Protein AF-0000000080706005 (afdb_homodimer)

Secondary structure (DSSP, 8-state):
---------SS-TTSEEEEEE-SSTTHHHHHHHHHHTT--EE--TT-SEEEESSSSEEEEEE-HHHHHHHHHHSS--EEEEEHHHHHHH--TTTEEEEEE-S-S-EEEEEEEEGGGT---GGGGTTSEEEES-HHHHHHHHHTT-BTTB--EEEE-SS-TTHHHHTTS-SEEEEEESS-HHHHHTTEEEEEEEEEE-EEEEEETT-S-HHHHHHHHHHHHHHHHHHHEEEEEEEEETTTHHHHHHH---SS--EEEE-SSTTEEEEEEEEEGGGHHHHHHHHHHTT-EEEEEEE-S--------/---------SS-TTSEEEEEE-SSTTHHHHHHHHHHTT--EE--TT-SEEEESSSSEEEEEE-HHHHHHHHHHSS--EEEEEHHHHHHH--TTTEEEEEE-S-S-EEEEEEEEGGGT---GGGGTTSEEEES-HHHHHHHHHTT-BTTB--EEEE-SS-TTHHHHTTS-SEEEEEESS-HHHHHTTEEEEEEEEEE-EEEEEETT-S-HHHHHHHHHHHHHHHHHHHEEEEEEEEETTTHHHHHHH---SS--EEEE-SSTTEEEEEEEEEGGGHHHHHHHHHHTT-EEEEEEE-S--------

Nearest PDB structures (foldseek):
  1nh8-assembly1_A  TM=9.269E-01  e=2.070E-32  Mycobacterium tuberculosis H37Rv
  5lht-assembly1_A  TM=8.995E-01  e=8.872E-31  Mycobacterium tuberculosis H37Rv
  4yb6-assembly1_A  TM=8.916E-01  e=1.452E-30  Campylobacter jejuni RM1221
  2vd3-assembly1_A  TM=8.781E-01  e=1.858E-30  Methanothermobacter thermautotrophicus str. Delta H
  4yb5-assembly1_A  TM=8.483E-01  e=1.152E-28  Campylobacter jejuni RM1221

Radius of gyration: 32.14 Å; Cα contacts (8 Å, |Δi|>4): 1264; chains: 2; bounding box: 83×112×79 Å

Organism: Ectocarpus siliculosus (NCBI:txid2880)

Structure (mmCIF, N/CA/C/O backbone):
data_AF-0000000080706005-model_v1
#
loop_
_entity.id
_entity.type
_entity.pdbx_description
1 polymer 'ATP phosphoribosyltransferase'
#
loop_
_atom_site.group_PDB
_atom_site.id
_atom_site.type_symbol
_atom_site.label_atom_id
_atom_site.label_alt_id
_atom_site.label_comp_id
_atom_site.label_asym_id
_atom_site.label_entity_id
_atom_site.label_seq_id
_atom_site.pdbx_PDB_ins_code
_atom_site.Cartn_x
_atom_site.Cartn_y
_atom_site.Cartn_z
_atom_site.occupancy
_atom_site.B_iso_or_equiv
_atom_site.auth_seq_id
_atom_site.auth_comp_id
_atom_site.auth_asym_id
_atom_site.auth_atom_id
_atom_site.pdbx_PDB_model_num
ATOM 1 N N . MET A 1 1 ? 43.125 11.695 -8.367 1 19.19 1 MET A N 1
ATOM 2 C CA . MET A 1 1 ? 41.781 11.977 -8.883 1 19.19 1 MET A CA 1
ATOM 3 C C . MET A 1 1 ? 40.938 10.711 -8.945 1 19.19 1 MET A C 1
ATOM 5 O O . MET A 1 1 ? 41.062 9.922 -9.883 1 19.19 1 MET A O 1
ATOM 9 N N . ALA A 1 2 ? 40.656 10.109 -7.762 1 22.58 2 ALA A N 1
ATOM 10 C CA . ALA A 1 2 ? 40.094 8.773 -7.629 1 22.58 2 ALA A CA 1
ATOM 11 C C . ALA A 1 2 ? 38.781 8.656 -8.422 1 22.58 2 ALA A C 1
ATOM 13 O O . ALA A 1 2 ? 37.906 9.508 -8.312 1 22.58 2 ALA A O 1
ATOM 14 N N . THR A 1 3 ? 38.719 8.156 -9.547 1 23.03 3 THR A N 1
ATOM 15 C CA . THR A 1 3 ? 37.562 7.891 -10.383 1 23.03 3 THR A CA 1
ATOM 16 C C . THR A 1 3 ? 36.438 7.211 -9.586 1 23.03 3 THR A C 1
ATOM 18 O O . THR A 1 3 ? 36.656 6.129 -9.031 1 23.03 3 THR A O 1
ATOM 21 N N . VAL A 1 4 ? 35.688 7.879 -8.789 1 26.25 4 VAL A N 1
ATOM 22 C CA . VAL A 1 4 ? 34.531 7.32 -8.125 1 26.25 4 VAL A CA 1
ATOM 23 C C . VAL A 1 4 ? 33.656 6.602 -9.148 1 26.25 4 VAL A C 1
ATOM 25 O O . VAL A 1 4 ? 32.969 7.246 -9.945 1 26.25 4 VAL A O 1
ATOM 28 N N . THR A 1 5 ? 33.938 5.707 -9.922 1 31.48 5 THR A N 1
ATOM 29 C CA . THR A 1 5 ? 33.125 4.797 -10.727 1 31.48 5 THR A CA 1
ATOM 30 C C . THR A 1 5 ? 31.969 4.258 -9.914 1 31.48 5 THR A C 1
ATOM 32 O O . THR A 1 5 ? 32.062 3.164 -9.352 1 31.48 5 THR A O 1
ATOM 35 N N . GLY A 1 6 ? 31.359 4.895 -8.984 1 31.92 6 GLY A N 1
ATOM 36 C CA . GLY A 1 6 ? 30.312 4.41 -8.086 1 31.92 6 GLY A CA 1
ATOM 37 C C . GLY A 1 6 ? 29.125 3.805 -8.812 1 31.92 6 GLY A C 1
ATOM 38 O O . GLY A 1 6 ? 28.172 4.508 -9.148 1 31.92 6 GLY A O 1
ATOM 39 N N . ASN A 1 7 ? 29.203 3.021 -9.844 1 38.44 7 ASN A N 1
ATOM 40 C CA . ASN A 1 7 ? 28.125 2.096 -10.18 1 38.44 7 ASN A CA 1
ATOM 41 C C . ASN A 1 7 ? 27.516 1.463 -8.938 1 38.44 7 ASN A C 1
ATOM 43 O O . ASN A 1 7 ? 27.953 0.4 -8.492 1 38.44 7 ASN A O 1
ATOM 47 N N . ASN A 1 8 ? 27.219 2.088 -7.91 1 42.66 8 ASN A N 1
ATOM 48 C CA . ASN A 1 8 ? 26.656 1.696 -6.621 1 42.66 8 ASN A CA 1
ATOM 49 C C . ASN A 1 8 ? 25.359 0.928 -6.789 1 42.66 8 ASN A C 1
ATOM 51 O O . ASN A 1 8 ? 24.391 1.176 -6.066 1 42.66 8 ASN A O 1
ATOM 55 N N . SER A 1 9 ? 25.047 0.526 -8.008 1 62.47 9 SER A N 1
ATOM 56 C CA . SER A 1 9 ? 23.859 -0.312 -7.973 1 62.47 9 SER A CA 1
ATOM 57 C C . SER A 1 9 ? 24.094 -1.572 -7.145 1 62.47 9 SER A C 1
ATOM 59 O O . SER A 1 9 ? 25.141 -2.199 -7.242 1 62.47 9 SER A O 1
ATOM 61 N N . MET A 1 10 ? 23.547 -1.623 -6.055 1 73.38 10 MET A N 1
ATOM 62 C CA . MET A 1 10 ? 23.531 -2.803 -5.195 1 73.38 10 MET A CA 1
ATOM 63 C C . MET A 1 10 ? 23.234 -4.062 -6.004 1 73.38 10 MET A C 1
ATOM 65 O O . MET A 1 10 ? 23.281 -5.172 -5.473 1 73.38 10 MET A O 1
ATOM 69 N N . ILE A 1 11 ? 23.172 -3.854 -7.402 1 86.81 11 ILE A N 1
ATOM 70 C CA . ILE A 1 11 ? 22.891 -5.02 -8.234 1 86.81 11 ILE A CA 1
ATOM 71 C C . ILE A 1 11 ? 24.047 -5.27 -9.195 1 86.81 11 ILE A C 1
ATOM 73 O O . ILE A 1 11 ? 24.297 -4.469 -10.102 1 86.81 11 ILE A O 1
ATOM 77 N N . PRO A 1 12 ? 24.75 -6.34 -9.141 1 90.25 12 PRO A N 1
ATOM 78 C CA . PRO A 1 12 ? 25.812 -6.66 -10.086 1 90.25 12 PRO A CA 1
ATOM 79 C C . PRO A 1 12 ? 25.328 -6.73 -11.531 1 90.25 12 PRO A C 1
ATOM 81 O O . PRO A 1 12 ? 24.219 -7.215 -11.789 1 90.25 12 PRO A O 1
ATOM 84 N N . ALA A 1 13 ? 26.031 -6.242 -12.508 1 86.56 13 ALA A N 1
ATOM 85 C CA . ALA A 1 13 ? 25.641 -6.02 -13.898 1 86.56 13 ALA A CA 1
ATOM 86 C C . ALA A 1 13 ? 25.234 -7.324 -14.57 1 86.56 13 ALA A C 1
ATOM 88 O O . ALA A 1 13 ? 24.328 -7.34 -15.414 1 86.56 13 ALA A O 1
ATOM 89 N N . ASP A 1 14 ? 25.75 -8.453 -14.133 1 91.88 14 ASP A N 1
ATOM 90 C CA . ASP A 1 14 ? 25.484 -9.672 -14.883 1 91.88 14 ASP A CA 1
ATOM 91 C C . ASP A 1 14 ? 24.531 -10.594 -14.125 1 91.88 14 ASP A C 1
ATOM 93 O O . ASP A 1 14 ? 24.25 -11.703 -14.57 1 91.88 14 ASP A O 1
ATOM 97 N N . ASN A 1 15 ? 23.984 -10.062 -13.078 1 96.69 15 ASN A N 1
ATOM 98 C CA . ASN A 1 15 ? 23.047 -10.883 -12.305 1 96.69 15 ASN A CA 1
ATOM 99 C C . ASN A 1 15 ? 21.656 -10.898 -12.93 1 96.69 15 ASN A C 1
ATOM 101 O O . ASN A 1 15 ? 21.219 -9.891 -13.5 1 96.69 15 ASN A O 1
ATOM 105 N N . VAL A 1 16 ? 21.031 -12.055 -12.836 1 98.25 16 VAL A N 1
ATOM 106 C CA . VAL A 1 16 ? 19.594 -12.086 -13.039 1 98.25 16 VAL A CA 1
ATOM 107 C C . VAL A 1 16 ? 18.891 -11.297 -11.938 1 98.25 16 VAL A C 1
ATOM 109 O O . VAL A 1 16 ? 19.234 -11.43 -10.758 1 98.25 16 VAL A O 1
ATOM 112 N N . VAL A 1 17 ? 18 -10.445 -12.328 1 98.44 17 VAL A N 1
ATOM 113 C CA . VAL A 1 17 ? 17.203 -9.711 -11.352 1 98.44 17 VAL A CA 1
ATOM 114 C C . VAL A 1 17 ? 15.828 -10.352 -11.219 1 98.44 17 VAL A C 1
ATOM 116 O O . VAL A 1 17 ? 15.109 -10.492 -12.211 1 98.44 17 VAL A O 1
ATOM 119 N N . MET A 1 18 ? 15.453 -10.758 -10.039 1 98.62 18 MET A N 1
ATOM 120 C CA . MET A 1 18 ? 14.164 -11.375 -9.758 1 98.62 18 MET A CA 1
ATOM 121 C C . MET A 1 18 ? 13.359 -10.547 -8.758 1 98.62 18 MET A C 1
ATOM 123 O O . MET A 1 18 ? 13.836 -10.258 -7.66 1 98.62 18 MET A O 1
ATOM 127 N N . ALA A 1 19 ? 12.164 -10.188 -9.148 1 98.56 19 ALA A N 1
ATOM 128 C CA . ALA A 1 19 ? 11.297 -9.398 -8.273 1 98.56 19 ALA A CA 1
ATOM 129 C C . ALA A 1 19 ? 10.336 -10.305 -7.5 1 98.56 19 ALA A C 1
ATOM 131 O O . ALA A 1 19 ? 9.695 -11.18 -8.078 1 98.56 19 ALA A O 1
ATOM 132 N N . VAL A 1 20 ? 10.242 -10.055 -6.203 1 98.31 20 VAL A N 1
ATOM 133 C CA . VAL A 1 20 ? 9.312 -10.789 -5.355 1 98.31 20 VAL A CA 1
ATOM 134 C C . VAL A 1 20 ? 8.516 -9.805 -4.488 1 98.31 20 VAL A C 1
ATOM 136 O O . VAL A 1 20 ? 8.969 -8.688 -4.23 1 98.31 20 VAL A O 1
ATOM 139 N N . PRO A 1 21 ? 7.293 -10.203 -4.086 1 97.75 21 PRO A N 1
ATOM 140 C CA . PRO A 1 21 ? 6.52 -9.328 -3.203 1 97.75 21 PRO A CA 1
ATOM 141 C C . PRO A 1 21 ? 7.25 -9.008 -1.901 1 97.75 21 PRO A C 1
ATOM 143 O O . PRO A 1 21 ? 7.824 -9.898 -1.274 1 97.75 21 PRO A O 1
ATOM 146 N N . LYS A 1 22 ? 7.242 -7.738 -1.479 1 95.69 22 LYS A N 1
ATOM 147 C CA . LYS A 1 22 ? 8.023 -7.312 -0.323 1 95.69 22 LYS A CA 1
ATOM 148 C C . LYS A 1 22 ? 7.254 -7.535 0.975 1 95.69 22 LYS A C 1
ATOM 150 O O . LYS A 1 22 ? 7.844 -7.535 2.059 1 95.69 22 LYS A O 1
ATOM 155 N N . LYS A 1 23 ? 5.926 -7.633 0.878 1 91.62 23 LYS A N 1
ATOM 156 C CA . LYS A 1 23 ? 5.102 -7.828 2.066 1 91.62 23 LYS A CA 1
ATOM 157 C C . LYS A 1 23 ? 3.773 -8.492 1.711 1 91.62 23 LYS A C 1
ATOM 159 O O . LYS A 1 23 ? 3.512 -8.781 0.542 1 91.62 23 LYS A O 1
ATOM 164 N N . GLY A 1 24 ? 3.037 -8.781 2.793 1 86.69 24 GLY A N 1
ATOM 165 C CA . GLY A 1 24 ? 1.684 -9.266 2.588 1 86.69 24 GLY A CA 1
ATOM 166 C C . GLY A 1 24 ? 1.581 -10.781 2.633 1 86.69 24 GLY A C 1
ATOM 167 O O . GLY A 1 24 ? 2.529 -11.461 3.035 1 86.69 24 GLY A O 1
ATOM 168 N N . ARG A 1 25 ? 0.491 -11.273 2.166 1 84.06 25 ARG A N 1
ATOM 169 C CA . ARG A 1 25 ? 0.097 -12.672 2.307 1 84.06 25 ARG A CA 1
ATOM 170 C C . ARG A 1 25 ? 0.954 -13.57 1.425 1 84.06 25 ARG A C 1
ATOM 172 O O . ARG A 1 25 ? 1.136 -14.75 1.727 1 84.06 25 ARG A O 1
ATOM 179 N N . LEU A 1 26 ? 1.546 -12.969 0.427 1 94.44 26 LEU A N 1
ATOM 180 C CA . LEU A 1 26 ? 2.27 -13.781 -0.543 1 94.44 26 LEU A CA 1
ATOM 181 C C . LEU A 1 26 ? 3.742 -13.898 -0.166 1 94.44 26 LEU A C 1
ATOM 183 O O . LEU A 1 26 ? 4.438 -14.805 -0.631 1 94.44 26 LEU A O 1
ATOM 187 N N . TYR A 1 27 ? 4.246 -13.008 0.651 1 95.75 27 TYR A N 1
ATOM 188 C CA . TYR A 1 27 ? 5.676 -12.875 0.921 1 95.75 27 TYR A CA 1
ATOM 189 C C . TYR A 1 27 ? 6.242 -14.172 1.49 1 95.75 27 TYR A C 1
ATOM 191 O O . TYR A 1 27 ? 7.191 -14.734 0.941 1 95.75 27 TYR A O 1
ATOM 199 N N . ASP A 1 28 ? 5.586 -14.672 2.537 1 95.56 28 ASP A N 1
ATOM 200 C CA . ASP A 1 28 ? 6.102 -15.859 3.217 1 95.56 28 ASP A CA 1
ATOM 201 C C . ASP A 1 28 ? 6.117 -17.062 2.283 1 95.56 28 ASP A C 1
ATOM 203 O O . ASP A 1 28 ? 7.051 -17.875 2.314 1 95.56 28 ASP A O 1
ATOM 207 N N . ARG A 1 29 ? 5.098 -17.203 1.512 1 96.31 29 ARG A N 1
ATOM 208 C CA . ARG A 1 29 ? 5.023 -18.312 0.571 1 96.31 29 ARG A CA 1
ATOM 209 C C . ARG A 1 29 ? 6.094 -18.188 -0.507 1 96.31 29 ARG A C 1
ATOM 211 O O . ARG A 1 29 ? 6.672 -19.188 -0.929 1 96.31 29 ARG A O 1
ATOM 218 N N . CYS A 1 30 ? 6.355 -17 -0.926 1 97.62 30 CYS A N 1
ATOM 219 C CA . CYS A 1 30 ? 7.398 -16.766 -1.918 1 97.62 30 CYS A CA 1
ATOM 220 C C . CYS A 1 30 ? 8.773 -17.109 -1.356 1 97.62 30 CYS A C 1
ATOM 222 O O . CYS A 1 30 ? 9.594 -17.719 -2.039 1 97.62 30 CYS A O 1
ATOM 224 N N . MET A 1 31 ? 9 -16.734 -0.103 1 96.62 31 MET A N 1
ATOM 225 C CA . MET A 1 31 ? 10.289 -17.016 0.53 1 96.62 31 MET A CA 1
ATOM 226 C C . MET A 1 31 ? 10.492 -18.531 0.67 1 96.62 31 MET A C 1
ATOM 228 O O . MET A 1 31 ? 11.586 -19.031 0.422 1 96.62 31 MET A O 1
ATOM 232 N N . LYS A 1 32 ? 9.438 -19.188 1.045 1 95.56 32 LYS A N 1
ATOM 233 C CA . LYS A 1 32 ? 9.508 -20.641 1.161 1 95.56 32 LYS A CA 1
ATOM 234 C C . LYS A 1 32 ? 9.797 -21.281 -0.191 1 95.56 32 LYS A C 1
ATOM 236 O O . LYS A 1 32 ? 10.609 -22.203 -0.285 1 95.56 32 LYS A O 1
ATOM 241 N N . LEU A 1 33 ? 9.148 -20.812 -1.152 1 97.25 33 LEU A N 1
ATOM 242 C CA . LEU A 1 33 ? 9.344 -21.312 -2.51 1 97.25 33 LEU A CA 1
ATOM 243 C C . LEU A 1 33 ? 10.797 -21.141 -2.947 1 97.25 33 LEU A C 1
ATOM 245 O O . LEU A 1 33 ? 11.398 -22.078 -3.479 1 97.25 33 LEU A O 1
ATOM 249 N N . LEU A 1 34 ? 11.352 -19.984 -2.73 1 97.31 34 LEU A N 1
ATOM 250 C CA . LEU A 1 34 ? 12.719 -19.703 -3.152 1 97.31 34 LEU A CA 1
ATOM 251 C C . LEU A 1 34 ? 13.719 -20.562 -2.387 1 97.31 34 LEU A C 1
ATOM 253 O O . LEU A 1 34 ? 14.664 -21.094 -2.971 1 97.31 34 LEU A O 1
ATOM 257 N N . ALA A 1 35 ? 13.469 -20.688 -1.131 1 95.31 35 ALA A N 1
ATOM 258 C CA . ALA A 1 35 ? 14.328 -21.547 -0.326 1 95.31 35 ALA A CA 1
ATOM 259 C C . ALA A 1 35 ? 14.281 -22.984 -0.829 1 95.31 35 ALA A C 1
ATOM 261 O O . ALA A 1 35 ? 15.328 -23.625 -0.979 1 95.31 35 ALA A O 1
ATOM 262 N N . GLY A 1 36 ? 13.141 -23.453 -1.079 1 95.12 36 GLY A N 1
ATOM 263 C CA . GLY A 1 36 ? 12.969 -24.812 -1.585 1 95.12 36 GLY A CA 1
ATOM 264 C C . GLY A 1 36 ? 13.609 -25.031 -2.943 1 95.12 36 GLY A C 1
ATOM 265 O O . GLY A 1 36 ? 14.023 -26.141 -3.27 1 95.12 36 GLY A O 1
ATOM 266 N N . ALA A 1 37 ? 13.688 -23.969 -3.682 1 95.56 37 ALA A N 1
ATOM 267 C CA . ALA A 1 37 ? 14.266 -24.047 -5.02 1 95.56 37 ALA A CA 1
ATOM 268 C C . ALA A 1 37 ? 15.773 -23.844 -4.977 1 95.56 37 ALA A C 1
ATOM 270 O O . ALA A 1 37 ? 16.422 -23.734 -6.02 1 95.56 37 ALA A O 1
ATOM 271 N N . GLY A 1 38 ? 16.328 -23.719 -3.805 1 94.69 38 GLY A N 1
ATOM 272 C CA . GLY A 1 38 ? 17.766 -23.562 -3.654 1 94.69 38 GLY A CA 1
ATOM 273 C C . GLY A 1 38 ? 18.234 -22.141 -3.922 1 94.69 38 GLY A C 1
ATOM 274 O O . GLY A 1 38 ? 19.344 -21.938 -4.395 1 94.69 38 GLY A O 1
ATOM 275 N N . MET A 1 39 ? 17.344 -21.219 -3.729 1 95.69 39 MET A N 1
ATOM 276 C CA . MET A 1 39 ? 17.688 -19.812 -3.938 1 95.69 39 MET A CA 1
ATOM 277 C C . MET A 1 39 ? 17.797 -19.078 -2.607 1 95.69 39 MET A C 1
ATOM 279 O O . MET A 1 39 ? 17.172 -18.031 -2.428 1 95.69 39 MET A O 1
ATOM 283 N N . ASP A 1 40 ? 18.609 -19.594 -1.746 1 94.5 40 ASP A N 1
ATOM 284 C CA . ASP A 1 40 ? 18.844 -18.953 -0.456 1 94.5 40 ASP A CA 1
ATOM 285 C C . ASP A 1 40 ? 19.438 -17.562 -0.634 1 94.5 40 ASP A C 1
ATOM 287 O O . ASP A 1 40 ? 20.25 -17.344 -1.536 1 94.5 40 ASP A O 1
ATOM 291 N N . HIS A 1 41 ? 18.984 -16.688 0.254 1 93.62 41 HIS A N 1
ATOM 292 C CA . HIS A 1 41 ? 19.438 -15.305 0.13 1 93.62 41 HIS A CA 1
ATOM 293 C C . HIS A 1 41 ? 19.547 -14.633 1.496 1 93.62 41 HIS A C 1
ATOM 295 O O . HIS A 1 41 ? 18.984 -15.133 2.48 1 93.62 41 HIS A O 1
ATOM 301 N N . ARG A 1 42 ? 20.312 -13.719 1.552 1 88.12 42 ARG A N 1
ATOM 302 C CA . ARG A 1 42 ? 20.469 -12.875 2.73 1 88.12 42 ARG A CA 1
ATOM 303 C C . ARG A 1 42 ? 19.953 -11.461 2.467 1 88.12 42 ARG A C 1
ATOM 305 O O . ARG A 1 42 ? 20.484 -10.75 1.612 1 88.12 42 ARG A O 1
ATOM 312 N N . ARG A 1 43 ? 18.875 -11.18 3.107 1 87.38 43 ARG A N 1
ATOM 313 C CA . ARG A 1 43 ? 18.312 -9.844 2.984 1 87.38 43 ARG A CA 1
ATOM 314 C C . ARG A 1 43 ? 18.734 -8.953 4.148 1 87.38 43 ARG A C 1
ATOM 316 O O . ARG A 1 43 ? 18.359 -9.195 5.293 1 87.38 43 ARG A O 1
ATOM 323 N N . PRO A 1 44 ? 19.562 -7.926 3.924 1 82.62 44 PRO A N 1
ATOM 324 C CA . PRO A 1 44 ? 19.891 -6.992 5.004 1 82.62 44 PRO A CA 1
ATOM 325 C C . PRO A 1 44 ? 18.672 -6.242 5.527 1 82.62 44 PRO A C 1
ATOM 327 O O . PRO A 1 44 ? 17.672 -6.133 4.828 1 82.62 44 PRO A O 1
ATOM 330 N N . ALA A 1 45 ? 18.797 -5.832 6.77 1 79.44 45 ALA A N 1
ATOM 331 C CA . ALA A 1 45 ? 17.703 -5.109 7.414 1 79.44 45 ALA A CA 1
ATOM 332 C C . ALA A 1 45 ? 17.391 -3.809 6.676 1 79.44 45 ALA A C 1
ATOM 334 O O . ALA A 1 45 ? 18.312 -3.09 6.266 1 79.44 45 ALA A O 1
ATOM 335 N N . ARG A 1 46 ? 16.203 -3.57 6.352 1 74.44 46 ARG A N 1
ATOM 336 C CA . ARG A 1 46 ? 15.648 -2.326 5.84 1 74.44 46 ARG A CA 1
ATOM 337 C C . ARG A 1 46 ? 16.094 -2.07 4.406 1 74.44 46 ARG A C 1
ATOM 339 O O . ARG A 1 46 ? 16.188 -0.92 3.973 1 74.44 46 ARG A O 1
ATOM 346 N N . VAL A 1 47 ? 16.609 -3.189 3.799 1 82.62 47 VAL A N 1
ATOM 347 C CA . VAL A 1 47 ? 16.984 -3.059 2.396 1 82.62 47 VAL A CA 1
ATOM 348 C C . VAL A 1 47 ? 16.094 -3.951 1.536 1 82.62 47 VAL A C 1
ATOM 350 O O . VAL A 1 47 ? 15.82 -5.098 1.9 1 82.62 47 VAL A O 1
ATOM 353 N N . ASP A 1 48 ? 15.672 -3.434 0.429 1 91.94 48 ASP A N 1
ATOM 354 C CA . ASP A 1 48 ? 14.758 -4.18 -0.426 1 91.94 48 ASP A CA 1
ATOM 355 C C . ASP A 1 48 ? 15.508 -4.883 -1.555 1 91.94 48 ASP A C 1
ATOM 357 O O . ASP A 1 48 ? 15.023 -4.953 -2.684 1 91.94 48 ASP A O 1
ATOM 361 N N . ILE A 1 49 ? 16.75 -5.301 -1.266 1 93.75 49 ILE A N 1
ATOM 362 C CA . ILE A 1 49 ? 17.578 -6.035 -2.203 1 93.75 49 ILE A CA 1
ATOM 363 C C . ILE A 1 49 ? 18.328 -7.148 -1.467 1 93.75 49 ILE A C 1
ATOM 365 O O . ILE A 1 49 ? 18.766 -6.965 -0.33 1 93.75 49 ILE A O 1
ATOM 369 N N . ALA A 1 50 ? 18.422 -8.273 -2.078 1 94.81 50 ALA A N 1
ATOM 370 C CA . ALA A 1 50 ? 19.172 -9.391 -1.511 1 94.81 50 ALA A CA 1
ATOM 371 C C . ALA A 1 50 ? 19.906 -10.172 -2.6 1 94.81 50 ALA A C 1
ATOM 373 O O . ALA A 1 50 ? 19.406 -10.305 -3.717 1 94.81 50 ALA A O 1
ATOM 374 N N . GLN A 1 51 ? 21.062 -10.688 -2.211 1 93.88 51 GLN A N 1
ATOM 375 C CA . GLN A 1 51 ? 21.828 -11.531 -3.121 1 93.88 51 GLN A CA 1
ATOM 376 C C . GLN A 1 51 ? 21.641 -13.008 -2.793 1 93.88 51 GLN A C 1
ATOM 378 O O . GLN A 1 51 ? 21.656 -13.398 -1.624 1 93.88 51 GLN A O 1
ATOM 383 N N . CYS A 1 52 ? 21.422 -13.727 -3.865 1 95.19 52 CYS A N 1
ATOM 384 C CA . CYS A 1 52 ? 21.391 -15.172 -3.66 1 95.19 52 CYS A CA 1
ATOM 385 C C . CYS A 1 52 ? 22.797 -15.727 -3.469 1 95.19 52 CYS A C 1
ATOM 387 O O . CYS A 1 52 ? 23.75 -15.242 -4.078 1 95.19 52 CYS A O 1
ATOM 389 N N . SER A 1 53 ? 22.953 -16.734 -2.658 1 91.94 53 SER A N 1
ATOM 390 C CA . SER A 1 53 ? 24.25 -17.266 -2.289 1 91.94 53 SER A CA 1
ATOM 391 C C . SER A 1 53 ? 24.797 -18.188 -3.379 1 91.94 53 SER A C 1
ATOM 393 O O . SER A 1 53 ? 26 -18.203 -3.637 1 91.94 53 SER A O 1
ATOM 395 N N . ASP A 1 54 ? 24.047 -18.922 -4.09 1 90.81 54 ASP A N 1
ATOM 396 C CA . ASP A 1 54 ? 24.562 -20.016 -4.914 1 90.81 54 ASP A CA 1
ATOM 397 C C . ASP A 1 54 ? 24.328 -19.734 -6.398 1 90.81 54 ASP A C 1
ATOM 399 O O . ASP A 1 54 ? 24.75 -20.516 -7.254 1 90.81 54 ASP A O 1
ATOM 403 N N . LEU A 1 55 ? 23.625 -18.672 -6.715 1 94.5 55 LEU A N 1
ATOM 404 C CA . LEU A 1 55 ? 23.359 -18.266 -8.094 1 94.5 55 LEU A CA 1
ATOM 405 C C . LEU A 1 55 ? 23.594 -16.766 -8.281 1 94.5 55 LEU A C 1
ATOM 407 O O . LEU A 1 55 ? 23.406 -15.992 -7.34 1 94.5 55 LEU A O 1
ATOM 411 N N . PRO A 1 56 ? 24 -16.406 -9.438 1 96.38 56 PRO A N 1
ATOM 412 C CA . PRO A 1 56 ? 24.109 -14.984 -9.734 1 96.38 56 PRO A CA 1
ATOM 413 C C . PRO A 1 56 ? 22.75 -14.312 -9.922 1 96.38 56 PRO A C 1
ATOM 415 O O . PRO A 1 56 ? 22.438 -13.852 -11.023 1 96.38 56 PRO A O 1
ATOM 418 N N . VAL A 1 57 ? 22 -14.336 -8.898 1 97.44 57 VAL A N 1
ATOM 419 C CA . VAL A 1 57 ? 20.656 -13.789 -8.883 1 97.44 57 VAL A CA 1
ATOM 420 C C . VAL A 1 57 ? 20.531 -12.734 -7.777 1 97.44 57 VAL A C 1
ATOM 422 O O . VAL A 1 57 ? 20.969 -12.969 -6.645 1 97.44 57 VAL A O 1
ATOM 425 N N . THR A 1 58 ? 20.078 -11.562 -8.125 1 97.06 58 THR A N 1
ATOM 426 C CA . THR A 1 58 ? 19.719 -10.531 -7.168 1 97.06 58 THR A CA 1
ATOM 427 C C . THR A 1 58 ? 18.188 -10.461 -7.008 1 97.06 58 THR A C 1
ATOM 429 O O . THR A 1 58 ? 17.469 -10.297 -7.988 1 97.06 58 THR A O 1
ATOM 432 N N . LEU A 1 59 ? 17.75 -10.656 -5.781 1 97.56 59 LEU A N 1
ATOM 433 C CA . LEU A 1 59 ? 16.328 -10.477 -5.477 1 97.56 59 LEU A CA 1
ATOM 434 C C . LEU A 1 59 ? 16.016 -9.016 -5.184 1 97.56 59 LEU A C 1
ATOM 436 O O . LEU A 1 59 ? 16.781 -8.344 -4.492 1 97.56 59 LEU A O 1
ATOM 440 N N . VAL A 1 60 ? 14.969 -8.516 -5.758 1 97.44 60 VAL A N 1
ATOM 441 C CA . VAL A 1 60 ? 14.438 -7.195 -5.422 1 97.44 60 VAL A CA 1
ATOM 442 C C . VAL A 1 60 ? 13.023 -7.328 -4.871 1 97.44 60 VAL A C 1
ATOM 444 O O . VAL A 1 60 ? 12.203 -8.07 -5.418 1 97.44 60 VAL A O 1
ATOM 447 N N . PHE A 1 61 ? 12.797 -6.715 -3.771 1 97.31 61 PHE A N 1
ATOM 448 C CA . PHE A 1 61 ? 11.508 -6.785 -3.088 1 97.31 61 PHE A CA 1
ATOM 449 C C . PHE A 1 61 ? 10.648 -5.578 -3.438 1 97.31 61 PHE A C 1
ATOM 451 O O . PHE A 1 61 ? 10.977 -4.449 -3.08 1 97.31 61 PHE A O 1
ATOM 458 N N . LEU A 1 62 ? 9.5 -5.781 -4.074 1 97.5 62 LEU A N 1
ATOM 459 C CA . LEU A 1 62 ? 8.633 -4.734 -4.598 1 97.5 62 LEU A CA 1
ATOM 460 C C . LEU A 1 62 ? 7.18 -4.98 -4.199 1 97.5 62 LEU A C 1
ATOM 462 O O . LEU A 1 62 ? 6.809 -6.105 -3.852 1 97.5 62 LEU A O 1
ATOM 466 N N . PRO A 1 63 ? 6.363 -3.875 -4.211 1 96.75 63 PRO A N 1
ATOM 467 C CA . PRO A 1 63 ? 4.93 -4.156 -4.121 1 96.75 63 PRO A CA 1
ATOM 468 C C . PRO A 1 63 ? 4.449 -5.109 -5.215 1 96.75 63 PRO A C 1
ATOM 470 O O . PRO A 1 63 ? 4.766 -4.918 -6.391 1 96.75 63 PRO A O 1
ATOM 473 N N . ALA A 1 64 ? 3.656 -6.086 -4.805 1 96.81 64 ALA A N 1
ATOM 474 C CA . ALA A 1 64 ? 3.209 -7.125 -5.734 1 96.81 64 ALA A CA 1
ATOM 475 C C . ALA A 1 64 ? 2.537 -6.508 -6.957 1 96.81 64 ALA A C 1
ATOM 477 O O . ALA A 1 64 ? 2.76 -6.957 -8.086 1 96.81 64 ALA A O 1
ATOM 478 N N . HIS A 1 65 ? 1.844 -5.422 -6.727 1 95.81 65 HIS A N 1
ATOM 479 C CA . HIS A 1 65 ? 1.02 -4.797 -7.754 1 95.81 65 HIS A CA 1
ATOM 480 C C . HIS A 1 65 ? 1.881 -4.152 -8.836 1 95.81 65 HIS A C 1
ATOM 482 O O . HIS A 1 65 ? 1.382 -3.809 -9.906 1 95.81 65 HIS A O 1
ATOM 488 N N . ASP A 1 66 ? 3.172 -4.023 -8.633 1 96.56 66 ASP A N 1
ATOM 489 C CA . ASP A 1 66 ? 4.02 -3.297 -9.57 1 96.56 66 ASP A CA 1
ATOM 490 C C . ASP A 1 66 ? 4.984 -4.242 -10.281 1 96.56 66 ASP A C 1
ATOM 492 O O . ASP A 1 66 ? 5.66 -3.85 -11.234 1 96.56 66 ASP A O 1
ATOM 496 N N . ILE A 1 67 ? 5.023 -5.438 -9.875 1 97.19 67 ILE A N 1
ATOM 497 C CA . ILE A 1 67 ? 6.07 -6.352 -10.312 1 97.19 67 ILE A CA 1
ATOM 498 C C . ILE A 1 67 ? 5.938 -6.613 -11.812 1 97.19 67 ILE A C 1
ATOM 500 O O . ILE A 1 67 ? 6.934 -6.641 -12.539 1 97.19 67 ILE A O 1
ATOM 504 N N . ALA A 1 68 ? 4.742 -6.805 -12.305 1 97.06 68 ALA A N 1
ATOM 505 C CA . ALA A 1 68 ? 4.559 -7.074 -13.727 1 97.06 68 ALA A CA 1
ATOM 506 C C . ALA A 1 68 ? 5.102 -5.93 -14.578 1 97.06 68 ALA A C 1
ATOM 508 O O . ALA A 1 68 ? 5.691 -6.16 -15.633 1 97.06 68 ALA A O 1
ATOM 509 N N . MET A 1 69 ? 4.922 -4.734 -14.133 1 95.94 69 MET A N 1
ATOM 510 C CA . MET A 1 69 ? 5.406 -3.564 -14.859 1 95.94 69 MET A CA 1
ATOM 511 C C . MET A 1 69 ? 6.93 -3.547 -14.906 1 95.94 69 MET A C 1
ATOM 513 O O . MET A 1 69 ? 7.52 -3.299 -15.961 1 95.94 69 MET A O 1
ATOM 517 N N . PHE A 1 70 ? 7.586 -3.867 -13.812 1 96.94 70 PHE A N 1
ATOM 518 C CA . PHE A 1 70 ? 9.039 -3.877 -13.75 1 96.94 70 PHE A CA 1
ATOM 519 C C . PHE A 1 70 ? 9.617 -4.977 -14.633 1 96.94 70 PHE A C 1
ATOM 521 O O . PHE A 1 70 ? 10.688 -4.812 -15.227 1 96.94 70 PHE A O 1
ATOM 528 N N . VAL A 1 71 ? 8.945 -6.074 -14.727 1 97.5 71 VAL A N 1
ATOM 529 C CA . VAL A 1 71 ? 9.383 -7.191 -15.555 1 97.5 71 VAL A CA 1
ATOM 530 C C . VAL A 1 71 ? 9.164 -6.863 -17.031 1 97.5 71 VAL A C 1
ATOM 532 O O . VAL A 1 71 ? 10.023 -7.145 -17.875 1 97.5 71 VAL A O 1
ATOM 535 N N . GLY A 1 72 ? 8.078 -6.266 -17.359 1 96.19 72 GLY A N 1
ATOM 536 C CA . GLY A 1 72 ? 7.719 -5.988 -18.734 1 96.19 72 GLY A CA 1
ATOM 537 C C . GLY A 1 72 ? 8.453 -4.793 -19.312 1 96.19 72 GLY A C 1
ATOM 538 O O . GLY A 1 72 ? 8.852 -4.801 -20.484 1 96.19 72 GLY A O 1
ATOM 539 N N . GLU A 1 73 ? 8.672 -3.773 -18.5 1 95.06 73 GLU A N 1
ATOM 540 C CA . GLU A 1 73 ? 9.141 -2.498 -19.031 1 95.06 73 GLU A CA 1
ATOM 541 C C . GLU A 1 73 ? 10.469 -2.084 -18.391 1 95.06 73 GLU A C 1
ATOM 543 O O . GLU A 1 73 ? 11.117 -1.148 -18.844 1 95.06 73 GLU A O 1
ATOM 548 N N . GLY A 1 74 ? 10.828 -2.744 -17.297 1 94.94 74 GLY A N 1
ATOM 549 C CA . GLY A 1 74 ? 12.07 -2.447 -16.609 1 94.94 74 GLY A CA 1
ATOM 550 C C . GLY A 1 74 ? 13.164 -3.465 -16.875 1 94.94 74 GLY A C 1
ATOM 551 O O . GLY A 1 74 ? 13.172 -4.113 -17.922 1 94.94 74 GLY A O 1
ATOM 552 N N . ASN A 1 75 ? 14.133 -3.461 -15.969 1 95.12 75 ASN A N 1
ATOM 553 C CA . ASN A 1 75 ? 15.266 -4.375 -16.078 1 95.12 75 ASN A CA 1
ATOM 554 C C . ASN A 1 75 ? 15.141 -5.535 -15.094 1 95.12 75 ASN A C 1
ATOM 556 O O . ASN A 1 75 ? 16.125 -5.922 -14.461 1 95.12 75 ASN A O 1
ATOM 560 N N . VAL A 1 76 ? 13.945 -5.98 -14.852 1 97.44 76 VAL A N 1
ATOM 561 C CA . VAL A 1 76 ? 13.703 -7.176 -14.055 1 97.44 76 VAL A CA 1
ATOM 562 C C . VAL A 1 76 ? 13.484 -8.375 -14.969 1 97.44 76 VAL A C 1
ATOM 564 O O . VAL A 1 76 ? 12.664 -8.328 -15.891 1 97.44 76 VAL A O 1
ATOM 567 N N . ASP A 1 77 ? 14.203 -9.414 -14.727 1 98.44 77 ASP A N 1
ATOM 568 C CA . ASP A 1 77 ? 14.203 -10.547 -15.648 1 98.44 77 ASP A CA 1
ATOM 569 C C . ASP A 1 77 ? 13.039 -11.492 -15.359 1 98.44 77 ASP A C 1
ATOM 571 O O . ASP A 1 77 ? 12.453 -12.062 -16.281 1 98.44 77 ASP A O 1
ATOM 575 N N . ILE A 1 78 ? 12.773 -11.703 -14.117 1 98.62 78 ILE A N 1
ATOM 576 C CA . ILE A 1 78 ? 11.82 -12.688 -13.641 1 98.62 78 ILE A CA 1
ATOM 577 C C . ILE A 1 78 ? 11.102 -12.148 -12.406 1 98.62 78 ILE A C 1
ATOM 579 O O . ILE A 1 78 ? 11.664 -11.359 -11.648 1 98.62 78 ILE A O 1
ATOM 583 N N . GLY A 1 79 ? 9.82 -12.484 -12.227 1 98.38 79 GLY A N 1
ATOM 584 C CA . GLY A 1 79 ? 9.078 -11.992 -11.078 1 98.38 79 GLY A CA 1
ATOM 585 C C . GLY A 1 79 ? 7.957 -12.914 -10.648 1 98.38 79 GLY A C 1
ATOM 586 O O . GLY A 1 79 ? 7.531 -13.781 -11.414 1 98.38 79 GLY A O 1
ATOM 587 N N . ILE A 1 80 ? 7.562 -12.766 -9.438 1 98.69 80 ILE A N 1
ATOM 588 C CA . ILE A 1 80 ? 6.402 -13.461 -8.898 1 98.69 80 ILE A CA 1
ATOM 589 C C . ILE A 1 80 ? 5.301 -12.453 -8.57 1 98.69 80 ILE A C 1
ATOM 591 O O . ILE A 1 80 ? 5.512 -11.523 -7.797 1 98.69 80 ILE A O 1
ATOM 595 N N . THR A 1 81 ? 4.168 -12.625 -9.172 1 97.56 81 THR A N 1
ATOM 596 C CA . THR A 1 81 ? 2.998 -11.797 -8.906 1 97.56 81 THR A CA 1
ATOM 597 C C . THR A 1 81 ? 1.718 -12.531 -9.297 1 97.56 81 THR A C 1
ATOM 599 O O . THR A 1 81 ? 1.749 -13.719 -9.609 1 97.56 81 THR A O 1
ATOM 602 N N . GLY A 1 82 ? 0.636 -11.852 -9.18 1 96.94 82 GLY A N 1
ATOM 603 C CA . GLY A 1 82 ? -0.64 -12.484 -9.477 1 96.94 82 GLY A CA 1
ATOM 604 C C . GLY A 1 82 ? -1.086 -12.266 -10.914 1 96.94 82 GLY A C 1
ATOM 605 O O . GLY A 1 82 ? -0.713 -11.281 -11.547 1 96.94 82 GLY A O 1
ATOM 606 N N . LEU A 1 83 ? -1.92 -13.219 -11.375 1 97.06 83 LEU A N 1
ATOM 607 C CA . LEU A 1 83 ? -2.531 -13.07 -12.688 1 97.06 83 LEU A CA 1
ATOM 608 C C . LEU A 1 83 ? -3.318 -11.766 -12.781 1 97.06 83 LEU A C 1
ATOM 610 O O . LEU A 1 83 ? -3.33 -11.117 -13.82 1 97.06 83 LEU A O 1
ATOM 614 N N . ASP A 1 84 ? -4.031 -11.414 -11.68 1 97.06 84 ASP A N 1
ATOM 615 C CA . ASP A 1 84 ? -4.797 -10.18 -11.633 1 97.06 84 ASP A CA 1
ATOM 616 C C . ASP A 1 84 ? -3.91 -8.969 -11.93 1 97.06 84 ASP A C 1
ATOM 618 O O . ASP A 1 84 ? -4.32 -8.055 -12.648 1 97.06 84 ASP A O 1
ATOM 622 N N . VAL A 1 85 ? -2.693 -8.969 -11.383 1 96.38 85 VAL A N 1
ATOM 623 C CA . VAL A 1 85 ? -1.759 -7.863 -11.586 1 96.38 85 VAL A CA 1
ATOM 624 C C . VAL A 1 85 ? -1.278 -7.855 -13.039 1 96.38 85 VAL A C 1
ATOM 626 O O . VAL A 1 85 ? -1.194 -6.797 -13.664 1 96.38 85 VAL A O 1
ATOM 629 N N . VAL A 1 86 ? -0.953 -9.016 -13.562 1 96.69 86 VAL A N 1
ATOM 630 C CA . VAL A 1 86 ? -0.5 -9.133 -14.945 1 96.69 86 VAL A CA 1
ATOM 631 C C . VAL A 1 86 ? -1.577 -8.594 -15.891 1 96.69 86 VAL A C 1
ATOM 633 O O . VAL A 1 86 ? -1.278 -7.84 -16.812 1 96.69 86 VAL A O 1
ATOM 636 N N . LYS A 1 87 ? -2.84 -8.93 -15.648 1 96.31 87 LYS A N 1
ATOM 637 C CA . LYS A 1 87 ? -3.943 -8.492 -16.5 1 96.31 87 LYS A CA 1
ATOM 638 C C . LYS A 1 87 ? -4.184 -6.992 -16.359 1 96.31 87 LYS A C 1
ATOM 640 O O . LYS A 1 87 ? -4.582 -6.324 -17.312 1 96.31 87 LYS A O 1
ATOM 645 N N . GLU A 1 88 ? -3.906 -6.434 -15.18 1 96.31 88 GLU A N 1
ATOM 646 C CA . GLU A 1 88 ? -4.129 -5.02 -14.906 1 96.31 88 GLU A CA 1
ATOM 647 C C . GLU A 1 88 ? -3.074 -4.152 -15.586 1 96.31 88 GLU A C 1
ATOM 649 O O . GLU A 1 88 ? -3.371 -3.043 -16.031 1 96.31 88 GLU A O 1
ATOM 654 N N . THR A 1 89 ? -1.781 -4.484 -15.562 1 88.12 89 THR A N 1
ATOM 655 C CA . THR A 1 89 ? -0.673 -3.592 -15.883 1 88.12 89 THR A CA 1
ATOM 656 C C . THR A 1 89 ? -0.073 -3.947 -17.234 1 88.12 89 THR A C 1
ATOM 658 O O . THR A 1 89 ? 0.624 -3.133 -17.844 1 88.12 89 THR A O 1
ATOM 661 N N . SER A 1 90 ? -0.027 -5.102 -17.562 1 68.56 90 SER A N 1
ATOM 662 C CA . SER A 1 90 ? 0.855 -5.516 -18.641 1 68.56 90 SER A CA 1
ATOM 663 C C . SER A 1 90 ? 0.085 -5.684 -19.953 1 68.56 90 SER A C 1
ATOM 665 O O . SER A 1 90 ? -1.101 -6.02 -19.938 1 68.56 90 SER A O 1
ATOM 667 N N . ASP A 1 91 ? 0.785 -5.02 -20.875 1 68.88 91 ASP A N 1
ATOM 668 C CA . ASP A 1 91 ? 0.43 -5.422 -22.234 1 68.88 91 ASP A CA 1
ATOM 669 C C . ASP A 1 91 ? 1.007 -6.793 -22.578 1 68.88 91 ASP A C 1
ATOM 671 O O . ASP A 1 91 ? 2.146 -7.098 -22.219 1 68.88 91 ASP A O 1
ATOM 675 N N . ASP A 1 92 ? 0.315 -7.812 -22.469 1 69.31 92 ASP A N 1
ATOM 676 C CA . ASP A 1 92 ? 0.676 -9.203 -22.719 1 69.31 92 ASP A CA 1
ATOM 677 C C . ASP A 1 92 ? 1.881 -9.297 -23.656 1 69.31 92 ASP A C 1
ATOM 679 O O . ASP A 1 92 ? 2.48 -10.359 -23.797 1 69.31 92 ASP A O 1
ATOM 683 N N . SER A 1 93 ? 2.4 -8.203 -24.016 1 82.5 93 SER A N 1
ATOM 684 C CA . SER A 1 93 ? 3.395 -8.312 -25.078 1 82.5 93 SER A CA 1
ATOM 685 C C . SER A 1 93 ? 4.809 -8.367 -24.516 1 82.5 93 SER A C 1
ATOM 687 O O . SER A 1 93 ? 5.723 -8.883 -25.156 1 82.5 93 SER A O 1
ATOM 689 N N . GLU A 1 94 ? 5.027 -7.973 -23.344 1 93.12 94 GLU A N 1
ATOM 690 C CA . GLU A 1 94 ? 6.402 -7.859 -22.875 1 93.12 94 GLU A CA 1
ATOM 691 C C . GLU A 1 94 ? 6.707 -8.914 -21.812 1 93.12 94 GLU A C 1
ATOM 693 O O . GLU A 1 94 ? 7.852 -9.055 -21.375 1 93.12 94 GLU A O 1
ATOM 698 N N . ILE A 1 95 ? 5.695 -9.664 -21.391 1 95.81 95 ILE A N 1
ATOM 699 C CA . ILE A 1 95 ? 5.836 -10.633 -20.312 1 95.81 95 ILE A CA 1
ATOM 700 C C . ILE A 1 95 ? 5.406 -12.016 -20.797 1 95.81 95 ILE A C 1
ATOM 702 O O . ILE A 1 95 ? 4.469 -12.133 -21.594 1 95.81 95 ILE A O 1
ATOM 706 N N . GLU A 1 96 ? 6.105 -13.008 -20.453 1 95.62 96 GLU A N 1
ATOM 707 C CA . GLU A 1 96 ? 5.703 -14.398 -20.609 1 95.62 96 GLU A CA 1
ATOM 708 C C . GLU A 1 96 ? 5.402 -15.055 -19.266 1 95.62 96 GLU A C 1
ATOM 710 O O . GLU A 1 96 ? 6.133 -14.852 -18.297 1 95.62 96 GLU A O 1
ATOM 715 N N . VAL A 1 97 ? 4.277 -15.766 -19.203 1 96.69 97 VAL A N 1
ATOM 716 C CA . VAL A 1 97 ? 3.969 -16.547 -18 1 96.69 97 VAL A CA 1
ATOM 717 C C . VAL A 1 97 ? 4.703 -17.891 -18.062 1 96.69 97 VAL A C 1
ATOM 719 O O . VAL A 1 97 ? 4.348 -18.766 -18.859 1 96.69 97 VAL A O 1
ATOM 722 N N . ALA A 1 98 ? 5.695 -18.062 -17.234 1 97.75 98 ALA A N 1
ATOM 723 C CA . ALA A 1 98 ? 6.477 -19.297 -17.234 1 97.75 98 ALA A CA 1
ATOM 724 C C . ALA A 1 98 ? 5.691 -20.438 -16.578 1 97.75 98 ALA A C 1
ATOM 726 O O . ALA A 1 98 ? 5.727 -21.562 -17.062 1 97.75 98 ALA A O 1
ATOM 727 N N . MET A 1 99 ? 4.965 -20.125 -15.445 1 96.69 99 MET A N 1
ATOM 728 C CA . MET A 1 99 ? 4.172 -21.172 -14.797 1 96.69 99 MET A CA 1
ATOM 729 C C . MET A 1 99 ? 3.23 -20.578 -13.758 1 96.69 99 MET A C 1
ATOM 731 O O . MET A 1 99 ? 3.449 -19.469 -13.281 1 96.69 99 MET A O 1
ATOM 735 N N . GLU A 1 100 ? 2.207 -21.344 -13.492 1 97.31 100 GLU A N 1
ATOM 736 C CA . GLU A 1 100 ? 1.38 -21.125 -12.312 1 97.31 100 GLU A CA 1
ATOM 737 C C . GLU A 1 100 ? 2.033 -21.719 -11.07 1 97.31 100 GLU A C 1
ATOM 739 O O . GLU A 1 100 ? 2.574 -22.828 -11.109 1 97.31 100 GLU A O 1
ATOM 744 N N . LEU A 1 101 ? 1.994 -21.016 -9.984 1 97.56 101 LEU A N 1
ATOM 745 C CA . LEU A 1 101 ? 2.75 -21.453 -8.812 1 97.56 101 LEU A CA 1
ATOM 746 C C . LEU A 1 101 ? 1.859 -22.234 -7.855 1 97.56 101 LEU A C 1
ATOM 748 O O . LEU A 1 101 ? 2.355 -22.891 -6.93 1 97.56 101 LEU A O 1
ATOM 752 N N . GLY A 1 102 ? 0.542 -22.141 -8.023 1 94.81 102 GLY A N 1
ATOM 753 C CA . GLY A 1 102 ? -0.373 -23 -7.297 1 94.81 102 GLY A CA 1
ATOM 754 C C . GLY A 1 102 ? -0.768 -22.453 -5.941 1 94.81 102 GLY A C 1
ATOM 755 O O . GLY A 1 102 ? -1.416 -23.141 -5.148 1 94.81 102 GLY A O 1
ATOM 756 N N . PHE A 1 103 ? -0.324 -21.266 -5.605 1 95.62 103 PHE A N 1
ATOM 757 C CA . PHE A 1 103 ? -0.755 -20.625 -4.371 1 95.62 103 PHE A CA 1
ATOM 758 C C . PHE A 1 103 ? -1.215 -19.203 -4.633 1 95.62 103 PHE A C 1
ATOM 760 O O . PHE A 1 103 ? -1.121 -18.703 -5.762 1 95.62 103 PHE A O 1
ATOM 767 N N . GLY A 1 104 ? -1.827 -18.641 -3.605 1 96.62 104 GLY A N 1
ATOM 768 C CA . GLY A 1 104 ? -2.406 -17.312 -3.777 1 96.62 104 GLY A CA 1
ATOM 769 C C . GLY A 1 104 ? -3.693 -17.328 -4.582 1 96.62 104 GLY A C 1
ATOM 770 O O . GLY A 1 104 ? -3.959 -16.391 -5.348 1 96.62 104 GLY A O 1
ATOM 771 N N . LYS A 1 105 ? -4.387 -18.359 -4.5 1 97.19 105 LYS A N 1
ATOM 772 C CA . LYS A 1 105 ? -5.641 -18.484 -5.238 1 97.19 105 LYS A CA 1
ATOM 773 C C . LYS A 1 105 ? -6.703 -17.547 -4.684 1 97.19 105 LYS A C 1
ATOM 775 O O . LYS A 1 105 ? -6.898 -17.469 -3.467 1 97.19 105 LYS A O 1
ATOM 780 N N . CYS A 1 106 ? -7.348 -16.859 -5.578 1 97.69 106 CYS A N 1
ATOM 781 C CA . CYS A 1 106 ? -8.422 -15.945 -5.234 1 97.69 106 CYS A CA 1
ATOM 782 C C . CYS A 1 106 ? -9.258 -15.602 -6.465 1 97.69 106 CYS A C 1
ATOM 784 O O . CYS A 1 106 ? -9.047 -16.156 -7.539 1 97.69 106 CYS A O 1
ATOM 786 N N . ARG A 1 107 ? -10.305 -14.836 -6.223 1 98.56 107 ARG A N 1
ATOM 787 C CA . ARG A 1 107 ? -11.18 -14.383 -7.301 1 98.56 107 ARG A CA 1
ATOM 788 C C . ARG A 1 107 ? -11.383 -12.875 -7.234 1 98.56 107 ARG A C 1
ATOM 790 O O . ARG A 1 107 ? -11.57 -12.312 -6.152 1 98.56 107 ARG A O 1
ATOM 797 N N . LEU A 1 108 ? -11.203 -12.297 -8.375 1 98.81 108 LEU A N 1
ATOM 798 C CA . LEU A 1 108 ? -11.633 -10.906 -8.484 1 98.81 108 LEU A CA 1
ATOM 799 C C . LEU A 1 108 ? -13.133 -10.82 -8.734 1 98.81 108 LEU A C 1
ATOM 801 O O . LEU A 1 108 ? -13.648 -11.406 -9.688 1 98.81 108 LEU A O 1
ATOM 805 N N . CYS A 1 109 ? -13.867 -10.047 -7.879 1 98.88 109 CYS A N 1
ATOM 806 C CA . CYS A 1 109 ? -15.328 -10.078 -7.93 1 98.88 109 CYS A CA 1
ATOM 807 C C . CYS A 1 109 ? -15.898 -8.664 -7.883 1 98.88 109 CYS A C 1
ATOM 809 O O . CYS A 1 109 ? -15.32 -7.773 -7.258 1 98.88 109 CYS A O 1
ATOM 811 N N . VAL A 1 110 ? -17 -8.523 -8.562 1 98.88 110 VAL A N 1
ATOM 812 C CA . VAL A 1 110 ? -17.875 -7.383 -8.305 1 98.88 110 VAL A CA 1
ATOM 813 C C . VAL A 1 110 ? -18.641 -7.605 -7.004 1 98.88 110 VAL A C 1
ATOM 815 O O . VAL A 1 110 ? -19.266 -8.656 -6.816 1 98.88 110 VAL A O 1
ATOM 818 N N . GLN A 1 111 ? -18.516 -6.672 -6.098 1 98.81 111 GLN A N 1
ATOM 819 C CA . GLN A 1 111 ? -19.156 -6.762 -4.793 1 98.81 111 GLN A CA 1
ATOM 820 C C . GLN A 1 111 ? -20.078 -5.574 -4.547 1 98.81 111 GLN A C 1
ATOM 822 O O . GLN A 1 111 ? -19.75 -4.441 -4.898 1 98.81 111 GLN A O 1
ATOM 827 N N . ALA A 1 112 ? -21.203 -5.809 -3.99 1 98.69 112 ALA A N 1
ATOM 828 C CA . ALA A 1 112 ? -22.156 -4.75 -3.66 1 98.69 112 ALA A CA 1
ATOM 829 C C . ALA A 1 112 ? -22.766 -4.973 -2.277 1 98.69 112 ALA A C 1
ATOM 831 O O . ALA A 1 112 ? -22.703 -6.078 -1.733 1 98.69 112 ALA A O 1
ATOM 832 N N . PRO A 1 113 ? -23.344 -3.912 -1.698 1 98.06 113 PRO A N 1
ATOM 833 C CA . PRO A 1 113 ? -23.984 -4.078 -0.395 1 98.06 113 PRO A CA 1
ATOM 834 C C . PRO A 1 113 ? -25.125 -5.102 -0.424 1 98.06 113 PRO A C 1
ATOM 836 O O . PRO A 1 113 ? -25.938 -5.09 -1.342 1 98.06 113 PRO A O 1
ATOM 839 N N . VAL A 1 114 ? -25.094 -5.934 0.598 1 97.69 114 VAL A N 1
ATOM 840 C CA . VAL A 1 114 ? -26.156 -6.914 0.741 1 97.69 114 VAL A CA 1
ATOM 841 C C . VAL A 1 114 ? -27.516 -6.207 0.754 1 97.69 114 VAL A C 1
ATOM 843 O O . VAL A 1 114 ? -28.469 -6.668 0.126 1 97.69 114 VAL A O 1
ATOM 846 N N . SER A 1 115 ? -27.578 -5.105 1.384 1 96 115 SER A N 1
ATOM 847 C CA . SER A 1 115 ? -28.812 -4.344 1.572 1 96 115 SER A CA 1
ATOM 848 C C . SER A 1 115 ? -29.359 -3.838 0.241 1 96 115 SER A C 1
ATOM 850 O O . SER A 1 115 ? -30.547 -3.543 0.125 1 96 115 SER A O 1
ATOM 852 N N . ALA A 1 116 ? -28.484 -3.689 -0.735 1 96.12 116 ALA A N 1
ATOM 853 C CA . ALA A 1 116 ? -28.922 -3.184 -2.035 1 96.12 116 ALA A CA 1
ATOM 854 C C . ALA A 1 116 ? -29.641 -4.262 -2.83 1 96.12 116 ALA A C 1
ATOM 856 O O . ALA A 1 116 ? -30.359 -3.961 -3.791 1 96.12 116 ALA A O 1
ATOM 857 N N . GLY A 1 117 ? -29.406 -5.508 -2.545 1 96.5 117 GLY A N 1
ATOM 858 C CA . GLY A 1 117 ? -30.109 -6.617 -3.174 1 96.5 117 GLY A CA 1
ATOM 859 C C . GLY A 1 117 ? -29.812 -6.75 -4.656 1 96.5 117 GLY A C 1
ATOM 860 O O . GLY A 1 117 ? -30.688 -7.082 -5.449 1 96.5 117 GLY A O 1
ATOM 861 N N . ILE A 1 118 ? -28.656 -6.387 -5.031 1 97.19 118 ILE A N 1
ATOM 862 C CA . ILE A 1 118 ? -28.281 -6.453 -6.438 1 97.19 118 ILE A CA 1
ATOM 863 C C . ILE A 1 118 ? -27.922 -7.891 -6.812 1 97.19 118 ILE A C 1
ATOM 865 O O . ILE A 1 118 ? -26.984 -8.477 -6.258 1 97.19 118 ILE A O 1
ATOM 869 N N . THR A 1 119 ? -28.609 -8.477 -7.805 1 94.69 119 THR A N 1
ATOM 870 C CA . THR A 1 119 ? -28.375 -9.859 -8.203 1 94.69 119 THR A CA 1
ATOM 871 C C . THR A 1 119 ? -27.891 -9.922 -9.656 1 94.69 119 THR A C 1
ATOM 873 O O . THR A 1 119 ? -27.359 -10.945 -10.094 1 94.69 119 THR A O 1
ATOM 876 N N . ASP A 1 120 ? -28.203 -8.867 -10.344 1 97.62 120 ASP A N 1
ATOM 877 C CA . ASP A 1 120 ? -27.797 -8.781 -11.742 1 97.62 120 ASP A CA 1
ATOM 878 C C . ASP A 1 120 ? -26.734 -7.691 -11.93 1 97.62 120 ASP A C 1
ATOM 880 O O . ASP A 1 120 ? -27.031 -6.5 -11.812 1 97.62 120 ASP A O 1
ATOM 884 N N . VAL A 1 121 ? -25.578 -8.109 -12.344 1 97.94 121 VAL A N 1
ATOM 885 C CA . VAL A 1 121 ? -24.438 -7.223 -12.453 1 97.94 121 VAL A CA 1
ATOM 886 C C . VAL A 1 121 ? -24.688 -6.16 -13.523 1 97.94 121 VAL A C 1
ATOM 888 O O . VAL A 1 121 ? -24.141 -5.062 -13.461 1 97.94 121 VAL A O 1
ATOM 891 N N . LYS A 1 122 ? -25.578 -6.383 -14.461 1 97.38 122 LYS A N 1
ATOM 892 C CA . LYS A 1 122 ? -25.891 -5.438 -15.531 1 97.38 122 LYS A CA 1
ATOM 893 C C . LYS A 1 122 ? -26.469 -4.141 -14.969 1 97.38 122 LYS A C 1
ATOM 895 O O . LYS A 1 122 ? -26.297 -3.074 -15.562 1 97.38 122 LYS A O 1
ATOM 900 N N . THR A 1 123 ? -27.078 -4.254 -13.836 1 97.44 123 THR A N 1
ATOM 901 C CA . THR A 1 123 ? -27.719 -3.086 -13.227 1 97.44 123 THR A CA 1
ATOM 902 C C . THR A 1 123 ? -26.656 -2.113 -12.703 1 97.44 123 THR A C 1
ATOM 904 O O . THR A 1 123 ? -26.984 -0.971 -12.359 1 97.44 123 THR A O 1
ATOM 907 N N . LEU A 1 124 ? -25.422 -2.557 -12.672 1 98.25 124 LEU A N 1
ATOM 908 C CA . LEU A 1 124 ? -24.344 -1.719 -12.156 1 98.25 124 LEU A CA 1
ATOM 909 C C . LEU A 1 124 ? -23.672 -0.943 -13.281 1 98.25 124 LEU A C 1
ATOM 911 O O . LEU A 1 124 ? -22.781 -0.113 -13.031 1 98.25 124 LEU A O 1
ATOM 915 N N . SER A 1 125 ? -24.094 -1.247 -14.539 1 97.81 125 SER A N 1
ATOM 916 C CA . SER A 1 125 ? -23.625 -0.432 -15.656 1 97.81 125 SER A CA 1
ATOM 917 C C . SER A 1 125 ? -23.969 1.04 -15.445 1 97.81 125 SER A C 1
ATOM 919 O O . SER A 1 125 ? -25.078 1.37 -15.023 1 97.81 125 SER A O 1
ATOM 921 N N . GLY A 1 126 ? -23 1.873 -15.656 1 97.94 126 GLY A N 1
ATOM 922 C CA . GLY A 1 126 ? -23.203 3.305 -15.508 1 97.94 126 GLY A CA 1
ATOM 923 C C . GLY A 1 126 ? -23.062 3.783 -14.078 1 97.94 126 GLY A C 1
ATOM 924 O O . GLY A 1 126 ? -23.078 4.988 -13.812 1 97.94 126 GLY A O 1
ATOM 925 N N . LYS A 1 127 ? -22.922 2.947 -13.148 1 98.31 127 LYS A N 1
ATOM 926 C CA . LYS A 1 127 ? -22.875 3.312 -11.734 1 98.31 127 LYS A CA 1
ATOM 927 C C . LYS A 1 127 ? -21.438 3.588 -11.289 1 98.31 127 LYS A C 1
ATOM 929 O O . LYS A 1 127 ? -20.516 3.557 -12.102 1 98.31 127 LYS A O 1
ATOM 934 N N . ARG A 1 128 ? -21.312 4.031 -10.055 1 98.38 128 ARG A N 1
ATOM 935 C CA . ARG A 1 128 ? -20 4.32 -9.469 1 98.38 128 ARG A CA 1
ATOM 936 C C . ARG A 1 128 ? -19.344 3.049 -8.945 1 98.38 128 ARG A C 1
ATOM 938 O O . ARG A 1 128 ? -19.859 2.408 -8.023 1 98.38 128 ARG A O 1
ATOM 945 N N . ILE A 1 129 ? -18.125 2.688 -9.523 1 98.88 129 ILE A N 1
ATOM 946 C CA . ILE A 1 129 ? -17.359 1.503 -9.125 1 98.88 129 ILE A CA 1
ATOM 947 C C . ILE A 1 129 ? -15.984 1.915 -8.625 1 98.88 129 ILE A C 1
ATOM 949 O O . ILE A 1 129 ? -15.289 2.703 -9.273 1 98.88 129 ILE A O 1
ATOM 953 N N . VAL A 1 130 ? -15.625 1.455 -7.434 1 98.75 130 VAL A N 1
ATOM 954 C CA . VAL A 1 130 ? -14.289 1.688 -6.895 1 98.75 130 VAL A CA 1
ATOM 955 C C . VAL A 1 130 ? -13.484 0.391 -6.93 1 98.75 130 VAL A C 1
ATOM 957 O O . VAL A 1 130 ? -14.016 -0.685 -6.648 1 98.75 130 VAL A O 1
ATOM 960 N N . THR A 1 131 ? -12.18 0.46 -7.297 1 98.75 131 THR A N 1
ATOM 961 C CA . THR A 1 131 ? -11.336 -0.722 -7.418 1 98.75 131 THR A CA 1
ATOM 962 C C . THR A 1 131 ? -9.859 -0.337 -7.363 1 98.75 131 THR A C 1
ATOM 964 O O . THR A 1 131 ? -9.508 0.837 -7.504 1 98.75 131 THR A O 1
ATOM 967 N N . SER A 1 132 ? -9.062 -1.291 -7.059 1 98.12 132 SER A N 1
ATOM 968 C CA . SER A 1 132 ? -7.621 -1.158 -7.254 1 98.12 132 SER A CA 1
ATOM 969 C C . SER A 1 132 ? -7.195 -1.719 -8.609 1 98.12 132 SER A C 1
ATOM 971 O O . SER A 1 132 ? -6.004 -1.726 -8.938 1 98.12 132 SER A O 1
ATOM 973 N N . PHE A 1 133 ? -8.141 -2.174 -9.43 1 98 133 PHE A N 1
ATOM 974 C CA . PHE A 1 133 ? -7.902 -2.762 -10.742 1 98 133 PHE A CA 1
ATOM 975 C C . PHE A 1 133 ? -8.742 -2.064 -11.812 1 98 133 PHE A C 1
ATOM 977 O O . PHE A 1 133 ? -9.586 -2.691 -12.453 1 98 133 PHE A O 1
ATOM 984 N N . PRO A 1 134 ? -8.445 -0.872 -12.102 1 97.75 134 PRO A N 1
ATOM 985 C CA . PRO A 1 134 ? -9.312 -0.099 -13 1 97.75 134 PRO A CA 1
ATOM 986 C C . PRO A 1 134 ? -9.352 -0.668 -14.414 1 97.75 134 PRO A C 1
ATOM 988 O O . PRO A 1 134 ? -10.406 -0.656 -15.055 1 97.75 134 PRO A O 1
ATOM 991 N N . ALA A 1 135 ? -8.242 -1.12 -14.977 1 96.62 135 ALA A N 1
ATOM 992 C CA . ALA A 1 135 ? -8.219 -1.616 -16.344 1 96.62 135 ALA A CA 1
ATOM 993 C C . ALA A 1 135 ? -9.062 -2.881 -16.484 1 96.62 135 ALA A C 1
ATOM 995 O O . ALA A 1 135 ? -9.875 -2.992 -17.406 1 96.62 135 ALA A O 1
ATOM 996 N N . VAL A 1 136 ? -8.875 -3.814 -15.578 1 97.69 136 VAL A N 1
ATOM 997 C CA . VAL A 1 136 ? -9.641 -5.055 -15.602 1 97.69 136 VAL A CA 1
ATOM 998 C C . VAL A 1 136 ? -11.125 -4.754 -15.375 1 97.69 136 VAL A C 1
ATOM 1000 O O . VAL A 1 136 ? -11.992 -5.332 -16.031 1 97.69 136 VAL A O 1
ATOM 1003 N N . CYS A 1 137 ? -11.367 -3.832 -14.453 1 98.44 137 CYS A N 1
ATOM 1004 C CA . CYS A 1 137 ? -12.734 -3.428 -14.148 1 98.44 137 CYS A CA 1
ATOM 1005 C C . CYS A 1 137 ? -13.414 -2.824 -15.375 1 98.44 137 CYS A C 1
ATOM 1007 O O . CYS A 1 137 ? -14.547 -3.18 -15.703 1 98.44 137 CYS A O 1
ATOM 1009 N N . LYS A 1 138 ? -12.719 -1.968 -16.062 1 98 138 LYS A N 1
ATOM 1010 C CA . LYS A 1 138 ? -13.25 -1.343 -17.266 1 98 138 LYS A CA 1
ATOM 1011 C C . LYS A 1 138 ? -13.562 -2.387 -18.328 1 98 138 LYS A C 1
ATOM 1013 O O . LYS A 1 138 ? -14.641 -2.365 -18.938 1 98 138 LYS A O 1
ATOM 1018 N N . ALA A 1 139 ? -12.641 -3.248 -18.578 1 97.06 139 ALA A N 1
ATOM 1019 C CA . ALA A 1 139 ? -12.836 -4.297 -19.578 1 97.06 139 ALA A CA 1
ATOM 1020 C C . ALA A 1 139 ? -14.062 -5.141 -19.25 1 97.06 139 ALA A C 1
ATOM 1022 O O . ALA A 1 139 ? -14.82 -5.523 -20.141 1 97.06 139 ALA A O 1
ATOM 1023 N N . PHE A 1 140 ? -14.266 -5.453 -18.016 1 98.31 140 PHE A N 1
ATOM 1024 C CA . PHE A 1 140 ? -15.398 -6.266 -17.578 1 98.31 140 PHE A CA 1
ATOM 1025 C C . PHE A 1 140 ? -16.719 -5.555 -17.859 1 98.31 140 PHE A C 1
ATOM 1027 O O . PHE A 1 140 ? -17.656 -6.164 -18.375 1 98.31 140 PHE A O 1
ATOM 1034 N N . PHE A 1 141 ? -16.797 -4.258 -17.562 1 98.44 141 PHE A N 1
ATOM 1035 C CA . PHE A 1 141 ? -18.062 -3.533 -17.656 1 98.44 141 PHE A CA 1
ATOM 1036 C C . PHE A 1 141 ? -18.328 -3.057 -19.078 1 98.44 141 PHE A C 1
ATOM 1038 O O . PHE A 1 141 ? -19.453 -2.703 -19.438 1 98.44 141 PHE A O 1
ATOM 1045 N N . ASP A 1 142 ? -17.297 -2.977 -19.875 1 97.56 142 ASP A N 1
ATOM 1046 C CA . ASP A 1 142 ? -17.438 -2.551 -21.266 1 97.56 142 ASP A CA 1
ATOM 1047 C C . ASP A 1 142 ? -18.5 -3.373 -21.984 1 97.56 142 ASP A C 1
ATOM 1049 O O . ASP A 1 142 ? -19.172 -2.873 -22.891 1 97.56 142 ASP A O 1
ATOM 1053 N N . GLN A 1 143 ? -18.719 -4.59 -21.609 1 96.69 143 GLN A N 1
ATOM 1054 C CA . GLN A 1 143 ? -19.688 -5.461 -22.266 1 96.69 143 GLN A CA 1
ATOM 1055 C C . GLN A 1 143 ? -21.125 -5.039 -21.922 1 96.69 143 GLN A C 1
ATOM 1057 O O . GLN A 1 143 ? -22.062 -5.402 -22.641 1 96.69 143 GLN A O 1
ATOM 1062 N N . TYR A 1 144 ? -21.234 -4.266 -20.859 1 96.94 144 TYR A N 1
ATOM 1063 C CA . TYR A 1 144 ? -22.562 -3.857 -20.422 1 96.94 144 TYR A CA 1
ATOM 1064 C C . TYR A 1 144 ? -22.797 -2.377 -20.703 1 96.94 144 TYR A C 1
ATOM 1066 O O . TYR A 1 144 ? -23.953 -1.929 -20.781 1 96.94 144 TYR A O 1
ATOM 1074 N N . ASP A 1 145 ? -21.75 -1.63 -20.734 1 97.31 145 ASP A N 1
ATOM 1075 C CA . ASP A 1 145 ? -21.812 -0.174 -20.828 1 97.31 145 ASP A CA 1
ATOM 1076 C C . ASP A 1 145 ? -22.281 0.265 -22.219 1 97.31 145 ASP A C 1
ATOM 1078 O O . ASP A 1 145 ? -22.125 -0.47 -23.188 1 97.31 145 ASP A O 1
ATOM 1082 N N . THR A 1 146 ? -22.969 1.416 -22.328 1 95.25 146 THR A N 1
ATOM 1083 C CA . THR A 1 146 ? -23.234 2.133 -23.562 1 95.25 146 THR A CA 1
ATOM 1084 C C . THR A 1 146 ? -22.391 3.398 -23.656 1 95.25 146 THR A C 1
ATOM 1086 O O . THR A 1 146 ? -21.969 3.941 -22.641 1 95.25 146 THR A O 1
ATOM 1089 N N . PRO A 1 147 ? -22.109 3.795 -24.875 1 93.38 147 PRO A N 1
ATOM 1090 C CA . PRO A 1 147 ? -21.266 4.98 -25.031 1 93.38 147 PRO A CA 1
ATOM 1091 C C . PRO A 1 147 ? -21.781 6.188 -24.266 1 93.38 147 PRO A C 1
ATOM 1093 O O . PRO A 1 147 ? -21 6.988 -23.75 1 93.38 147 PRO A O 1
ATOM 1096 N N . ASP A 1 148 ? -23.062 6.238 -24.062 1 94.75 148 ASP A N 1
ATOM 1097 C CA . ASP A 1 148 ? -23.688 7.395 -23.438 1 94.75 148 ASP A CA 1
ATOM 1098 C C . ASP A 1 148 ? -23.766 7.207 -21.922 1 94.75 148 ASP A C 1
ATOM 1100 O O . ASP A 1 148 ? -24.078 8.148 -21.188 1 94.75 148 ASP A O 1
ATOM 1104 N N . ASN A 1 149 ? -23.5 6.039 -21.484 1 95.62 149 ASN A N 1
ATOM 1105 C CA . ASN A 1 149 ? -23.594 5.758 -20.062 1 95.62 149 ASN A CA 1
ATOM 1106 C C . ASN A 1 149 ? -22.531 4.766 -19.609 1 95.62 149 ASN A C 1
ATOM 1108 O O . ASN A 1 149 ? -22.844 3.662 -19.172 1 95.62 149 ASN A O 1
ATOM 1112 N N . PRO A 1 150 ? -21.297 5.203 -19.578 1 97.5 150 PRO A N 1
ATOM 1113 C CA . PRO A 1 150 ? -20.219 4.328 -19.109 1 97.5 150 PRO A CA 1
ATOM 1114 C C . PRO A 1 150 ? -20.141 4.23 -17.594 1 97.5 150 PRO A C 1
ATOM 1116 O O . PRO A 1 150 ? -20.469 5.195 -16.891 1 97.5 150 PRO A O 1
ATOM 1119 N N . THR A 1 151 ? -19.75 3.066 -17.094 1 98.31 151 THR A N 1
ATOM 1120 C CA . THR A 1 151 ? -19.469 2.891 -15.68 1 98.31 151 THR A CA 1
ATOM 1121 C C . THR A 1 151 ? -18.406 3.881 -15.219 1 98.31 151 THR A C 1
ATOM 1123 O O . THR A 1 151 ? -17.422 4.117 -15.922 1 98.31 151 THR A O 1
ATOM 1126 N N . LYS A 1 152 ? -18.594 4.52 -14.086 1 98.19 152 LYS A N 1
ATOM 1127 C CA . LYS A 1 152 ? -17.656 5.461 -13.508 1 98.19 152 LYS A CA 1
ATOM 1128 C C . LYS A 1 152 ? -16.688 4.754 -12.555 1 98.19 152 LYS A C 1
ATOM 1130 O O . LYS A 1 152 ? -17.047 4.438 -11.422 1 98.19 152 LYS A O 1
ATOM 1135 N N . ILE A 1 153 ? -15.477 4.562 -12.992 1 98.31 153 ILE A N 1
ATOM 1136 C CA . ILE A 1 153 ? -14.516 3.758 -12.25 1 98.31 153 ILE A CA 1
ATOM 1137 C C . ILE A 1 153 ? -13.508 4.672 -11.547 1 98.31 153 ILE A C 1
ATOM 1139 O O . ILE A 1 153 ? -12.922 5.555 -12.18 1 98.31 153 ILE A O 1
ATOM 1143 N N . LYS A 1 154 ? -13.344 4.496 -10.266 1 97.06 154 LYS A N 1
ATOM 1144 C CA . LYS A 1 154 ? -12.352 5.227 -9.477 1 97.06 154 LYS A CA 1
ATOM 1145 C C . LYS A 1 154 ? -11.359 4.277 -8.828 1 97.06 154 LYS A C 1
ATOM 1147 O O . LYS A 1 154 ? -11.734 3.205 -8.344 1 97.06 154 LYS A O 1
ATOM 1152 N N . TYR A 1 155 ? -10.133 4.723 -8.758 1 96.69 155 TYR A N 1
ATOM 1153 C CA . TYR A 1 155 ? -9.055 3.93 -8.188 1 96.69 155 TYR A CA 1
ATOM 1154 C C . TYR A 1 155 ? -8.852 4.262 -6.715 1 96.69 155 TYR A C 1
ATOM 1156 O O . TYR A 1 155 ? -8.891 5.434 -6.324 1 96.69 155 TYR A O 1
ATOM 1164 N N . VAL A 1 156 ? -8.68 3.23 -5.891 1 96.75 156 VAL A N 1
ATOM 1165 C CA . VAL A 1 156 ? -8.133 3.389 -4.547 1 96.75 156 VAL A CA 1
ATOM 1166 C C . VAL A 1 156 ? -6.988 2.402 -4.34 1 96.75 156 VAL A C 1
ATOM 1168 O O . VAL A 1 156 ? -6.934 1.356 -4.992 1 96.75 156 VAL A O 1
ATOM 1171 N N . SER A 1 157 ? -6.109 2.713 -3.418 1 94.94 157 SER A N 1
ATOM 1172 C CA . SER A 1 157 ? -4.902 1.917 -3.229 1 94.94 157 SER A CA 1
ATOM 1173 C C . SER A 1 157 ? -5.141 0.776 -2.244 1 94.94 157 SER A C 1
ATOM 1175 O O . SER A 1 157 ? -4.328 -0.148 -2.146 1 94.94 157 SER A O 1
ATOM 1177 N N . GLY A 1 158 ? -6.195 0.845 -1.519 1 94.75 158 GLY A N 1
ATOM 1178 C CA . GLY A 1 158 ? -6.543 -0.161 -0.527 1 94.75 158 GLY A CA 1
ATOM 1179 C C . GLY A 1 158 ? -7.859 0.115 0.17 1 94.75 158 GLY A C 1
ATOM 1180 O O . GLY A 1 158 ? -8.516 1.123 -0.106 1 94.75 158 GLY A O 1
ATOM 1181 N N . SER A 1 159 ? -8.242 -0.878 1.006 1 94.88 159 SER A N 1
ATOM 1182 C CA . SER A 1 159 ? -9.5 -0.771 1.738 1 94.88 159 SER A CA 1
ATOM 1183 C C . SER A 1 159 ? -10.672 -0.547 0.791 1 94.88 159 SER A C 1
ATOM 1185 O O . SER A 1 159 ? -11.508 0.324 1.028 1 94.88 159 SER A O 1
ATOM 1187 N N . VAL A 1 160 ? -10.641 -1.287 -0.244 1 97.56 160 VAL A N 1
ATOM 1188 C CA . VAL A 1 160 ? -11.625 -1.128 -1.304 1 97.56 160 VAL A CA 1
ATOM 1189 C C . VAL A 1 160 ? -13.031 -1.369 -0.744 1 97.56 160 VAL A C 1
ATOM 1191 O O . VAL A 1 160 ? -13.977 -0.679 -1.117 1 97.56 160 VAL A O 1
ATOM 1194 N N . GLU A 1 161 ? -13.109 -2.26 0.225 1 95.81 161 GLU A N 1
ATOM 1195 C CA . GLU A 1 161 ? -14.383 -2.689 0.789 1 95.81 161 GLU A CA 1
ATOM 1196 C C . GLU A 1 161 ? -15.07 -1.551 1.535 1 95.81 161 GLU A C 1
ATOM 1198 O O . GLU A 1 161 ? -16.281 -1.611 1.801 1 95.81 161 GLU A O 1
ATOM 1203 N N . ALA A 1 162 ? -14.375 -0.528 1.885 1 95.69 162 ALA A N 1
ATOM 1204 C CA . ALA A 1 162 ? -14.938 0.583 2.65 1 95.69 162 ALA A CA 1
ATOM 1205 C C . ALA A 1 162 ? -15.703 1.541 1.747 1 95.69 162 ALA A C 1
ATOM 1207 O O . ALA A 1 162 ? -16.469 2.373 2.229 1 95.69 162 ALA A O 1
ATOM 1208 N N . ALA A 1 163 ? -15.516 1.411 0.457 1 97.88 163 ALA A N 1
ATOM 1209 C CA . ALA A 1 163 ? -15.945 2.443 -0.484 1 97.88 163 ALA A CA 1
ATOM 1210 C C . ALA A 1 163 ? -17.469 2.564 -0.508 1 97.88 163 ALA A C 1
ATOM 1212 O O . ALA A 1 163 ? -18 3.672 -0.523 1 97.88 163 ALA A O 1
ATOM 1213 N N . CYS A 1 164 ? -18.172 1.457 -0.483 1 97.5 164 CYS A N 1
ATOM 1214 C CA . CYS A 1 164 ? -19.625 1.521 -0.52 1 97.5 164 CYS A CA 1
ATOM 1215 C C . CYS A 1 164 ? -20.172 2.098 0.777 1 97.5 164 CYS A C 1
ATOM 1217 O O . CYS A 1 164 ? -21 3.008 0.752 1 97.5 164 CYS A O 1
ATOM 1219 N N . GLY A 1 165 ? -19.688 1.607 1.887 1 95.25 165 GLY A N 1
ATOM 1220 C CA . GLY A 1 165 ? -20.156 2.068 3.182 1 95.25 165 GLY A CA 1
ATOM 1221 C C . GLY A 1 165 ? -19.891 3.539 3.43 1 95.25 165 GLY A C 1
ATOM 1222 O O . GLY A 1 165 ? -20.625 4.203 4.156 1 95.25 165 GLY A O 1
ATOM 1223 N N . LEU A 1 166 ? -18.859 4.016 2.758 1 96.88 166 LEU A N 1
ATOM 1224 C CA . LEU A 1 166 ? -18.469 5.41 2.959 1 96.88 166 LEU A CA 1
ATOM 1225 C C . LEU A 1 166 ? -18.938 6.277 1.798 1 96.88 166 LEU A C 1
ATOM 1227 O O . LEU A 1 166 ? -18.438 7.387 1.601 1 96.88 166 LEU A O 1
ATOM 1231 N N . GLY A 1 167 ? -19.75 5.754 0.991 1 96.12 167 GLY A N 1
ATOM 1232 C CA . GLY A 1 167 ? -20.516 6.547 0.042 1 96.12 167 GLY A CA 1
ATOM 1233 C C . GLY A 1 167 ? -19.766 6.859 -1.229 1 96.12 167 GLY A C 1
ATOM 1234 O O . GLY A 1 167 ? -20.219 7.652 -2.055 1 96.12 167 GLY A O 1
ATOM 1235 N N . LEU A 1 168 ? -18.656 6.266 -1.387 1 96.69 168 LEU A N 1
ATOM 1236 C CA . LEU A 1 168 ? -17.812 6.59 -2.531 1 96.69 168 LEU A CA 1
ATOM 1237 C C . LEU A 1 168 ? -18.234 5.785 -3.758 1 96.69 168 LEU A C 1
ATOM 1239 O O . LEU A 1 168 ? -17.953 6.184 -4.891 1 96.69 168 LEU A O 1
ATOM 1243 N N . ALA A 1 169 ? -18.922 4.664 -3.58 1 98.38 169 ALA A N 1
ATOM 1244 C CA . ALA A 1 169 ? -19.219 3.764 -4.695 1 98.38 169 ALA A CA 1
ATOM 1245 C C . ALA A 1 169 ? -20.562 3.07 -4.496 1 98.38 169 ALA A C 1
ATOM 1247 O O . ALA A 1 169 ? -21.047 2.939 -3.367 1 98.38 169 ALA A O 1
ATOM 1248 N N . ASP A 1 170 ? -21.141 2.672 -5.605 1 98.5 170 ASP A N 1
ATOM 1249 C CA . ASP A 1 170 ? -22.328 1.809 -5.578 1 98.5 170 ASP A CA 1
ATOM 1250 C C . ASP A 1 170 ? -21.922 0.34 -5.449 1 98.5 170 ASP A C 1
ATOM 1252 O O . ASP A 1 170 ? -22.672 -0.467 -4.898 1 98.5 170 ASP A O 1
ATOM 1256 N N . ALA A 1 171 ? -20.797 0.011 -5.945 1 98.75 171 ALA A N 1
ATOM 1257 C CA . ALA A 1 171 ? -20.188 -1.312 -5.855 1 98.75 171 ALA A CA 1
ATOM 1258 C C . ALA A 1 171 ? -18.672 -1.224 -5.965 1 98.75 171 ALA A C 1
ATOM 1260 O O . ALA A 1 171 ? -18.125 -0.166 -6.293 1 98.75 171 ALA A O 1
ATOM 1261 N N . VAL A 1 172 ? -18.031 -2.324 -5.582 1 98.81 172 VAL A N 1
ATOM 1262 C CA . VAL A 1 172 ? -16.578 -2.365 -5.699 1 98.81 172 VAL A CA 1
ATOM 1263 C C . VAL A 1 172 ? -16.156 -3.611 -6.473 1 98.81 172 VAL A C 1
ATOM 1265 O O . VAL A 1 172 ? -16.938 -4.551 -6.621 1 98.81 172 VAL A O 1
ATOM 1268 N N . VAL A 1 173 ? -15 -3.58 -7.094 1 98.88 173 VAL A N 1
ATOM 1269 C CA . VAL A 1 173 ? -14.328 -4.746 -7.66 1 98.88 173 VAL A CA 1
ATOM 1270 C C . VAL A 1 173 ? -13.031 -5.02 -6.898 1 98.88 173 VAL A C 1
ATOM 1272 O O . VAL A 1 173 ? -12.109 -4.203 -6.906 1 98.88 173 VAL A O 1
ATOM 1275 N N . ASP A 1 174 ? -12.961 -6.18 -6.289 1 98.62 174 ASP A N 1
ATOM 1276 C CA . ASP A 1 174 ? -11.82 -6.5 -5.438 1 98.62 174 ASP A CA 1
ATOM 1277 C C . ASP A 1 174 ? -11.617 -8.016 -5.336 1 98.62 174 ASP A C 1
ATOM 1279 O O . ASP A 1 174 ? -12.469 -8.789 -5.785 1 98.62 174 ASP A O 1
ATOM 1283 N N . LEU A 1 175 ? -10.516 -8.328 -4.844 1 98.25 175 LEU A N 1
ATOM 1284 C CA . LEU A 1 175 ? -10.148 -9.734 -4.688 1 98.25 175 LEU A CA 1
ATOM 1285 C C . LEU A 1 175 ? -10.891 -10.359 -3.506 1 98.25 175 LEU A C 1
ATOM 1287 O O . LEU A 1 175 ? -11.047 -9.719 -2.463 1 98.25 175 LEU A O 1
ATOM 1291 N N . VAL A 1 176 ? -11.328 -11.641 -3.664 1 98.25 176 VAL A N 1
ATOM 1292 C CA . VAL A 1 176 ? -12.008 -12.414 -2.635 1 98.25 176 VAL A CA 1
ATOM 1293 C C . VAL A 1 176 ? -11.312 -13.758 -2.449 1 98.25 176 VAL A C 1
ATOM 1295 O O . VAL A 1 176 ? -11.188 -14.539 -3.4 1 98.25 176 VAL A O 1
ATOM 1298 N N . GLU A 1 177 ? -10.82 -13.961 -1.333 1 95.56 177 GLU A N 1
ATOM 1299 C CA . GLU A 1 177 ? -10.297 -15.273 -0.972 1 95.56 177 GLU A CA 1
ATOM 1300 C C . GLU A 1 177 ? -11.273 -16.047 -0.09 1 95.56 177 GLU A C 1
ATOM 1302 O O . GLU A 1 177 ? -12.156 -16.75 -0.594 1 95.56 177 GLU A O 1
ATOM 1307 N N . THR A 1 178 ? -11.398 -15.695 1.218 1 94.25 178 THR A N 1
ATOM 1308 C CA . THR A 1 178 ? -12.359 -16.328 2.111 1 94.25 178 THR A CA 1
ATOM 1309 C C . THR A 1 178 ? -13.656 -15.531 2.168 1 94.25 178 THR A C 1
ATOM 1311 O O . THR A 1 178 ? -14.695 -16.062 2.564 1 94.25 178 THR A O 1
ATOM 1314 N N . GLY A 1 179 ? -13.531 -14.328 1.877 1 95.56 179 GLY A N 1
ATOM 1315 C CA . GLY A 1 179 ? -14.695 -13.453 1.9 1 95.56 179 GLY A CA 1
ATOM 1316 C C . GLY A 1 179 ? -14.938 -12.82 3.256 1 95.56 179 GLY A C 1
ATOM 1317 O O . GLY A 1 179 ? -15.906 -12.07 3.432 1 95.56 179 GLY A O 1
ATOM 1318 N N . THR A 1 180 ? -14.094 -12.992 4.172 1 93.12 180 THR A N 1
ATOM 1319 C CA . THR A 1 180 ? -14.289 -12.508 5.531 1 93.12 180 THR A 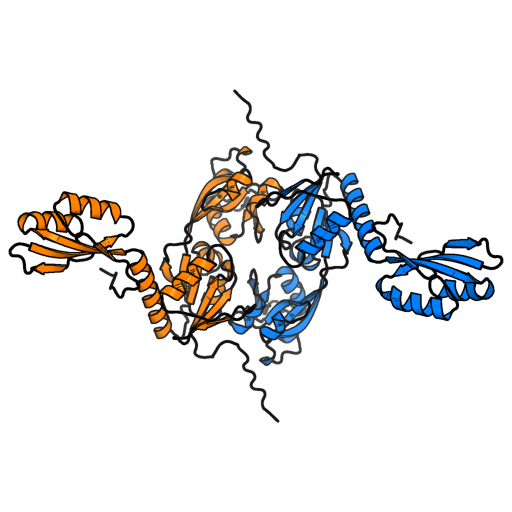CA 1
ATOM 1320 C C . THR A 1 180 ? -14.328 -10.984 5.566 1 93.12 180 THR A C 1
ATOM 1322 O O . THR A 1 180 ? -15.242 -10.391 6.148 1 93.12 180 THR A O 1
ATOM 1325 N N . THR A 1 181 ? -13.359 -10.289 4.957 1 91.94 181 THR A N 1
ATOM 1326 C CA . THR A 1 181 ? -13.297 -8.828 4.949 1 91.94 181 THR A CA 1
ATOM 1327 C C . THR A 1 181 ? -14.492 -8.242 4.207 1 91.94 181 THR A C 1
ATOM 1329 O O . THR A 1 181 ? -15.07 -7.242 4.637 1 91.94 181 THR A O 1
ATOM 1332 N N . MET A 1 182 ? -14.883 -8.883 3.133 1 95.12 182 MET A N 1
ATOM 1333 C CA . MET A 1 182 ? -16.047 -8.469 2.346 1 95.12 182 MET A CA 1
ATOM 1334 C C . MET A 1 182 ? -17.312 -8.508 3.184 1 95.12 182 MET A C 1
ATOM 1336 O O . MET A 1 182 ? -18.062 -7.539 3.225 1 95.12 182 MET A O 1
ATOM 1340 N N . LYS A 1 183 ? -17.516 -9.602 3.857 1 95.12 183 LYS A N 1
ATOM 1341 C CA . LYS A 1 183 ? -18.719 -9.789 4.676 1 95.12 183 LYS A CA 1
ATOM 1342 C C . LYS A 1 183 ? -18.75 -8.797 5.84 1 95.12 183 LYS A C 1
ATOM 1344 O O . LYS A 1 183 ? -19.797 -8.25 6.164 1 95.12 183 LYS A O 1
ATOM 1349 N N . ALA A 1 184 ? -17.609 -8.617 6.465 1 91 184 ALA A N 1
ATOM 1350 C CA . ALA A 1 184 ? -17.5 -7.66 7.559 1 91 184 ALA A CA 1
ATOM 1351 C C . ALA A 1 184 ? -17.891 -6.258 7.102 1 91 184 ALA A C 1
ATOM 1353 O O . ALA A 1 184 ? -18.422 -5.469 7.887 1 91 184 ALA A O 1
ATOM 1354 N N . ALA A 1 185 ? -17.719 -5.953 5.82 1 93.25 185 ALA A N 1
ATOM 1355 C CA . ALA A 1 185 ? -18.047 -4.645 5.266 1 93.25 185 ALA A CA 1
ATOM 1356 C C . ALA A 1 185 ? -19.484 -4.602 4.773 1 93.25 185 ALA A C 1
ATOM 1358 O O . ALA A 1 185 ? -19.922 -3.596 4.211 1 93.25 185 ALA A O 1
ATOM 1359 N N . GLY A 1 186 ? -20.203 -5.723 4.938 1 94.94 186 GLY A N 1
ATOM 1360 C CA . GLY A 1 186 ? -21.594 -5.781 4.527 1 94.94 186 GLY A CA 1
ATOM 1361 C C . GLY A 1 186 ? -21.766 -5.969 3.031 1 94.94 186 GLY A C 1
ATOM 1362 O O . GLY A 1 186 ? -22.781 -5.547 2.459 1 94.94 186 GLY A O 1
ATOM 1363 N N . LEU A 1 187 ? -20.781 -6.504 2.402 1 97.44 187 LEU A N 1
ATOM 1364 C CA . LEU A 1 187 ? -20.812 -6.703 0.958 1 97.44 187 LEU A CA 1
ATOM 1365 C C . LEU A 1 187 ? -21.031 -8.172 0.619 1 97.44 187 LEU A C 1
ATOM 1367 O O . LEU A 1 187 ? -20.844 -9.047 1.472 1 97.44 187 LEU A O 1
ATOM 1371 N N . GLU A 1 188 ? -21.484 -8.414 -0.589 1 98.31 188 GLU A N 1
ATOM 1372 C CA . GLU A 1 188 ? -21.594 -9.758 -1.155 1 98.31 188 GLU A CA 1
ATOM 1373 C C . GLU A 1 188 ? -21.188 -9.773 -2.627 1 98.31 188 GLU A C 1
ATOM 1375 O O . GLU A 1 188 ? -21.156 -8.727 -3.279 1 98.31 188 GLU A O 1
ATOM 1380 N N . VAL A 1 189 ? -20.891 -10.953 -3.137 1 98.69 189 VAL A N 1
ATOM 1381 C CA . VAL A 1 189 ? -20.484 -11.109 -4.527 1 98.69 189 VAL A CA 1
ATOM 1382 C C . VAL A 1 189 ? -21.703 -10.992 -5.441 1 98.69 189 VAL A C 1
ATOM 1384 O O . VAL A 1 189 ? -22.719 -11.641 -5.199 1 98.69 189 VAL A O 1
ATOM 1387 N N . VAL A 1 190 ? -21.547 -10.188 -6.434 1 98.62 190 VAL A N 1
ATOM 1388 C CA . VAL A 1 190 ? -22.594 -10.047 -7.449 1 98.62 190 VAL A CA 1
ATOM 1389 C C . VAL A 1 190 ? -22.188 -10.82 -8.703 1 98.62 190 VAL A C 1
ATOM 1391 O O . VAL A 1 190 ? -23.031 -11.398 -9.391 1 98.62 190 VAL A O 1
ATOM 1394 N N . ALA A 1 191 ? -20.938 -10.797 -9.023 1 98.69 191 ALA A N 1
ATOM 1395 C CA . ALA A 1 191 ? -20.391 -11.469 -10.195 1 98.69 191 ALA A CA 1
ATOM 1396 C C . ALA A 1 191 ? -18.891 -11.734 -10.031 1 98.69 191 ALA A C 1
ATOM 1398 O O . ALA A 1 191 ? -18.203 -11.008 -9.312 1 98.69 191 ALA A O 1
ATOM 1399 N N . GLU A 1 192 ? -18.453 -12.758 -10.656 1 98.44 192 GLU A N 1
ATOM 1400 C CA . GLU A 1 192 ? -17.031 -13.047 -10.703 1 98.44 192 GLU A CA 1
ATOM 1401 C C . GLU A 1 192 ? -16.406 -12.477 -11.969 1 98.44 192 GLU A C 1
ATOM 1403 O O . GLU A 1 192 ? -16.938 -12.633 -13.07 1 98.44 192 GLU A O 1
ATOM 1408 N N . VAL A 1 193 ? -15.344 -11.781 -11.805 1 98.69 193 VAL A N 1
ATOM 1409 C CA . VAL A 1 193 ? -14.641 -11.18 -12.93 1 98.69 193 VAL A CA 1
ATOM 1410 C C . VAL A 1 193 ? -13.594 -12.148 -13.469 1 98.69 193 VAL A C 1
ATOM 1412 O O . VAL A 1 193 ? -13.5 -12.367 -14.68 1 98.69 193 VAL A O 1
ATOM 1415 N N . MET A 1 194 ? -12.797 -12.734 -12.609 1 98.31 194 MET A N 1
ATOM 1416 C CA . MET A 1 194 ? -11.766 -13.68 -13.016 1 98.31 194 MET A CA 1
ATOM 1417 C C . MET A 1 194 ? -11.211 -14.43 -11.812 1 98.31 194 MET A C 1
ATOM 1419 O O . MET A 1 194 ? -11.266 -13.93 -10.688 1 98.31 194 MET A O 1
ATOM 1423 N N . ASP A 1 195 ? -10.688 -15.555 -12.078 1 98.38 195 ASP A N 1
ATOM 1424 C CA . ASP A 1 195 ? -9.852 -16.25 -11.109 1 98.38 195 ASP A CA 1
ATOM 1425 C C . ASP A 1 195 ? -8.406 -15.758 -11.172 1 98.38 195 ASP A C 1
ATOM 1427 O O . ASP A 1 195 ? -7.965 -15.242 -12.203 1 98.38 195 ASP A O 1
ATOM 1431 N N . SER A 1 196 ? -7.762 -15.852 -10.047 1 97.81 196 SER A N 1
ATOM 1432 C CA . SER A 1 196 ? -6.355 -15.469 -10.031 1 97.81 196 SER A CA 1
ATOM 1433 C C . SER A 1 196 ? -5.543 -16.391 -9.117 1 97.81 196 SER A C 1
ATOM 1435 O O . SER A 1 196 ? -6.098 -17.031 -8.219 1 97.81 196 SER A O 1
ATOM 1437 N N . GLN A 1 197 ? -4.27 -16.453 -9.375 1 97.94 197 GLN A N 1
ATOM 1438 C CA . GLN A 1 197 ? -3.26 -17.109 -8.547 1 97.94 197 GLN A CA 1
ATOM 1439 C C . GLN A 1 197 ? -1.872 -16.531 -8.82 1 97.94 197 GLN A C 1
ATOM 1441 O O . GLN A 1 197 ? -1.687 -15.758 -9.758 1 97.94 197 GLN A O 1
ATOM 1446 N N . CYS A 1 198 ? -0.933 -16.953 -8.055 1 98.12 198 CYS A N 1
ATOM 1447 C CA . CYS A 1 198 ? 0.431 -16.484 -8.25 1 98.12 198 CYS A CA 1
ATOM 1448 C C . CYS A 1 198 ? 1.057 -17.094 -9.492 1 98.12 198 CYS A C 1
ATOM 1450 O O . CYS A 1 198 ? 0.873 -18.297 -9.758 1 98.12 198 CYS A O 1
ATOM 1452 N N . LEU A 1 199 ? 1.788 -16.25 -10.172 1 98.12 199 LEU A N 1
ATOM 1453 C CA . LEU A 1 199 ? 2.496 -16.641 -11.391 1 98.12 199 LEU A CA 1
ATOM 1454 C C . LEU A 1 199 ? 3.986 -16.344 -11.266 1 98.12 199 LEU A C 1
ATOM 1456 O O . LEU A 1 199 ? 4.379 -15.414 -10.562 1 98.12 199 LEU A O 1
ATOM 1460 N N . LEU A 1 200 ? 4.719 -17.188 -11.898 1 98.69 200 LEU A N 1
ATOM 1461 C CA . LEU A 1 200 ? 6.078 -16.812 -12.273 1 98.69 200 LEU A CA 1
ATOM 1462 C C . LEU A 1 200 ? 6.113 -16.203 -13.672 1 98.69 200 LEU A C 1
ATOM 1464 O O . LEU A 1 200 ? 5.688 -16.828 -14.641 1 98.69 200 LEU A O 1
ATOM 1468 N N . ILE A 1 201 ? 6.609 -14.977 -13.719 1 98.38 201 ILE A N 1
ATOM 1469 C CA . ILE A 1 201 ? 6.605 -14.297 -15.008 1 98.38 201 ILE A CA 1
ATOM 1470 C C . ILE A 1 201 ? 8.039 -13.953 -15.414 1 98.38 201 ILE A C 1
ATOM 1472 O O . ILE A 1 201 ? 8.898 -13.75 -14.555 1 98.38 201 ILE A O 1
ATOM 1476 N N . VAL A 1 202 ? 8.273 -13.914 -16.719 1 98.38 202 VAL A N 1
ATOM 1477 C CA . VAL A 1 202 ? 9.594 -13.641 -17.281 1 98.38 202 VAL A CA 1
ATOM 1478 C C . VAL A 1 202 ? 9.492 -12.531 -18.328 1 98.38 202 VAL A C 1
ATOM 1480 O O . VAL A 1 202 ? 8.562 -12.516 -19.141 1 98.38 202 VAL A O 1
ATOM 1483 N N . GLY A 1 203 ? 10.398 -11.578 -18.25 1 97.5 203 GLY A N 1
ATOM 1484 C CA . GLY A 1 203 ? 10.477 -10.586 -19.312 1 97.5 203 GLY A CA 1
ATOM 1485 C C . GLY A 1 203 ? 10.938 -11.156 -20.641 1 97.5 203 GLY A C 1
ATOM 1486 O O . GLY A 1 203 ? 11.977 -11.82 -20.703 1 97.5 203 GLY A O 1
ATOM 1487 N N . LYS A 1 204 ? 10.266 -10.898 -21.672 1 95.69 204 LYS A N 1
ATOM 1488 C CA . LYS A 1 204 ? 10.594 -11.453 -22.969 1 95.69 204 LYS A CA 1
ATOM 1489 C C . LYS A 1 204 ? 11.938 -10.93 -23.469 1 95.69 204 LYS A C 1
ATOM 1491 O O . LYS A 1 204 ? 12.617 -11.594 -24.25 1 95.69 204 LYS A O 1
ATOM 1496 N N . GLY A 1 205 ? 12.336 -9.797 -23.016 1 94.06 205 GLY A N 1
ATOM 1497 C CA . GLY A 1 205 ? 13.57 -9.172 -23.484 1 94.06 205 GLY A CA 1
ATOM 1498 C C . GLY A 1 205 ? 14.766 -9.508 -22.609 1 94.06 205 GLY A C 1
ATOM 1499 O O . GLY A 1 205 ? 15.836 -8.914 -22.766 1 94.06 205 GLY A O 1
ATOM 1500 N N . THR A 1 206 ? 14.633 -10.477 -21.703 1 96.88 206 THR A N 1
ATOM 1501 C CA . THR A 1 206 ? 15.727 -10.773 -20.797 1 96.88 206 THR A CA 1
ATOM 1502 C C . THR A 1 206 ? 16.969 -11.242 -21.562 1 96.88 206 THR A C 1
ATOM 1504 O O . THR A 1 206 ? 16.844 -11.984 -22.531 1 96.88 206 THR A O 1
ATOM 1507 N N . LYS A 1 207 ? 18.109 -10.82 -21.109 1 96.06 207 LYS A N 1
ATOM 1508 C CA . LYS A 1 207 ? 19.391 -11.227 -21.703 1 96.06 207 LYS A CA 1
ATOM 1509 C C . LYS A 1 207 ? 19.969 -12.43 -20.969 1 96.06 207 LYS A C 1
ATOM 1511 O O . LYS A 1 207 ? 21.047 -12.914 -21.312 1 96.06 207 LYS A O 1
ATOM 1516 N N . HIS A 1 208 ? 19.266 -12.891 -19.953 1 97.62 208 HIS A N 1
ATOM 1517 C CA . HIS A 1 208 ? 19.75 -13.977 -19.094 1 97.62 208 HIS A CA 1
ATOM 1518 C C . HIS A 1 208 ? 18.906 -15.227 -19.266 1 97.62 208 HIS A C 1
ATOM 1520 O O . HIS A 1 208 ? 18.531 -15.867 -18.281 1 97.62 208 HIS A O 1
ATOM 1526 N N . ARG A 1 209 ? 18.594 -15.555 -20.484 1 97 209 ARG A N 1
ATOM 1527 C CA . ARG A 1 209 ? 17.625 -16.609 -20.766 1 97 209 ARG A CA 1
ATOM 1528 C C . ARG A 1 209 ? 18.062 -17.938 -20.156 1 97 209 ARG A C 1
ATOM 1530 O O . ARG A 1 209 ? 17.25 -18.641 -19.547 1 97 209 ARG A O 1
ATOM 1537 N N . GLU A 1 210 ? 19.297 -18.25 -20.297 1 97.25 210 GLU A N 1
ATOM 1538 C CA . GLU A 1 210 ? 19.797 -19.531 -19.781 1 97.25 210 GLU A CA 1
ATOM 1539 C C . GLU A 1 210 ? 19.625 -19.641 -18.281 1 97.25 210 GLU A C 1
ATOM 1541 O O . GLU A 1 210 ? 19.109 -20.641 -17.766 1 97.25 210 GLU A O 1
ATOM 1546 N N . MET A 1 211 ? 20.062 -18.609 -17.594 1 97.44 211 MET A N 1
ATOM 1547 C CA . MET A 1 211 ? 19.938 -18.609 -16.141 1 97.44 211 MET A CA 1
ATOM 1548 C C . MET A 1 211 ? 18.484 -18.578 -15.719 1 97.44 211 MET A C 1
ATOM 1550 O O . MET A 1 211 ? 18.094 -19.25 -14.766 1 97.44 211 MET A O 1
ATOM 1554 N N . VAL A 1 212 ? 17.656 -17.844 -16.375 1 98.31 212 VAL A N 1
ATOM 1555 C CA . VAL A 1 212 ? 16.219 -17.766 -16.094 1 98.31 212 VAL A CA 1
ATOM 1556 C C . VAL A 1 212 ? 15.594 -19.141 -16.25 1 98.31 212 VAL A C 1
ATOM 1558 O O . VAL A 1 212 ? 14.812 -19.578 -15.398 1 98.31 212 VAL A O 1
ATOM 1561 N N . ASP A 1 213 ? 15.977 -19.828 -17.297 1 97.5 213 ASP A N 1
ATOM 1562 C CA . ASP A 1 213 ? 15.453 -21.172 -17.516 1 97.5 213 ASP A CA 1
ATOM 1563 C C . ASP A 1 213 ? 15.852 -22.125 -16.391 1 97.5 213 ASP A C 1
ATOM 1565 O O . ASP A 1 213 ? 15.07 -22.984 -15.992 1 97.5 213 ASP A O 1
ATOM 1569 N N . LEU A 1 214 ? 17.047 -21.969 -15.984 1 97.12 214 LEU A N 1
ATOM 1570 C CA . LEU A 1 214 ? 17.516 -22.766 -14.859 1 97.12 214 LEU A CA 1
ATOM 1571 C C . LEU A 1 214 ? 16.672 -22.5 -13.617 1 97.12 214 LEU A C 1
ATOM 1573 O O . LEU A 1 214 ? 16.234 -23.422 -12.938 1 97.12 214 LEU A O 1
ATOM 1577 N N . ILE A 1 215 ? 16.422 -21.266 -13.305 1 97.62 215 ILE A N 1
ATOM 1578 C CA . ILE A 1 215 ? 15.617 -20.859 -12.148 1 97.62 215 ILE A CA 1
ATOM 1579 C C . ILE A 1 215 ? 14.211 -21.453 -12.273 1 97.62 215 ILE A C 1
ATOM 1581 O O . ILE A 1 215 ? 13.672 -21.984 -11.305 1 97.62 215 ILE A O 1
ATOM 1585 N N . VAL A 1 216 ? 13.641 -21.328 -13.422 1 97.94 216 VAL A N 1
ATOM 1586 C CA . VAL A 1 216 ? 12.297 -21.844 -13.68 1 97.94 216 VAL A CA 1
ATOM 1587 C C . VAL A 1 216 ? 12.266 -23.359 -13.406 1 97.94 216 VAL A C 1
ATOM 1589 O O . VAL A 1 216 ? 11.344 -23.844 -12.75 1 97.94 216 VAL A O 1
ATOM 1592 N N . ARG A 1 217 ? 13.289 -24.047 -13.859 1 96.62 217 ARG A N 1
ATOM 1593 C CA . ARG A 1 217 ? 13.352 -25.5 -13.664 1 96.62 217 ARG A CA 1
ATOM 1594 C C . ARG A 1 217 ? 13.477 -25.844 -12.18 1 96.62 217 ARG A C 1
ATOM 1596 O O . ARG A 1 217 ? 12.883 -26.812 -11.711 1 96.62 217 ARG A O 1
ATOM 1603 N N . ARG A 1 218 ? 14.234 -25.062 -11.5 1 96.25 218 ARG A N 1
ATOM 1604 C CA . ARG A 1 218 ? 14.383 -25.312 -10.062 1 96.25 218 ARG A CA 1
ATOM 1605 C C . ARG A 1 218 ? 13.055 -25.125 -9.344 1 96.25 218 ARG A C 1
ATOM 1607 O O . ARG A 1 218 ? 12.68 -25.953 -8.5 1 96.25 218 ARG A O 1
ATOM 1614 N N . ILE A 1 219 ? 12.398 -24.062 -9.68 1 97.5 219 ILE A N 1
ATOM 1615 C CA . ILE A 1 219 ? 11.125 -23.766 -9.039 1 97.5 219 ILE A CA 1
ATOM 1616 C C . ILE A 1 219 ? 10.102 -24.844 -9.398 1 97.5 219 ILE A C 1
ATOM 1618 O O . ILE A 1 219 ? 9.367 -25.312 -8.531 1 97.5 219 ILE A O 1
ATOM 1622 N N . GLU A 1 220 ? 10.07 -25.203 -10.594 1 96.38 220 GLU A N 1
ATOM 1623 C CA . GLU A 1 220 ? 9.172 -26.266 -11.031 1 96.38 220 GLU A CA 1
ATOM 1624 C C . GLU A 1 220 ? 9.422 -27.562 -10.273 1 96.38 220 GLU A C 1
ATOM 1626 O O . GLU A 1 220 ? 8.477 -28.25 -9.867 1 96.38 220 GLU A O 1
ATOM 1631 N N . GLY A 1 221 ? 10.656 -27.906 -10.141 1 95.69 221 GLY A N 1
ATOM 1632 C CA . GLY A 1 221 ? 11.016 -29.094 -9.383 1 95.69 221 GLY A CA 1
ATOM 1633 C C . GLY A 1 221 ? 10.484 -29.062 -7.957 1 95.69 221 GLY A C 1
ATOM 1634 O O . GLY A 1 221 ? 9.977 -30.078 -7.465 1 95.69 221 GLY A O 1
ATOM 1635 N N . TYR A 1 222 ? 10.703 -27.922 -7.367 1 95.94 222 TYR A N 1
ATOM 1636 C CA . TYR A 1 222 ? 10.234 -27.781 -5.996 1 95.94 222 TYR A CA 1
ATOM 1637 C C . TYR A 1 222 ? 8.719 -27.891 -5.926 1 95.94 222 TYR A C 1
ATOM 1639 O O . TYR A 1 222 ? 8.172 -28.562 -5.039 1 95.94 222 TYR A O 1
ATOM 1647 N N . ILE A 1 223 ? 8.008 -27.25 -6.812 1 95.31 223 ILE A N 1
ATOM 1648 C CA . ILE A 1 223 ? 6.547 -27.281 -6.832 1 95.31 223 ILE A CA 1
ATOM 1649 C C . ILE A 1 223 ? 6.062 -28.719 -7.031 1 95.31 223 ILE A C 1
ATOM 1651 O O . ILE A 1 223 ? 5.125 -29.156 -6.363 1 95.31 223 ILE A O 1
ATOM 1655 N N . THR A 1 224 ? 6.695 -29.391 -7.867 1 92.94 224 THR A N 1
ATOM 1656 C CA . THR A 1 224 ? 6.344 -30.797 -8.117 1 92.94 224 THR A CA 1
ATOM 1657 C C . THR A 1 224 ? 6.566 -31.641 -6.871 1 92.94 224 THR A C 1
ATOM 1659 O O . THR A 1 224 ? 5.723 -32.469 -6.516 1 92.94 224 THR A O 1
ATOM 1662 N N . ALA A 1 225 ? 7.672 -31.391 -6.273 1 93.94 225 ALA A N 1
ATOM 1663 C CA . ALA A 1 225 ? 7.988 -32.125 -5.055 1 93.94 225 ALA A CA 1
ATOM 1664 C C . ALA A 1 225 ? 6.934 -31.891 -3.979 1 93.94 225 ALA A C 1
ATOM 1666 O O . ALA A 1 225 ? 6.629 -32.781 -3.188 1 93.94 225 ALA A O 1
ATOM 1667 N N . GLU A 1 226 ? 6.449 -30.688 -4.012 1 93.31 226 GLU A N 1
ATOM 1668 C CA . GLU A 1 226 ? 5.445 -30.328 -3.016 1 93.31 226 GLU A CA 1
ATOM 1669 C C . GLU A 1 226 ? 4.094 -30.953 -3.354 1 93.31 226 GLU A C 1
ATOM 1671 O O . GLU A 1 226 ? 3.266 -31.172 -2.465 1 93.31 226 GLU A O 1
ATOM 1676 N N . LYS A 1 227 ? 3.9 -31.312 -4.535 1 92.75 227 LYS A N 1
ATOM 1677 C CA . LYS A 1 227 ? 2.607 -31.812 -5.004 1 92.75 227 LYS A CA 1
ATOM 1678 C C . LYS A 1 227 ? 2.523 -33.344 -4.883 1 92.75 227 LYS A C 1
ATOM 1680 O O . LYS A 1 227 ? 1.428 -33.906 -4.82 1 92.75 227 LYS A O 1
ATOM 1685 N N . TYR A 1 228 ? 3.721 -33.938 -4.805 1 93.69 228 TYR A N 1
ATOM 1686 C CA . TYR A 1 228 ? 3.738 -35.406 -4.863 1 93.69 228 TYR A CA 1
ATOM 1687 C C . TYR A 1 228 ? 4.484 -36 -3.67 1 93.69 228 TYR A C 1
ATOM 1689 O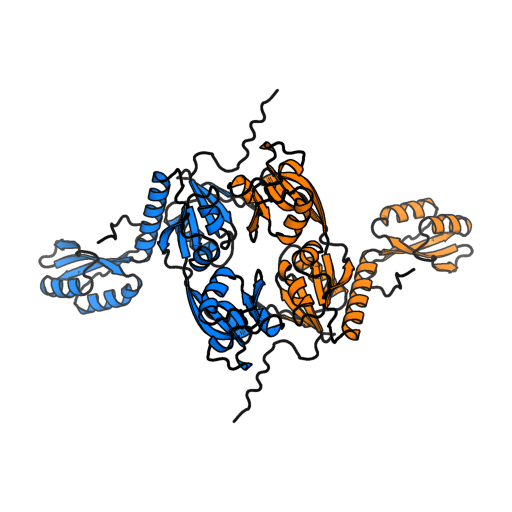 O . TYR A 1 228 ? 5.27 -35.312 -3.02 1 93.69 228 TYR A O 1
ATOM 1697 N N . LEU A 1 229 ? 4.168 -37.25 -3.387 1 95.19 229 LEU A N 1
ATOM 1698 C CA . LEU A 1 229 ? 4.879 -38.094 -2.445 1 95.19 229 LEU A CA 1
ATOM 1699 C C . LEU A 1 229 ? 5.312 -39.406 -3.117 1 95.19 229 LEU A C 1
ATOM 1701 O O . LEU A 1 229 ? 4.699 -39.844 -4.098 1 95.19 229 LEU A O 1
ATOM 1705 N N . MET A 1 230 ? 6.375 -39.938 -2.545 1 95.44 230 MET A N 1
ATOM 1706 C CA . MET A 1 230 ? 6.762 -41.281 -2.934 1 95.44 230 MET A CA 1
ATOM 1707 C C . MET A 1 230 ? 6.191 -42.312 -1.963 1 95.44 230 MET A C 1
ATOM 1709 O O . MET A 1 230 ? 6.422 -42.25 -0.755 1 95.44 230 MET A O 1
ATOM 1713 N N . VAL A 1 231 ? 5.426 -43.25 -2.453 1 96.94 231 VAL A N 1
ATOM 1714 C CA . VAL A 1 231 ? 4.953 -44.344 -1.617 1 96.94 231 VAL A CA 1
ATOM 1715 C C . VAL A 1 231 ? 5.785 -45.594 -1.89 1 96.94 231 VAL A C 1
ATOM 1717 O O . VAL A 1 231 ? 6.137 -45.875 -3.037 1 96.94 231 VAL A O 1
ATOM 1720 N N . SER A 1 232 ? 6.168 -46.219 -0.827 1 97.69 232 SER A N 1
ATOM 1721 C CA . SER A 1 232 ? 6.848 -47.5 -0.858 1 97.69 232 SER A CA 1
ATOM 1722 C C . SER A 1 232 ? 6.078 -48.562 -0.066 1 97.69 232 SER A C 1
ATOM 1724 O O . SER A 1 232 ? 5.621 -48.281 1.049 1 97.69 232 SER A O 1
ATOM 1726 N N . TYR A 1 233 ? 5.941 -49.688 -0.664 1 97.88 233 TYR A N 1
ATOM 1727 C CA . TYR A 1 233 ? 5.23 -50.75 0.034 1 97.88 233 TYR A CA 1
ATOM 1728 C C . TYR A 1 233 ? 5.703 -52.125 -0.44 1 97.88 233 TYR A C 1
ATOM 1730 O O . TYR A 1 233 ? 6.336 -52.25 -1.491 1 97.88 233 TYR A O 1
ATOM 1738 N N . ASN A 1 234 ? 5.391 -53.062 0.359 1 97.94 234 ASN A N 1
ATOM 1739 C CA . ASN A 1 234 ? 5.602 -54.469 0.015 1 97.94 234 ASN A CA 1
ATOM 1740 C C . ASN A 1 234 ? 4.281 -55.188 -0.253 1 97.94 234 ASN A C 1
ATOM 1742 O O . ASN A 1 234 ? 3.256 -54.875 0.341 1 97.94 234 ASN A O 1
ATOM 1746 N N . THR A 1 235 ? 4.414 -56.125 -1.193 1 97.94 235 THR A N 1
ATOM 1747 C CA . THR A 1 235 ? 3.205 -56.906 -1.472 1 97.94 235 THR A CA 1
ATOM 1748 C C . THR A 1 235 ? 3.559 -58.25 -2.059 1 97.94 235 THR A C 1
ATOM 1750 O O . THR A 1 235 ? 4.668 -58.469 -2.553 1 97.94 235 THR A O 1
ATOM 1753 N N . SER A 1 236 ? 2.547 -59.125 -1.958 1 97.5 236 SER A N 1
ATOM 1754 C CA . SER A 1 236 ? 2.715 -60.469 -2.537 1 97.5 236 SER A CA 1
ATOM 1755 C C . SER A 1 236 ? 2.43 -60.438 -4.035 1 97.5 236 SER A C 1
ATOM 1757 O O . SER A 1 236 ? 1.828 -59.5 -4.551 1 97.5 236 SER A O 1
ATOM 1759 N N . LYS A 1 237 ? 2.908 -61.562 -4.715 1 96.81 237 LYS A N 1
ATOM 1760 C CA . LYS A 1 237 ? 2.654 -61.719 -6.141 1 96.81 237 LYS A CA 1
ATOM 1761 C C . LYS A 1 237 ? 1.159 -61.688 -6.441 1 96.81 237 LYS A C 1
ATOM 1763 O O . LYS A 1 237 ? 0.734 -61.094 -7.434 1 96.81 237 LYS A O 1
ATOM 1768 N N . GLU A 1 238 ? 0.398 -62.281 -5.566 1 96.75 238 GLU A N 1
ATOM 1769 C CA . GLU A 1 238 ? -1.046 -62.375 -5.754 1 96.75 238 GLU A CA 1
ATOM 1770 C C . GLU A 1 238 ? -1.704 -61 -5.711 1 96.75 238 GLU A C 1
ATOM 1772 O O . GLU A 1 238 ? -2.68 -60.75 -6.426 1 96.75 238 GLU A O 1
ATOM 1777 N N . ASN A 1 239 ? -1.139 -60.125 -4.898 1 97.5 239 ASN A N 1
ATOM 1778 C CA . ASN A 1 239 ? -1.771 -58.812 -4.664 1 97.5 239 ASN A CA 1
ATOM 1779 C C . ASN A 1 239 ? -1.143 -57.719 -5.516 1 97.5 239 ASN A C 1
ATOM 1781 O O . ASN A 1 239 ? -1.607 -56.594 -5.512 1 97.5 239 ASN A O 1
ATOM 1785 N N . LEU A 1 240 ? -0.125 -58.031 -6.223 1 97.38 240 LEU A N 1
ATOM 1786 C CA . LEU A 1 240 ? 0.726 -57.062 -6.891 1 97.38 240 LEU A CA 1
ATOM 1787 C C . LEU A 1 240 ? -0.085 -56.188 -7.859 1 97.38 240 LEU A C 1
ATOM 1789 O O . LEU A 1 240 ? -0.005 -54.969 -7.824 1 97.38 240 LEU A O 1
ATOM 1793 N N . GLU A 1 241 ? -0.862 -56.781 -8.688 1 96.56 241 GLU A N 1
ATOM 1794 C CA . GLU A 1 241 ? -1.605 -56.062 -9.703 1 96.56 241 GLU A CA 1
ATOM 1795 C C . GLU A 1 241 ? -2.656 -55.156 -9.078 1 96.56 241 GLU A C 1
ATOM 1797 O O . GLU A 1 241 ? -2.871 -54.031 -9.539 1 96.56 241 GLU A O 1
ATOM 1802 N N . ALA A 1 242 ? -3.299 -55.594 -8.086 1 96.94 242 ALA A N 1
ATOM 1803 C CA . ALA A 1 242 ? -4.297 -54.812 -7.391 1 96.94 242 ALA A CA 1
ATOM 1804 C C . ALA A 1 242 ? -3.662 -53.562 -6.75 1 96.94 242 ALA A C 1
ATOM 1806 O O . ALA A 1 242 ? -4.219 -52.469 -6.816 1 96.94 242 ALA A O 1
ATOM 1807 N N . CYS A 1 243 ? -2.525 -53.75 -6.094 1 97.44 243 CYS A N 1
ATOM 1808 C CA . CYS A 1 243 ? -1.831 -52.656 -5.43 1 97.44 243 CYS A CA 1
ATOM 1809 C C . CYS A 1 243 ? -1.322 -51.656 -6.441 1 97.44 243 CYS A C 1
ATOM 1811 O O . CYS A 1 243 ? -1.388 -50.438 -6.199 1 97.44 243 CYS A O 1
ATOM 1813 N N . LYS A 1 244 ? -0.84 -52.094 -7.574 1 96.62 244 LYS A N 1
ATOM 1814 C CA . LYS A 1 244 ? -0.358 -51.219 -8.625 1 96.62 244 LYS A CA 1
ATOM 1815 C C . LYS A 1 244 ? -1.476 -50.312 -9.133 1 96.62 244 LYS A C 1
ATOM 1817 O O . LYS A 1 244 ? -1.231 -49.156 -9.492 1 96.62 244 LYS A O 1
ATOM 1822 N N . GLN A 1 245 ? -2.658 -50.781 -9.172 1 95.81 245 GLN A N 1
ATOM 1823 C CA . GLN A 1 245 ? -3.799 -50 -9.656 1 95.81 245 GLN A CA 1
ATOM 1824 C C . GLN A 1 245 ? -4.141 -48.875 -8.695 1 95.81 245 GLN A C 1
ATOM 1826 O O . GLN A 1 245 ? -4.609 -47.812 -9.117 1 95.81 245 GLN A O 1
ATOM 1831 N N . VAL A 1 246 ? -3.873 -49.156 -7.469 1 96.44 246 VAL A N 1
ATOM 1832 C CA . VAL A 1 246 ? -4.141 -48.156 -6.438 1 96.44 246 VAL A CA 1
ATOM 1833 C C . VAL A 1 246 ? -3.145 -47 -6.562 1 96.44 246 VAL A C 1
ATOM 1835 O O . VAL A 1 246 ? -3.506 -45.844 -6.379 1 96.44 246 VAL A O 1
ATOM 1838 N N . ALA A 1 247 ? -1.909 -47.312 -6.84 1 95.62 247 ALA A N 1
ATOM 1839 C CA . ALA A 1 247 ? -0.837 -46.344 -6.98 1 95.62 247 ALA A CA 1
ATOM 1840 C C . ALA A 1 247 ? -0.032 -46.594 -8.25 1 95.62 247 ALA A C 1
ATOM 1842 O O . ALA A 1 247 ? 1.114 -47.031 -8.188 1 95.62 247 ALA A O 1
ATOM 1843 N N . PRO A 1 248 ? -0.591 -46.25 -9.359 1 91.81 248 PRO A N 1
ATOM 1844 C CA . PRO A 1 248 ? 0.044 -46.562 -10.641 1 91.81 248 PRO A CA 1
ATOM 1845 C C . PRO A 1 248 ? 1.273 -45.688 -10.914 1 91.81 248 PRO A C 1
ATOM 1847 O O . PRO A 1 248 ? 2.049 -46 -11.828 1 91.81 248 PRO A O 1
ATOM 1850 N N . GLY A 1 249 ? 1.454 -44.688 -10.109 1 88.62 249 GLY A N 1
ATOM 1851 C CA . GLY A 1 249 ? 2.557 -43.781 -10.352 1 88.62 249 GLY A CA 1
ATOM 1852 C C . GLY A 1 249 ? 2.293 -42.812 -11.5 1 88.62 249 GLY A C 1
ATOM 1853 O O . GLY A 1 249 ? 1.188 -42.781 -12.039 1 88.62 249 GLY A O 1
ATOM 1854 N N . LYS A 1 250 ? 3.205 -41.875 -11.797 1 80.44 250 LYS A N 1
ATOM 1855 C CA . LYS A 1 250 ? 3.092 -40.938 -12.898 1 80.44 250 LYS A CA 1
ATOM 1856 C C . LYS A 1 250 ? 3.25 -41.625 -14.25 1 80.44 250 LYS A C 1
ATOM 1858 O O . LYS A 1 250 ? 2.498 -41.375 -15.188 1 80.44 250 LYS A O 1
ATOM 1863 N N . ARG A 1 251 ? 4.152 -42.5 -14.438 1 80.5 251 ARG A N 1
ATOM 1864 C CA . ARG A 1 251 ? 4.336 -43.344 -15.625 1 80.5 251 ARG A CA 1
ATOM 1865 C C . ARG A 1 251 ? 4.074 -44.812 -15.312 1 80.5 251 ARG A C 1
ATOM 1867 O O . ARG A 1 251 ? 3.119 -45.406 -15.828 1 80.5 251 ARG A O 1
ATOM 1874 N N . SER A 1 252 ? 4.949 -45.406 -14.531 1 85.06 252 SER A N 1
ATOM 1875 C CA . SER A 1 252 ? 4.848 -46.781 -14.062 1 85.06 252 SER A CA 1
ATOM 1876 C C . SER A 1 252 ? 5.566 -46.969 -12.727 1 85.06 252 SER A C 1
ATOM 1878 O O . SER A 1 252 ? 6.59 -46.312 -12.477 1 85.06 252 SER A O 1
ATOM 1880 N N . PRO A 1 253 ? 4.918 -47.719 -11.875 1 92.94 253 PRO A N 1
ATOM 1881 C CA . PRO A 1 253 ? 5.602 -47.969 -10.594 1 92.94 253 PRO A CA 1
ATOM 1882 C C . PRO A 1 253 ? 6.891 -48.75 -10.758 1 92.94 253 PRO A C 1
ATOM 1884 O O . PRO A 1 253 ? 7.047 -49.5 -11.742 1 92.94 253 PRO A O 1
ATOM 1887 N N . THR A 1 254 ? 7.832 -48.562 -9.945 1 93.12 254 THR A N 1
ATOM 1888 C CA . THR A 1 254 ? 9.031 -49.375 -9.867 1 93.12 254 THR A CA 1
ATOM 1889 C C . THR A 1 254 ? 8.789 -50.625 -9.023 1 93.12 254 THR A C 1
ATOM 1891 O O . THR A 1 254 ? 8.352 -50.531 -7.871 1 93.12 254 THR A O 1
ATOM 1894 N N . VAL A 1 255 ? 9.008 -51.812 -9.586 1 95.88 255 VAL A N 1
ATOM 1895 C CA . VAL A 1 255 ? 8.781 -53.094 -8.898 1 95.88 255 VAL A CA 1
ATOM 1896 C C . VAL A 1 255 ? 10.102 -53.844 -8.773 1 95.88 255 VAL A C 1
ATOM 1898 O O . VAL A 1 255 ? 10.805 -54.031 -9.766 1 95.88 255 VAL A O 1
ATOM 1901 N N . SER A 1 256 ? 10.398 -54.219 -7.527 1 96.19 256 SER A N 1
ATOM 1902 C CA . SER A 1 256 ? 11.609 -55 -7.266 1 96.19 256 SER A CA 1
ATOM 1903 C C . SER A 1 256 ? 11.289 -56.25 -6.473 1 96.19 256 SER A C 1
ATOM 1905 O O . SER A 1 256 ? 10.453 -56.219 -5.57 1 96.19 256 SER A O 1
ATOM 1907 N N . GLN A 1 257 ? 11.953 -57.375 -6.832 1 94.88 257 GLN A N 1
ATOM 1908 C CA . GLN A 1 257 ? 11.742 -58.594 -6.094 1 94.88 257 GLN A CA 1
ATOM 1909 C C . GLN A 1 257 ? 12.469 -58.562 -4.754 1 94.88 257 GLN A C 1
ATOM 1911 O O . GLN A 1 257 ? 13.617 -58.125 -4.672 1 94.88 257 GLN A O 1
ATOM 1916 N N . LEU A 1 258 ? 11.789 -59.031 -3.779 1 94.25 258 LEU A N 1
ATOM 1917 C CA . LEU A 1 258 ? 12.398 -59.156 -2.457 1 94.25 258 LEU A CA 1
ATOM 1918 C C . LEU A 1 258 ? 13.078 -60.5 -2.281 1 94.25 258 LEU A C 1
ATOM 1920 O O . LEU A 1 258 ? 12.922 -61.406 -3.115 1 94.25 258 LEU A O 1
ATOM 1924 N N . ASP A 1 259 ? 13.898 -60.562 -1.214 1 92.25 259 ASP A N 1
ATOM 1925 C CA . ASP A 1 259 ? 14.578 -61.812 -0.902 1 92.25 259 ASP A CA 1
ATOM 1926 C C . ASP A 1 259 ? 13.562 -62.906 -0.571 1 92.25 259 ASP A C 1
ATOM 1928 O O . ASP A 1 259 ? 13.805 -64.062 -0.848 1 92.25 259 ASP A O 1
ATOM 1932 N N . THR A 1 260 ? 12.523 -62.469 0.077 1 91.69 260 THR A N 1
ATOM 1933 C CA . THR A 1 260 ? 11.438 -63.406 0.323 1 91.69 260 THR A CA 1
ATOM 1934 C C . THR A 1 260 ? 10.742 -63.781 -0.981 1 91.69 260 THR A C 1
ATOM 1936 O O . THR A 1 260 ? 10.195 -62.906 -1.673 1 91.69 260 THR A O 1
ATOM 1939 N N . GLU A 1 261 ? 10.688 -65 -1.298 1 90.81 261 GLU A N 1
ATOM 1940 C CA . GLU A 1 261 ? 10.109 -65.5 -2.551 1 90.81 261 GLU A CA 1
ATOM 1941 C C . GLU A 1 261 ? 8.641 -65.125 -2.67 1 90.81 261 GLU A C 1
ATOM 1943 O O . GLU A 1 261 ? 7.871 -65.25 -1.72 1 90.81 261 GLU A O 1
ATOM 1948 N N . GLY A 1 262 ? 8.312 -64.5 -3.754 1 94.38 262 GLY A N 1
ATOM 1949 C CA . GLY A 1 262 ? 6.93 -64.188 -4.047 1 94.38 262 GLY A CA 1
ATOM 1950 C C . GLY A 1 262 ? 6.531 -62.812 -3.592 1 94.38 262 GLY A C 1
ATOM 1951 O O . GLY A 1 262 ? 5.367 -62.406 -3.709 1 94.38 262 GLY A O 1
ATOM 1952 N N . TRP A 1 263 ? 7.508 -62.156 -2.986 1 96.5 263 TRP A N 1
ATOM 1953 C CA . TRP A 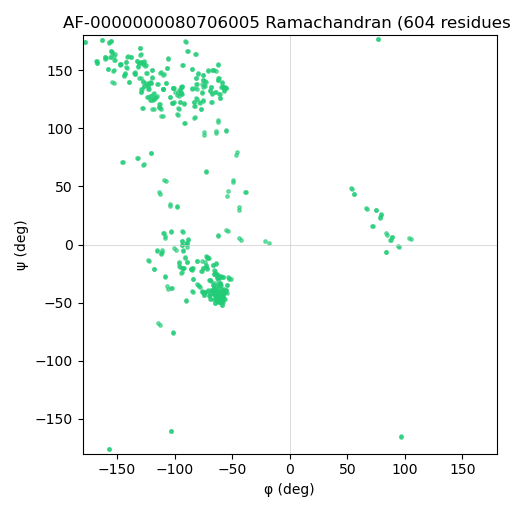1 263 ? 7.191 -60.812 -2.496 1 96.5 263 TRP A CA 1
ATOM 1954 C C . TRP A 1 263 ? 7.961 -59.75 -3.281 1 96.5 263 TRP A C 1
ATOM 1956 O O . TRP A 1 263 ? 9.086 -60 -3.73 1 96.5 263 TRP A O 1
ATOM 1966 N N . PHE A 1 264 ? 7.273 -58.562 -3.406 1 98 264 PHE A N 1
ATOM 1967 C CA . PHE A 1 264 ? 7.824 -57.469 -4.191 1 98 264 PHE A CA 1
ATOM 1968 C C . PHE A 1 264 ? 7.805 -56.188 -3.396 1 98 264 PHE A C 1
ATOM 1970 O O . PHE A 1 264 ? 6.902 -55.938 -2.59 1 98 264 PHE A O 1
ATOM 1977 N N . ALA A 1 265 ? 8.836 -55.375 -3.578 1 97.81 265 ALA A N 1
ATOM 1978 C CA . ALA A 1 265 ? 8.828 -53.969 -3.168 1 97.81 265 ALA A CA 1
ATOM 1979 C C . ALA A 1 265 ? 8.398 -53.062 -4.316 1 97.81 265 ALA A C 1
ATOM 1981 O O . ALA A 1 265 ? 8.898 -53.188 -5.438 1 97.81 265 ALA A O 1
ATOM 1982 N N . VAL A 1 266 ? 7.441 -52.188 -4.07 1 97.62 266 VAL A N 1
ATOM 1983 C CA . VAL A 1 266 ? 6.91 -51.312 -5.098 1 97.62 266 VAL A CA 1
ATOM 1984 C C . VAL A 1 266 ? 7.059 -49.844 -4.656 1 97.62 266 VAL A C 1
ATOM 1986 O O . VAL A 1 266 ? 6.836 -49.531 -3.49 1 97.62 266 VAL A O 1
ATOM 1989 N N . GLN A 1 267 ? 7.492 -49 -5.578 1 96.94 267 GLN A N 1
ATOM 1990 C CA . GLN A 1 267 ? 7.559 -47.562 -5.352 1 96.94 267 GLN A CA 1
ATOM 1991 C C . GLN A 1 267 ? 6.828 -46.781 -6.449 1 96.94 267 GLN A C 1
ATOM 1993 O O . GLN A 1 267 ? 6.938 -47.125 -7.629 1 96.94 267 GLN A O 1
ATOM 1998 N N . ALA A 1 268 ? 6.09 -45.812 -6.035 1 96.19 268 ALA A N 1
ATOM 1999 C CA . ALA A 1 268 ? 5.344 -45 -7 1 96.19 268 ALA A CA 1
ATOM 2000 C C . ALA A 1 268 ? 5.105 -43.594 -6.469 1 96.19 268 ALA A C 1
ATOM 2002 O O . ALA A 1 268 ? 4.996 -43.375 -5.258 1 96.19 268 ALA A O 1
ATOM 2003 N N . LEU A 1 269 ? 5.027 -42.656 -7.469 1 94.38 269 LEU A N 1
ATOM 2004 C CA . LEU A 1 269 ? 4.645 -41.312 -7.109 1 94.38 269 LEU A CA 1
ATOM 2005 C C . LEU A 1 269 ? 3.129 -41.188 -6.988 1 94.38 269 LEU A C 1
ATOM 2007 O O . LEU A 1 269 ? 2.391 -41.719 -7.828 1 94.38 269 LEU A O 1
ATOM 2011 N N . ILE A 1 270 ? 2.705 -40.531 -5.902 1 95.12 270 ILE A N 1
ATOM 2012 C CA . ILE A 1 270 ? 1.28 -40.281 -5.723 1 95.12 270 ILE A CA 1
ATOM 2013 C C . ILE A 1 270 ? 1.062 -38.812 -5.375 1 95.12 270 ILE A C 1
ATOM 2015 O O . ILE A 1 270 ? 1.979 -38.125 -4.898 1 95.12 270 ILE A O 1
ATOM 2019 N N . LEU A 1 271 ? -0.142 -38.344 -5.664 1 95 271 LEU A N 1
ATOM 2020 C CA . LEU A 1 271 ? -0.483 -36.969 -5.258 1 95 271 LEU A CA 1
ATOM 2021 C C . LEU A 1 271 ? -0.589 -36.875 -3.738 1 95 271 LEU A C 1
ATOM 2023 O O . LEU A 1 271 ? -1.217 -37.719 -3.098 1 95 271 LEU A O 1
ATOM 2027 N N . LYS A 1 272 ? -0.02 -35.844 -3.213 1 94.94 272 LYS A N 1
ATOM 2028 C CA . LYS A 1 272 ? -0.042 -35.625 -1.771 1 94.94 272 LYS A CA 1
ATOM 2029 C C . LYS A 1 272 ? -1.474 -35.562 -1.248 1 94.94 272 LYS A C 1
ATOM 2031 O O . LYS A 1 272 ? -1.79 -36.125 -0.198 1 94.94 272 LYS A O 1
ATOM 2036 N N . LYS A 1 273 ? -2.34 -34.938 -1.958 1 94 273 LYS A N 1
ATOM 2037 C CA . LYS A 1 273 ? -3.723 -34.75 -1.531 1 94 273 LYS A CA 1
ATOM 2038 C C . LYS A 1 273 ? -4.457 -36.062 -1.416 1 94 273 LYS A C 1
ATOM 2040 O O . LYS A 1 273 ? -5.461 -36.188 -0.71 1 94 273 LYS A O 1
ATOM 2045 N N . ASP A 1 274 ? -3.914 -37.125 -2.004 1 95.88 274 ASP A N 1
ATOM 2046 C CA . ASP A 1 274 ? -4.566 -38.438 -2.041 1 95.88 274 ASP A CA 1
ATOM 2047 C C . ASP A 1 274 ? -3.857 -39.438 -1.126 1 95.88 274 ASP A C 1
ATOM 2049 O O . ASP A 1 274 ? -4.219 -40.625 -1.081 1 95.88 274 ASP A O 1
ATOM 2053 N N . SER A 1 275 ? -2.93 -39 -0.406 1 96.38 275 SER A N 1
ATOM 2054 C CA . SER A 1 275 ? -1.985 -39.906 0.241 1 96.38 275 SER A CA 1
ATOM 2055 C C . SER A 1 275 ? -2.689 -40.812 1.239 1 96.38 275 SER A C 1
ATOM 2057 O O . SER A 1 275 ? -2.443 -42 1.263 1 96.38 275 SER A O 1
ATOM 2059 N N . SER A 1 276 ? -3.561 -40.25 2.031 1 96.62 276 SER A N 1
ATOM 2060 C CA . SER A 1 276 ? -4.258 -41.031 3.035 1 96.62 276 SER A CA 1
ATOM 2061 C C . SER A 1 276 ? -5.125 -42.094 2.385 1 96.62 276 SER A C 1
ATOM 2063 O O . SER A 1 276 ? -5.102 -43.281 2.795 1 96.62 276 SER A O 1
ATOM 2065 N N . ARG A 1 277 ? -5.809 -41.656 1.438 1 97.31 277 ARG A N 1
ATOM 2066 C CA . ARG A 1 277 ? -6.672 -42.594 0.718 1 97.31 277 ARG A CA 1
ATOM 2067 C C . ARG A 1 277 ? -5.855 -43.719 0.089 1 97.31 277 ARG A C 1
ATOM 2069 O O . ARG A 1 277 ? -6.227 -44.875 0.185 1 97.31 277 ARG A O 1
ATOM 2076 N N . VAL A 1 278 ? -4.812 -43.375 -0.563 1 97.56 278 VAL A N 1
ATOM 2077 C CA . VAL A 1 278 ? -3.965 -44.344 -1.254 1 97.56 278 VAL A CA 1
ATOM 2078 C C . VAL A 1 278 ? -3.395 -45.344 -0.249 1 97.56 278 VAL A C 1
ATOM 2080 O O . VAL A 1 278 ? -3.396 -46.562 -0.495 1 97.56 278 VAL A O 1
ATOM 2083 N N . MET A 1 279 ? -2.91 -44.875 0.878 1 97.19 279 MET A N 1
ATOM 2084 C CA . MET A 1 279 ? -2.346 -45.75 1.899 1 97.19 279 MET A CA 1
ATOM 2085 C C . MET A 1 279 ? -3.393 -46.719 2.41 1 97.19 279 MET A C 1
ATOM 2087 O O . MET A 1 279 ? -3.109 -47.938 2.562 1 97.19 279 MET A O 1
ATOM 2091 N N . ASP A 1 280 ? -4.605 -46.188 2.604 1 97.69 280 ASP A N 1
ATOM 2092 C CA . ASP A 1 280 ? -5.691 -47.062 3.059 1 97.69 280 ASP A CA 1
ATOM 2093 C C . ASP A 1 280 ? -6 -48.156 2.031 1 97.69 280 ASP A C 1
ATOM 2095 O O . ASP A 1 280 ? -6.168 -49.312 2.385 1 97.69 280 ASP A O 1
ATOM 2099 N N . GLU A 1 281 ? -6.051 -47.781 0.888 1 98.19 281 GLU A N 1
ATOM 2100 C CA . GLU A 1 281 ? -6.395 -48.688 -0.183 1 98.19 281 GLU A CA 1
ATOM 2101 C C . GLU A 1 281 ? -5.301 -49.75 -0.379 1 98.19 281 GLU A C 1
ATOM 2103 O O . GLU A 1 281 ? -5.594 -50.906 -0.641 1 98.19 281 GLU A O 1
ATOM 2108 N N . LEU A 1 282 ? -4.121 -49.344 -0.277 1 97.94 282 LEU A N 1
ATOM 2109 C CA . LEU A 1 282 ? -3.006 -50.25 -0.382 1 97.94 282 LEU A CA 1
ATOM 2110 C C . LEU A 1 282 ? -3.059 -51.312 0.734 1 97.94 282 LEU A C 1
ATOM 2112 O O . LEU A 1 282 ? -2.865 -52.5 0.489 1 97.94 282 LEU A O 1
ATOM 2116 N N . GLN A 1 283 ? -3.271 -50.781 1.873 1 97.62 283 GLN A N 1
ATOM 2117 C CA . GLN A 1 283 ? -3.426 -51.688 3 1 97.62 283 GLN A CA 1
ATOM 2118 C C . GLN A 1 283 ? -4.57 -52.656 2.762 1 97.62 283 GLN A C 1
ATOM 2120 O O . GLN A 1 283 ? -4.453 -53.844 3.062 1 97.62 283 GLN A O 1
ATOM 2125 N N . GLY A 1 284 ? -5.621 -52.188 2.234 1 97.44 284 GLY A N 1
ATOM 2126 C CA . GLY A 1 284 ? -6.789 -53 1.938 1 97.44 284 GLY A CA 1
ATOM 2127 C C . GLY A 1 284 ? -6.52 -54.094 0.912 1 97.44 284 GLY A C 1
ATOM 2128 O O . GLY A 1 284 ? -7.141 -55.156 0.947 1 97.44 284 GLY A O 1
ATOM 2129 N N . CYS A 1 285 ? -5.602 -53.844 0.064 1 96.44 285 CYS A N 1
ATOM 2130 C CA . CYS A 1 285 ? -5.289 -54.781 -0.992 1 96.44 285 CYS A CA 1
ATOM 2131 C C . CYS A 1 285 ? -4.219 -55.781 -0.538 1 96.44 285 CYS A C 1
ATOM 2133 O O . CYS A 1 285 ? -3.783 -56.625 -1.313 1 96.44 285 CYS A O 1
ATOM 2135 N N . GLY A 1 286 ? -3.771 -55.562 0.677 1 96.94 286 GLY A N 1
ATOM 2136 C CA . GLY A 1 286 ? -2.85 -56.562 1.232 1 96.94 286 GLY A CA 1
ATOM 2137 C C . GLY A 1 286 ? -1.408 -56.062 1.237 1 96.94 286 GLY A C 1
ATOM 2138 O O . GLY A 1 286 ? -0.5 -56.844 1.581 1 96.94 286 GLY A O 1
ATOM 2139 N N . ALA A 1 287 ? -1.196 -54.812 0.853 1 97.75 287 ALA A N 1
ATOM 2140 C CA . ALA A 1 287 ? 0.158 -54.281 0.945 1 97.75 287 ALA A CA 1
ATOM 2141 C C . ALA A 1 287 ? 0.601 -54.156 2.4 1 97.75 287 ALA A C 1
ATOM 2143 O O . ALA A 1 287 ? -0.229 -53.969 3.295 1 97.75 287 ALA A O 1
ATOM 2144 N N . THR A 1 288 ? 1.902 -54.281 2.627 1 97.38 288 THR A N 1
ATOM 2145 C CA . THR A 1 288 ? 2.467 -54.156 3.965 1 97.38 288 THR A CA 1
ATOM 2146 C C . THR A 1 288 ? 3.646 -53.188 3.955 1 97.38 288 THR A C 1
ATOM 2148 O O . THR A 1 288 ? 4.145 -52.812 2.889 1 97.38 288 THR A O 1
ATOM 2151 N N . ASP A 1 289 ? 4.059 -52.688 5.145 1 97.38 289 ASP A N 1
ATOM 2152 C CA . ASP A 1 289 ? 5.203 -51.812 5.301 1 97.38 289 ASP A CA 1
ATOM 2153 C C . ASP A 1 289 ? 5.074 -50.594 4.387 1 97.38 289 ASP A C 1
ATOM 2155 O O . ASP A 1 289 ? 5.996 -50.281 3.631 1 97.38 289 ASP A O 1
ATOM 2159 N N . ILE A 1 290 ? 3.971 -50 4.402 1 98.12 290 ILE A N 1
ATOM 2160 C CA . ILE A 1 290 ? 3.65 -48.844 3.568 1 98.12 290 ILE A CA 1
ATOM 2161 C C . ILE A 1 290 ? 4.297 -47.594 4.148 1 98.12 290 ILE A C 1
ATOM 2163 O O . ILE A 1 290 ? 4.008 -47.219 5.285 1 98.12 290 ILE A O 1
ATOM 2167 N N . LEU A 1 291 ? 5.176 -47.031 3.393 1 97.62 291 LEU A N 1
ATOM 2168 C CA . LEU A 1 291 ? 5.895 -45.812 3.807 1 97.62 291 LEU A CA 1
ATOM 2169 C C . LEU A 1 291 ? 5.656 -44.688 2.822 1 97.62 291 LEU A C 1
ATOM 2171 O O . LEU A 1 291 ? 5.578 -44.906 1.612 1 97.62 291 LEU A O 1
ATOM 2175 N N . LEU A 1 292 ? 5.48 -43.5 3.354 1 97 292 LEU A N 1
ATOM 2176 C CA . LEU A 1 292 ? 5.41 -42.281 2.547 1 97 292 LEU A CA 1
ATOM 2177 C C . LEU A 1 292 ? 6.652 -41.406 2.748 1 97 292 LEU A C 1
ATOM 2179 O O . LEU A 1 292 ? 7.094 -41.219 3.881 1 97 292 LEU A O 1
ATOM 2183 N N . PHE A 1 293 ? 7.195 -40.938 1.609 1 95.81 293 PHE A N 1
ATOM 2184 C CA . PHE A 1 293 ? 8.367 -40.062 1.654 1 95.81 293 PHE A CA 1
ATOM 2185 C C . PHE A 1 293 ? 8.062 -38.719 0.995 1 95.81 293 PHE A C 1
ATOM 2187 O O . PHE A 1 293 ? 7.652 -38.688 -0.167 1 95.81 293 PHE A O 1
ATOM 2194 N N . ALA A 1 294 ? 8.289 -37.656 1.779 1 94.25 294 ALA A N 1
ATOM 2195 C CA . ALA A 1 294 ? 8.289 -36.344 1.16 1 94.25 294 ALA A CA 1
ATOM 2196 C C . ALA A 1 294 ? 9.555 -36.125 0.344 1 94.25 294 ALA A C 1
ATOM 2198 O O . ALA A 1 294 ? 10.641 -36.594 0.726 1 94.25 294 ALA A O 1
ATOM 2199 N N . MET A 1 295 ? 9.312 -35.562 -0.783 1 91.31 295 MET A N 1
ATOM 2200 C CA . MET A 1 295 ? 10.469 -35.219 -1.595 1 91.31 295 MET A CA 1
ATOM 2201 C C . MET A 1 295 ? 10.891 -33.75 -1.34 1 91.31 295 MET A C 1
ATOM 2203 O O . MET A 1 295 ? 10.047 -32.875 -1.27 1 91.31 295 MET A O 1
ATOM 2207 N N . HIS A 1 296 ? 12.18 -33.625 -1.21 1 89.31 296 HIS A N 1
ATOM 2208 C CA . HIS A 1 296 ? 12.703 -32.281 -0.985 1 89.31 296 HIS A CA 1
ATOM 2209 C C . HIS A 1 296 ? 12.711 -31.469 -2.275 1 89.31 296 HIS A C 1
ATOM 2211 O O . HIS A 1 296 ? 12.414 -30.281 -2.262 1 89.31 296 HIS A O 1
ATOM 2217 N N . ASN A 1 297 ? 13.078 -32.125 -3.381 1 91.12 297 ASN A N 1
ATOM 2218 C CA . ASN A 1 297 ? 13.086 -31.531 -4.715 1 91.12 297 ASN A CA 1
ATOM 2219 C C . ASN A 1 297 ? 13.07 -32.594 -5.805 1 91.12 297 ASN A C 1
ATOM 2221 O O . ASN A 1 297 ? 13.258 -33.781 -5.52 1 91.12 297 ASN A O 1
ATOM 2225 N N . THR A 1 298 ? 12.711 -32.219 -6.977 1 90.88 298 THR A N 1
ATOM 2226 C CA . THR A 1 298 ? 12.656 -33.188 -8.055 1 90.88 298 THR A CA 1
ATOM 2227 C C . THR A 1 298 ? 13.141 -32.562 -9.367 1 90.88 298 THR A C 1
ATOM 2229 O O . THR A 1 298 ? 13.164 -31.344 -9.516 1 90.88 298 THR A O 1
ATOM 2232 N N . ARG A 1 299 ? 13.656 -33.344 -10.227 1 88.62 299 ARG A N 1
ATOM 2233 C CA . ARG A 1 299 ? 13.844 -33.094 -11.648 1 88.62 299 ARG A CA 1
ATOM 2234 C C . ARG A 1 299 ? 13.117 -34.125 -12.508 1 88.62 299 ARG A C 1
ATOM 2236 O O . ARG A 1 299 ? 13.672 -35.156 -12.836 1 88.62 299 ARG A O 1
ATOM 2243 N N . ILE A 1 300 ? 11.789 -33.875 -12.594 1 77.69 300 ILE A N 1
ATOM 2244 C CA . ILE A 1 300 ? 10.969 -34.812 -13.344 1 77.69 300 ILE A CA 1
ATOM 2245 C C . ILE A 1 300 ? 10.375 -34.125 -14.57 1 77.69 300 ILE A C 1
ATOM 2247 O O . ILE A 1 300 ? 10.039 -32.938 -14.523 1 77.69 300 ILE A O 1
ATOM 2251 N N . ASN A 1 301 ? 10.523 -34.656 -15.758 1 63.53 301 ASN A N 1
ATOM 2252 C CA . ASN A 1 301 ? 9.883 -34.125 -16.953 1 63.53 301 ASN A CA 1
ATOM 2253 C C . ASN A 1 301 ? 8.367 -34.219 -16.875 1 63.53 301 ASN A C 1
ATOM 2255 O O . ASN A 1 301 ? 7.82 -35.312 -16.75 1 63.53 301 ASN A O 1
ATOM 2259 N N . THR A 1 302 ? 7.746 -33.156 -16.5 1 55.06 302 THR A N 1
ATOM 2260 C CA . THR A 1 302 ? 6.297 -33.188 -16.328 1 55.06 302 THR A CA 1
ATOM 2261 C C . THR A 1 302 ? 5.602 -33.156 -17.688 1 55.06 302 THR A C 1
ATOM 2263 O O . THR A 1 302 ? 4.371 -33.219 -17.766 1 55.06 302 THR A O 1
ATOM 2266 N N . SER A 1 303 ? 6.203 -32.844 -18.844 1 48.38 303 SER A N 1
ATOM 2267 C CA . SER A 1 303 ? 5.52 -32.75 -20.125 1 48.38 303 SER A CA 1
ATOM 2268 C C . SER A 1 303 ? 4.922 -34.094 -20.531 1 48.38 303 SER A C 1
ATOM 2270 O O . SER A 1 303 ? 4.375 -34.25 -21.625 1 48.38 303 SER A O 1
ATOM 2272 N N . SER A 1 304 ? 4.934 -35.062 -19.734 1 39.84 304 SER A N 1
ATOM 2273 C CA . SER A 1 304 ? 4.254 -36.188 -20.359 1 39.84 304 SER A CA 1
ATOM 2274 C C . SER A 1 304 ? 2.742 -36 -20.359 1 39.84 304 SER A C 1
ATOM 2276 O O . SER A 1 304 ? 2.178 -35.469 -19.406 1 39.84 304 SER A O 1
ATOM 2278 N N . MET B 1 1 ? -41.688 -13.117 10.852 1 19.33 1 MET B N 1
ATOM 2279 C CA . MET B 1 1 ? -41.031 -12.609 9.648 1 19.33 1 MET B CA 1
ATOM 2280 C C . MET B 1 1 ? -40.125 -11.438 9.977 1 19.33 1 MET B C 1
ATOM 2282 O O . MET B 1 1 ? -40.562 -10.297 10.086 1 19.33 1 MET B O 1
ATOM 2286 N N . ALA B 1 2 ? -39.094 -11.68 10.859 1 22.62 2 ALA B N 1
ATOM 2287 C CA . ALA B 1 2 ? -38.25 -10.672 11.492 1 22.62 2 ALA B CA 1
ATOM 2288 C C . ALA B 1 2 ? -37.594 -9.766 10.445 1 22.62 2 ALA B C 1
ATOM 2290 O O . ALA B 1 2 ? -37.031 -10.258 9.469 1 22.62 2 ALA B O 1
ATOM 2291 N N . THR B 1 3 ? -38.031 -8.664 10.133 1 22.97 3 THR B N 1
ATOM 2292 C CA . THR B 1 3 ? -37.469 -7.652 9.242 1 22.97 3 THR B CA 1
ATOM 2293 C C . THR B 1 3 ? -36 -7.449 9.531 1 22.97 3 THR B C 1
ATOM 2295 O O . THR B 1 3 ? -35.625 -7.109 10.656 1 22.97 3 THR B O 1
ATOM 2298 N N . VAL B 1 4 ? -35.125 -8.266 9.078 1 26.28 4 VAL B N 1
ATOM 2299 C CA . VAL B 1 4 ? -33.688 -8.055 9.164 1 26.28 4 VAL B CA 1
ATOM 2300 C C . VAL B 1 4 ? -33.344 -6.648 8.68 1 26.28 4 VAL B C 1
ATOM 2302 O O . VAL B 1 4 ? -33.312 -6.379 7.477 1 26.28 4 VAL B O 1
ATOM 2305 N N . THR B 1 5 ? -33.781 -5.566 9.039 1 31.55 5 THR B N 1
ATOM 2306 C CA . THR B 1 5 ? -33.344 -4.191 8.836 1 31.55 5 THR B CA 1
ATOM 2307 C C . THR B 1 5 ? -31.844 -4.07 9.039 1 31.55 5 THR B C 1
ATOM 2309 O O . THR B 1 5 ? -31.391 -3.422 9.984 1 31.55 5 THR B O 1
ATOM 2312 N N . GLY B 1 6 ? -31 -5.012 8.812 1 31.95 6 GLY B N 1
ATOM 2313 C CA . GLY B 1 6 ? -29.562 -5 9.102 1 31.95 6 GLY B CA 1
ATOM 2314 C C . GLY B 1 6 ? -28.844 -3.805 8.5 1 31.95 6 GLY B C 1
ATOM 2315 O O . GLY B 1 6 ? -28.406 -3.85 7.344 1 31.95 6 GLY B O 1
ATOM 2316 N N . ASN B 1 7 ? -29.25 -2.572 8.547 1 38.47 7 ASN B N 1
ATOM 2317 C CA . ASN B 1 7 ? -28.359 -1.43 8.43 1 38.47 7 ASN B CA 1
ATOM 2318 C C . ASN B 1 7 ? -27.031 -1.685 9.141 1 38.47 7 ASN B C 1
ATOM 2320 O O . ASN B 1 7 ? -26.891 -1.371 10.328 1 38.47 7 ASN B O 1
ATOM 2324 N N . ASN B 1 8 ? -26.391 -2.723 9.047 1 42.34 8 ASN B N 1
ATOM 2325 C CA . ASN B 1 8 ? -25.141 -3.191 9.633 1 42.34 8 ASN B CA 1
ATOM 2326 C C . ASN B 1 8 ? -23.984 -2.219 9.359 1 42.34 8 ASN B C 1
ATOM 2328 O O . ASN B 1 8 ? -22.875 -2.639 9.023 1 42.34 8 ASN B O 1
ATOM 2332 N N . SER B 1 9 ? -24.297 -1.038 8.891 1 62.25 9 SER B N 1
ATOM 2333 C CA . SER B 1 9 ? -23.109 -0.187 8.836 1 62.25 9 SER B CA 1
ATOM 2334 C C . SER B 1 9 ? -22.531 0.048 10.227 1 62.25 9 SER B C 1
ATOM 2336 O O . SER B 1 9 ? -23.281 0.312 11.172 1 62.25 9 SER B O 1
ATOM 2338 N N . MET B 1 10 ? -21.5 -0.551 10.508 1 73.62 10 MET B N 1
ATOM 2339 C CA . MET B 1 10 ? -20.734 -0.343 11.727 1 73.62 10 MET B CA 1
ATOM 2340 C C . MET B 1 10 ? -20.625 1.143 12.055 1 73.62 10 MET B C 1
ATOM 2342 O O . MET B 1 10 ? -20.094 1.515 13.109 1 73.62 10 MET B O 1
ATOM 2346 N N . ILE B 1 11 ? -21.344 1.994 11.195 1 86.88 11 ILE B N 1
ATOM 2347 C CA . ILE B 1 11 ? -21.266 3.43 11.445 1 86.88 11 ILE B CA 1
ATOM 2348 C C . ILE B 1 11 ? -22.656 3.975 11.766 1 86.88 11 ILE B C 1
ATOM 2350 O O . ILE B 1 11 ? -23.531 4.004 10.906 1 86.88 11 ILE B O 1
ATOM 2354 N N . PRO B 1 12 ? -22.922 4.492 12.906 1 90.31 12 PRO B N 1
ATOM 2355 C CA . PRO B 1 12 ? -24.219 5.098 13.242 1 90.31 12 PRO B CA 1
ATOM 2356 C C . PRO B 1 12 ? -24.578 6.262 12.32 1 90.31 12 PRO B C 1
ATOM 2358 O O . PRO B 1 12 ? -23.703 7.051 11.945 1 90.31 12 PRO B O 1
ATOM 2361 N N . ALA B 1 13 ? -25.797 6.426 11.883 1 86.75 13 ALA B N 1
ATOM 2362 C CA . ALA B 1 13 ? -26.281 7.328 10.836 1 86.75 13 ALA B CA 1
ATOM 2363 C C . ALA B 1 13 ? -25.984 8.781 11.188 1 86.75 13 ALA B C 1
ATOM 2365 O O . ALA B 1 13 ? -25.703 9.594 10.305 1 86.75 13 ALA B O 1
ATOM 2366 N N . ASP B 1 14 ? -25.891 9.133 12.453 1 91.88 14 ASP B N 1
ATOM 2367 C CA . ASP B 1 14 ? -25.781 10.555 12.773 1 91.88 14 ASP B CA 1
ATOM 2368 C C . ASP B 1 14 ? -24.375 10.891 13.289 1 91.88 14 ASP B C 1
ATOM 2370 O O . ASP B 1 14 ? -24.109 12.023 13.68 1 91.88 14 ASP B O 1
ATOM 2374 N N . ASN B 1 15 ? -23.5 9.93 13.148 1 96.69 15 ASN B N 1
ATOM 2375 C CA . ASN B 1 15 ? -22.141 10.188 13.602 1 96.69 15 ASN B CA 1
ATOM 2376 C C . ASN B 1 15 ? -21.344 10.969 12.562 1 96.69 15 ASN B C 1
ATOM 2378 O O . ASN B 1 15 ? -21.531 10.789 11.359 1 96.69 15 ASN B O 1
ATOM 2382 N N . VAL B 1 16 ? -20.516 11.852 13.078 1 98.25 16 VAL B N 1
ATOM 2383 C CA . VAL B 1 16 ? -19.438 12.375 12.234 1 98.25 16 VAL B CA 1
ATOM 2384 C C . VAL B 1 16 ? -18.484 11.25 11.852 1 98.25 16 VAL B C 1
ATOM 2386 O O . VAL B 1 16 ? -18.094 10.438 12.703 1 98.25 16 VAL B O 1
ATOM 2389 N N . VAL B 1 17 ? -18.172 11.164 10.602 1 98.44 17 VAL B N 1
ATOM 2390 C CA . VAL B 1 17 ? -17.188 10.18 10.148 1 98.44 17 VAL B CA 1
ATOM 2391 C C . VAL B 1 17 ? -15.844 10.867 9.922 1 98.44 17 VAL B C 1
ATOM 2393 O O . VAL B 1 17 ? -15.75 11.828 9.156 1 98.44 17 VAL B O 1
ATOM 2396 N N . MET B 1 18 ? -14.812 10.414 10.602 1 98.62 18 MET B N 1
ATOM 2397 C CA . MET B 1 18 ? -13.461 10.961 10.477 1 98.62 18 MET B CA 1
ATOM 2398 C C . MET B 1 18 ? -12.492 9.906 9.961 1 98.62 18 MET B C 1
ATOM 2400 O O . MET B 1 18 ? -12.367 8.836 10.555 1 98.62 18 MET B O 1
ATOM 2404 N N . ALA B 1 19 ? -11.812 10.234 8.883 1 98.56 19 ALA B N 1
ATOM 2405 C CA . ALA B 1 19 ? -10.836 9.305 8.312 1 98.56 19 ALA B CA 1
ATOM 2406 C C . ALA B 1 19 ? -9.43 9.625 8.797 1 98.56 19 ALA B C 1
ATOM 2408 O O . ALA B 1 19 ? -9 10.781 8.789 1 98.56 19 ALA B O 1
ATOM 2409 N N . VAL B 1 20 ? -8.719 8.578 9.219 1 98.31 20 VAL B N 1
ATOM 2410 C CA . VAL B 1 20 ? -7.332 8.719 9.641 1 98.31 20 VAL B CA 1
ATOM 2411 C C . VAL B 1 20 ? -6.469 7.652 8.969 1 98.31 20 VAL B C 1
ATOM 2413 O O . VAL B 1 20 ? -6.977 6.602 8.562 1 98.31 20 VAL B O 1
ATOM 2416 N N . PRO B 1 21 ? -5.168 7.941 8.789 1 97.69 21 PRO B N 1
ATOM 2417 C CA . PRO B 1 21 ? -4.285 6.93 8.203 1 97.69 21 PRO B CA 1
ATOM 2418 C C . PRO B 1 21 ? -4.266 5.633 9.008 1 97.69 21 PRO B C 1
ATOM 2420 O O . PRO B 1 21 ? -4.172 5.664 10.242 1 97.69 21 PRO B O 1
ATOM 2423 N N . LYS B 1 22 ? -4.344 4.488 8.336 1 95.69 22 LYS B N 1
ATOM 2424 C CA . LYS B 1 22 ? -4.465 3.205 9.023 1 95.69 22 LYS B CA 1
ATOM 2425 C C . LYS B 1 22 ? -3.094 2.65 9.398 1 95.69 22 LYS B C 1
ATOM 2427 O O . LYS B 1 22 ? -2.99 1.755 10.242 1 95.69 22 LYS B O 1
ATOM 2432 N N . LYS B 1 23 ? -2.051 3.111 8.711 1 91.5 23 LYS B N 1
ATOM 2433 C CA . LYS B 1 23 ? -0.702 2.623 8.984 1 91.5 23 LYS B CA 1
ATOM 2434 C C . LYS B 1 23 ? 0.349 3.646 8.562 1 91.5 23 LYS B C 1
ATOM 2436 O O . LYS B 1 23 ? 0.012 4.715 8.047 1 91.5 23 LYS B O 1
ATOM 2441 N N . GLY B 1 24 ? 1.595 3.279 8.898 1 86.75 24 GLY B N 1
ATOM 2442 C CA . GLY B 1 24 ? 2.703 4.09 8.422 1 86.75 24 GLY B CA 1
ATOM 2443 C C . GLY B 1 24 ? 3.18 5.109 9.438 1 86.75 24 GLY B C 1
ATOM 2444 O O . GLY B 1 24 ? 2.791 5.062 10.602 1 86.75 24 GLY B O 1
ATOM 2445 N N . ARG B 1 25 ? 3.943 6.035 8.977 1 84.06 25 ARG B N 1
ATOM 2446 C CA . ARG B 1 25 ? 4.676 6.988 9.805 1 84.06 25 ARG B CA 1
ATOM 2447 C C . ARG B 1 25 ? 3.732 7.996 10.445 1 84.06 25 ARG B C 1
ATOM 2449 O O . ARG B 1 25 ? 4.031 8.547 11.508 1 84.06 25 ARG B O 1
ATOM 2456 N N . LEU B 1 26 ? 2.568 8.109 9.852 1 94.38 26 LEU B N 1
ATOM 2457 C CA . LEU B 1 26 ? 1.664 9.156 10.32 1 94.38 26 LEU B CA 1
ATOM 2458 C C . LEU B 1 26 ? 0.703 8.609 11.367 1 94.38 26 LEU B C 1
ATOM 2460 O O . LEU B 1 26 ? 0.118 9.375 12.141 1 94.38 26 LEU B O 1
ATOM 2464 N N . TYR B 1 27 ? 0.507 7.328 11.414 1 95.75 27 TYR B N 1
ATOM 2465 C CA . TYR B 1 27 ? -0.537 6.699 12.219 1 95.75 27 TYR B CA 1
ATOM 2466 C C . TYR B 1 27 ? -0.372 7.047 13.695 1 95.75 27 TYR B C 1
ATOM 2468 O O . TYR B 1 27 ? -1.295 7.574 14.32 1 95.75 27 TYR B O 1
ATOM 2476 N N . ASP B 1 28 ? 0.836 6.824 14.211 1 95.5 28 ASP B N 1
ATOM 2477 C CA . ASP B 1 28 ? 1.073 7.031 15.633 1 95.5 28 ASP B CA 1
ATOM 2478 C C . ASP B 1 28 ? 0.865 8.492 16.016 1 95.5 28 ASP B C 1
ATOM 2480 O O . ASP B 1 28 ? 0.323 8.789 17.078 1 95.5 28 ASP B O 1
ATOM 2484 N N . ARG B 1 29 ? 1.313 9.367 15.188 1 96.31 29 ARG B N 1
ATOM 2485 C CA . ARG B 1 29 ? 1.151 10.789 15.453 1 96.31 29 ARG B CA 1
ATOM 2486 C C . ARG B 1 29 ? -0.32 11.188 15.414 1 96.31 29 ARG B C 1
ATOM 2488 O O . ARG B 1 29 ? -0.764 12.023 16.219 1 96.31 29 ARG B O 1
ATOM 2495 N N . CYS B 1 30 ? -1.051 10.602 14.531 1 97.62 30 CYS B N 1
ATOM 2496 C CA . CYS B 1 30 ? -2.48 10.875 14.438 1 97.62 30 CYS B CA 1
ATOM 2497 C C . CYS B 1 30 ? -3.213 10.383 15.68 1 97.62 30 CYS B C 1
ATOM 2499 O O . CYS B 1 30 ? -4.086 11.07 16.203 1 97.62 30 CYS B O 1
ATOM 2501 N N . MET B 1 31 ? -2.818 9.203 16.156 1 96.56 31 MET B N 1
ATOM 2502 C CA . MET B 1 31 ? -3.447 8.648 17.359 1 96.56 31 MET B CA 1
ATOM 2503 C C . MET B 1 31 ? -3.17 9.523 18.562 1 96.56 31 MET B C 1
ATOM 2505 O O . MET B 1 31 ? -4.066 9.766 19.375 1 96.56 31 MET B O 1
ATOM 2509 N N . LYS B 1 32 ? -1.959 9.969 18.641 1 95.56 32 LYS B N 1
ATOM 2510 C CA . LYS B 1 32 ? -1.596 10.867 19.734 1 95.56 32 LYS B CA 1
ATOM 2511 C C . LYS B 1 32 ? -2.389 12.164 19.672 1 95.56 32 LYS B C 1
ATOM 2513 O O . LYS B 1 32 ? -2.873 12.656 20.703 1 95.56 32 LYS B O 1
ATOM 2518 N N . LEU B 1 33 ? -2.496 12.664 18.531 1 97.19 33 LEU B N 1
ATOM 2519 C CA . LEU B 1 33 ? -3.252 13.891 18.312 1 97.19 33 LEU B CA 1
ATOM 2520 C C . LEU B 1 33 ? -4.703 13.727 18.75 1 97.19 33 LEU B C 1
ATOM 2522 O O . LEU B 1 33 ? -5.242 14.578 19.469 1 97.19 33 LEU B O 1
ATOM 2526 N N . LEU B 1 34 ? -5.324 12.648 18.359 1 97.31 34 LEU B N 1
ATOM 2527 C CA . LEU B 1 34 ? -6.727 12.414 18.688 1 97.31 34 LEU B CA 1
ATOM 2528 C C . LEU B 1 34 ? -6.914 12.227 20.188 1 97.31 34 LEU B C 1
ATOM 2530 O O . LEU B 1 34 ? -7.867 12.75 20.766 1 97.31 34 LEU B O 1
ATOM 2534 N N . ALA B 1 35 ? -6.02 11.5 20.75 1 95.31 35 ALA B N 1
ATOM 2535 C CA . ALA B 1 35 ? -6.074 11.32 22.203 1 95.31 35 ALA B CA 1
ATOM 2536 C C . ALA B 1 35 ? -5.949 12.656 22.922 1 95.31 35 ALA B C 1
ATOM 2538 O O . ALA B 1 35 ? -6.711 12.945 23.859 1 95.31 35 ALA B O 1
ATOM 2539 N N . GLY B 1 36 ? -5.043 13.43 22.531 1 95.06 36 GLY B N 1
ATOM 2540 C CA . GLY B 1 36 ? -4.836 14.75 23.109 1 95.06 36 GLY B CA 1
ATOM 2541 C C . GLY B 1 36 ? -6.023 15.672 22.938 1 95.06 36 GLY B C 1
ATOM 2542 O O . GLY B 1 36 ? -6.258 16.562 23.766 1 95.06 36 GLY B O 1
ATOM 2543 N N . ALA B 1 37 ? -6.742 15.438 21.891 1 95.5 37 ALA B N 1
ATOM 2544 C CA . ALA B 1 37 ? -7.902 16.281 21.594 1 95.5 37 ALA B CA 1
ATOM 2545 C C . ALA B 1 37 ? -9.156 15.734 22.281 1 95.5 37 ALA B C 1
ATOM 2547 O O . ALA B 1 37 ? -10.266 16.219 22.031 1 95.5 37 ALA B O 1
ATOM 2548 N N . GLY B 1 38 ? -9 14.719 23.062 1 94.69 38 GLY B N 1
ATOM 2549 C CA . GLY B 1 38 ? -10.125 14.148 23.781 1 94.69 38 GLY B CA 1
ATOM 2550 C C . GLY B 1 38 ? -10.992 13.25 22.922 1 94.69 38 GLY B C 1
ATOM 2551 O O . GLY B 1 38 ? -12.203 13.156 23.141 1 94.69 38 GLY B O 1
ATOM 2552 N N . MET B 1 39 ? -10.414 12.695 21.922 1 95.56 39 MET B N 1
ATOM 2553 C CA . MET B 1 39 ? -11.148 11.797 21.031 1 95.56 39 MET B CA 1
ATOM 2554 C C . MET B 1 39 ? -10.695 10.359 21.219 1 95.56 39 MET B C 1
ATOM 2556 O O . MET B 1 39 ? -10.352 9.672 20.25 1 95.56 39 MET B O 1
ATOM 2560 N N . ASP B 1 40 ? -10.773 9.914 22.438 1 94.31 40 ASP B N 1
ATOM 2561 C CA . ASP B 1 40 ? -10.43 8.531 22.734 1 94.31 40 ASP B CA 1
ATOM 2562 C C . ASP B 1 40 ? -11.359 7.559 22.016 1 94.31 40 ASP B C 1
ATOM 2564 O O . ASP B 1 40 ? -12.555 7.836 21.859 1 94.31 40 ASP B O 1
ATOM 2568 N N . HIS B 1 41 ? -10.727 6.465 21.594 1 93.5 41 HIS B N 1
ATOM 2569 C CA . HIS B 1 41 ? -11.508 5.504 20.828 1 93.5 41 HIS B CA 1
ATOM 2570 C C . HIS B 1 41 ? -11.047 4.074 21.094 1 93.5 41 HIS B C 1
ATOM 2572 O O . HIS B 1 41 ? -9.945 3.863 21.625 1 93.5 41 HIS B O 1
ATOM 2578 N N . ARG B 1 42 ? -11.867 3.229 20.906 1 87.94 42 ARG B N 1
ATOM 2579 C CA . ARG B 1 42 ? -11.586 1.798 20.984 1 87.94 42 ARG B CA 1
ATOM 2580 C C . ARG B 1 42 ? -11.648 1.15 19.594 1 87.94 42 ARG B C 1
ATOM 2582 O O . ARG B 1 42 ? -12.711 1.134 18.969 1 87.94 42 ARG B O 1
ATOM 2589 N N . ARG B 1 43 ? -10.516 0.769 19.156 1 87.12 43 ARG B N 1
ATOM 2590 C CA . ARG B 1 43 ? -10.445 0.087 17.875 1 87.12 43 ARG B CA 1
ATOM 2591 C C . ARG B 1 43 ? -10.398 -1.427 18.062 1 87.12 43 ARG B C 1
ATOM 2593 O O . ARG B 1 43 ? -9.422 -1.961 18.578 1 87.12 43 ARG B O 1
ATOM 2600 N N . PRO B 1 44 ? -11.438 -2.168 17.672 1 82.5 44 PRO B N 1
ATOM 2601 C CA . PRO B 1 44 ? -11.367 -3.631 17.734 1 82.5 44 PRO B CA 1
ATOM 2602 C C . PRO B 1 44 ? -10.273 -4.199 16.828 1 82.5 44 PRO B C 1
ATOM 2604 O O . PRO B 1 44 ? -9.844 -3.539 15.875 1 82.5 44 PRO B O 1
ATOM 2607 N N . ALA B 1 45 ? -9.82 -5.387 17.219 1 79.38 45 ALA B N 1
ATOM 2608 C CA . ALA B 1 45 ? -8.766 -6.047 16.453 1 79.38 45 ALA B CA 1
ATOM 2609 C C . ALA B 1 45 ? -9.219 -6.344 15.031 1 79.38 45 ALA B C 1
ATOM 2611 O O . ALA B 1 45 ? -10.359 -6.77 14.805 1 79.38 45 ALA B O 1
ATOM 2612 N N . ARG B 1 46 ? -8.469 -5.984 14.078 1 74.31 46 ARG B N 1
ATOM 2613 C CA . ARG B 1 46 ? -8.586 -6.332 12.664 1 74.31 46 ARG B CA 1
ATOM 2614 C C . ARG B 1 46 ? -9.773 -5.625 12.023 1 74.31 46 ARG B C 1
ATOM 2616 O O . ARG B 1 46 ? -10.352 -6.129 11.055 1 74.31 46 ARG B O 1
ATOM 2623 N N . VAL B 1 47 ? -10.25 -4.574 12.766 1 82.38 47 VAL B N 1
ATOM 2624 C CA . VAL B 1 47 ? -11.336 -3.789 12.18 1 82.38 47 VAL B CA 1
ATOM 2625 C C . VAL B 1 47 ? -10.852 -2.367 11.898 1 82.38 47 VAL B C 1
ATOM 2627 O O . VAL B 1 47 ? -10.148 -1.771 12.719 1 82.38 47 VAL B O 1
ATOM 2630 N N . ASP B 1 48 ? -11.227 -1.849 10.773 1 91.75 48 ASP B N 1
ATOM 2631 C CA . ASP B 1 48 ? -10.758 -0.523 10.383 1 91.75 48 ASP B CA 1
ATOM 2632 C C . ASP B 1 48 ? -11.797 0.547 10.719 1 91.75 48 ASP B C 1
ATOM 2634 O O . ASP B 1 48 ? -11.984 1.496 9.953 1 91.75 48 ASP B O 1
ATOM 2638 N N . ILE B 1 49 ? -12.539 0.331 11.805 1 93.69 49 ILE B N 1
ATOM 2639 C CA . ILE B 1 49 ? -13.539 1.271 12.305 1 93.69 49 ILE B CA 1
ATOM 2640 C C . ILE B 1 49 ? -13.469 1.337 13.828 1 93.69 49 ILE B C 1
ATOM 2642 O O . ILE B 1 49 ? -13.266 0.316 14.492 1 93.69 49 ILE B O 1
ATOM 2646 N N . ALA B 1 50 ? -13.602 2.494 14.352 1 94.75 50 ALA B N 1
ATOM 2647 C CA . ALA B 1 50 ? -13.633 2.678 15.805 1 94.75 50 ALA B CA 1
ATOM 2648 C C . ALA B 1 50 ? -14.609 3.779 16.188 1 94.75 50 ALA B C 1
ATOM 2650 O O . ALA B 1 50 ? -14.766 4.77 15.477 1 94.75 50 ALA B O 1
ATOM 2651 N N . GLN B 1 51 ? -15.203 3.586 17.344 1 93.75 51 GLN B N 1
ATOM 2652 C CA . GLN B 1 51 ? -16.109 4.594 17.891 1 93.75 51 GLN B CA 1
ATOM 2653 C C . GLN B 1 51 ? -15.422 5.418 18.969 1 93.75 51 GLN B C 1
ATOM 2655 O O . GLN B 1 51 ? -14.719 4.871 19.828 1 93.75 51 GLN B O 1
ATOM 2660 N N . CYS B 1 52 ? -15.633 6.699 18.844 1 95.19 52 CYS B N 1
ATOM 2661 C CA . CYS B 1 52 ? -15.141 7.547 19.922 1 95.19 52 CYS B CA 1
ATOM 2662 C C . CYS B 1 52 ? -16.031 7.445 21.141 1 95.19 52 CYS B C 1
ATOM 2664 O O . CYS B 1 52 ? -17.25 7.301 21.016 1 95.19 52 CYS B O 1
ATOM 2666 N N . SER B 1 53 ? -15.477 7.531 22.312 1 91.75 53 SER B N 1
ATOM 2667 C CA . SER B 1 53 ? -16.203 7.316 23.562 1 91.75 53 SER B CA 1
ATOM 2668 C C . SER B 1 53 ? -17.016 8.555 23.953 1 91.75 53 SER B C 1
ATOM 2670 O O . SER B 1 53 ? -18.125 8.438 24.469 1 91.75 53 SER B O 1
ATOM 2672 N N . ASP B 1 54 ? -16.609 9.742 23.719 1 90.81 54 ASP B N 1
ATOM 2673 C CA . ASP B 1 54 ? -17.203 10.922 24.344 1 90.81 54 ASP B CA 1
ATOM 2674 C C . ASP B 1 54 ? -17.859 11.812 23.297 1 90.81 54 ASP B C 1
ATOM 2676 O O . ASP B 1 54 ? -18.453 12.844 23.641 1 90.81 54 ASP B O 1
ATOM 2680 N N . LEU B 1 55 ? -17.719 11.477 22.031 1 94.5 55 LEU B N 1
ATOM 2681 C CA . LEU B 1 55 ? -18.328 12.227 20.938 1 94.5 55 LEU B CA 1
ATOM 2682 C C . LEU B 1 55 ? -18.984 11.281 19.922 1 94.5 55 LEU B C 1
ATOM 2684 O O . LEU B 1 55 ? -18.531 10.148 19.75 1 94.5 55 LEU B O 1
ATOM 2688 N N . PRO B 1 56 ? -20.016 11.734 19.344 1 96.31 56 PRO B N 1
ATOM 2689 C CA . PRO B 1 56 ? -20.609 10.938 18.266 1 96.31 56 PRO B CA 1
ATOM 2690 C C . PRO B 1 56 ? -19.781 10.961 16.984 1 96.31 56 PRO B C 1
ATOM 2692 O O . PRO B 1 56 ? -20.219 11.484 15.961 1 96.31 56 PRO B O 1
ATOM 2695 N N . VAL B 1 57 ? -18.625 10.453 17.094 1 97.44 57 VAL B N 1
ATOM 2696 C CA . VAL B 1 57 ? -17.656 10.398 16 1 97.44 57 VAL B CA 1
ATOM 2697 C C . VAL B 1 57 ? -17.234 8.953 15.766 1 97.44 57 VAL B C 1
ATOM 2699 O O . VAL B 1 57 ? -16.922 8.219 16.703 1 97.44 57 VAL B O 1
ATOM 2702 N N . THR B 1 58 ? -17.344 8.508 14.547 1 97.06 58 THR B N 1
ATOM 2703 C CA . THR B 1 58 ? -16.797 7.234 14.109 1 97.06 58 THR B CA 1
ATOM 2704 C C . THR B 1 58 ? -15.492 7.449 13.328 1 97.06 58 THR B C 1
ATOM 2706 O O . THR B 1 58 ? -15.469 8.195 12.344 1 97.06 58 THR B O 1
ATOM 2709 N N . LEU B 1 59 ? -14.438 6.844 13.828 1 97.56 59 LEU B N 1
ATOM 2710 C CA . LEU B 1 59 ? -13.18 6.863 13.102 1 97.56 59 LEU B CA 1
ATOM 2711 C C . LEU B 1 59 ? -13.125 5.742 12.07 1 97.56 59 LEU B C 1
ATOM 2713 O O . LEU B 1 59 ? -13.547 4.617 12.344 1 97.56 59 LEU B O 1
ATOM 2717 N N . VAL B 1 60 ? -12.688 6.062 10.883 1 97.38 60 VAL B N 1
ATOM 2718 C CA . VAL B 1 60 ? -12.414 5.062 9.852 1 97.38 60 VAL B CA 1
ATOM 2719 C C . VAL B 1 60 ? -10.938 5.121 9.461 1 97.38 60 VAL B C 1
ATOM 2721 O O . VAL B 1 60 ? -10.383 6.207 9.273 1 97.38 60 VAL B O 1
ATOM 2724 N N . PHE B 1 61 ? -10.32 4.004 9.461 1 97.25 61 PHE B N 1
ATOM 2725 C CA . PHE B 1 61 ? -8.898 3.895 9.164 1 97.25 61 PHE B CA 1
ATOM 2726 C C . PHE B 1 61 ? -8.68 3.525 7.699 1 97.25 61 PHE B C 1
ATOM 2728 O O . PHE B 1 61 ? -9.039 2.428 7.27 1 97.25 61 PHE B O 1
ATOM 2735 N N . LEU B 1 62 ? -8.039 4.391 6.918 1 97.5 62 LEU B N 1
ATOM 2736 C CA . LEU B 1 62 ? -7.875 4.25 5.473 1 97.5 62 LEU B CA 1
ATOM 2737 C C . LEU B 1 62 ? -6.426 4.5 5.066 1 97.5 62 LEU B C 1
ATOM 2739 O O . LEU B 1 62 ? -5.664 5.113 5.82 1 97.5 62 LEU B O 1
ATOM 2743 N N . PRO B 1 63 ? -6.043 3.959 3.865 1 96.75 63 PRO B N 1
ATOM 2744 C CA . PRO B 1 63 ? -4.762 4.441 3.34 1 96.75 63 PRO B CA 1
ATOM 2745 C C . PRO B 1 63 ? -4.715 5.961 3.207 1 96.75 63 PRO B C 1
ATOM 2747 O O . PRO B 1 63 ? -5.645 6.566 2.664 1 96.75 63 PRO B O 1
ATOM 2750 N N . ALA B 1 64 ? -3.615 6.539 3.656 1 96.81 64 ALA B N 1
ATOM 2751 C CA . ALA B 1 64 ? -3.492 7.992 3.676 1 96.81 64 ALA B CA 1
ATOM 2752 C C . ALA B 1 64 ? -3.754 8.586 2.295 1 96.81 64 ALA B C 1
ATOM 2754 O O . ALA B 1 64 ? -4.426 9.609 2.17 1 96.81 64 ALA B O 1
ATOM 2755 N N . HIS B 1 65 ? -3.34 7.855 1.291 1 95.81 65 HIS B N 1
ATOM 2756 C CA . HIS B 1 65 ? -3.375 8.344 -0.082 1 95.81 65 HIS B CA 1
ATOM 2757 C C . HIS B 1 65 ? -4.809 8.438 -0.598 1 95.81 65 HIS B C 1
ATOM 2759 O O . HIS B 1 65 ? -5.062 9.062 -1.628 1 95.81 65 HIS B O 1
ATOM 2765 N N . ASP B 1 66 ? -5.773 7.891 0.099 1 96.56 66 ASP B N 1
ATOM 2766 C CA . ASP B 1 66 ? -7.141 7.84 -0.41 1 96.56 66 ASP B CA 1
ATOM 2767 C C . ASP B 1 66 ? -8.062 8.742 0.408 1 96.56 66 ASP B C 1
ATOM 2769 O O . ASP B 1 66 ? -9.219 8.961 0.029 1 96.56 66 ASP B O 1
ATOM 2773 N N . ILE B 1 67 ? -7.586 9.258 1.45 1 97.19 67 ILE B N 1
ATOM 2774 C CA . ILE B 1 67 ? -8.438 9.93 2.426 1 97.19 67 ILE B CA 1
ATOM 2775 C C . ILE B 1 67 ? -9.062 11.172 1.801 1 97.19 67 ILE B C 1
ATOM 2777 O O . ILE B 1 67 ? -10.25 11.445 1.997 1 97.19 67 ILE B O 1
ATOM 2781 N N . ALA B 1 68 ? -8.312 11.938 1.062 1 97.06 68 ALA B N 1
ATOM 2782 C CA . ALA B 1 68 ? -8.852 13.148 0.453 1 97.06 68 ALA B CA 1
ATOM 2783 C C . ALA B 1 68 ? -10.023 12.82 -0.466 1 97.06 68 ALA B C 1
ATOM 2785 O O . ALA B 1 68 ? -11.008 13.562 -0.511 1 97.06 68 ALA B O 1
ATOM 2786 N N . MET B 1 69 ? -9.938 11.742 -1.171 1 96 69 MET B N 1
ATOM 2787 C CA . MET B 1 69 ? -11 11.328 -2.078 1 96 69 MET B CA 1
ATOM 2788 C C . MET B 1 69 ? -12.266 10.977 -1.303 1 96 69 MET B C 1
ATOM 2790 O O . MET B 1 69 ? -13.367 11.391 -1.675 1 96 69 MET B O 1
ATOM 2794 N N . PHE B 1 70 ? -12.141 10.273 -0.196 1 96.88 70 PHE B N 1
ATOM 2795 C CA . PHE B 1 70 ? -13.281 9.875 0.617 1 96.88 70 PHE B CA 1
ATOM 2796 C C . PHE B 1 70 ? -13.945 11.094 1.247 1 96.88 70 PHE B C 1
ATOM 2798 O O . PHE B 1 70 ? -15.164 11.125 1.413 1 96.88 70 PHE B O 1
ATOM 2805 N N . VAL B 1 71 ? -13.18 12.078 1.602 1 97.5 71 VAL B N 1
ATOM 2806 C CA . VAL B 1 71 ? -13.703 13.297 2.201 1 97.5 71 VAL B CA 1
ATOM 2807 C C . VAL B 1 71 ? -14.391 14.141 1.135 1 97.5 71 VAL B C 1
ATOM 2809 O O . VAL B 1 71 ? -15.469 14.703 1.373 1 97.5 71 VAL B O 1
ATOM 2812 N N . GLY B 1 72 ? -13.828 14.227 -0.014 1 96.19 72 GLY B N 1
ATOM 2813 C CA . GLY B 1 72 ? -14.352 15.078 -1.071 1 96.19 72 GLY B CA 1
ATOM 2814 C C . GLY B 1 72 ? -15.539 14.477 -1.791 1 96.19 72 GLY B C 1
ATOM 2815 O O . GLY B 1 72 ? -16.484 15.195 -2.146 1 96.19 72 GLY B O 1
ATOM 2816 N N . GLU B 1 73 ? -15.539 13.164 -1.968 1 95.06 73 GLU B N 1
ATOM 2817 C CA . GLU B 1 73 ? -16.516 12.555 -2.859 1 95.06 73 GLU B CA 1
ATOM 2818 C C . GLU B 1 73 ? -17.344 11.5 -2.129 1 95.06 73 GLU B C 1
ATOM 2820 O O . GLU B 1 73 ? -18.359 11.023 -2.654 1 95.06 73 GLU B O 1
ATOM 2825 N N . GLY B 1 74 ? -16.906 11.109 -0.953 1 94.94 74 GLY B N 1
ATOM 2826 C CA . GLY B 1 74 ? -17.609 10.117 -0.155 1 94.94 74 GLY B CA 1
ATOM 2827 C C . GLY B 1 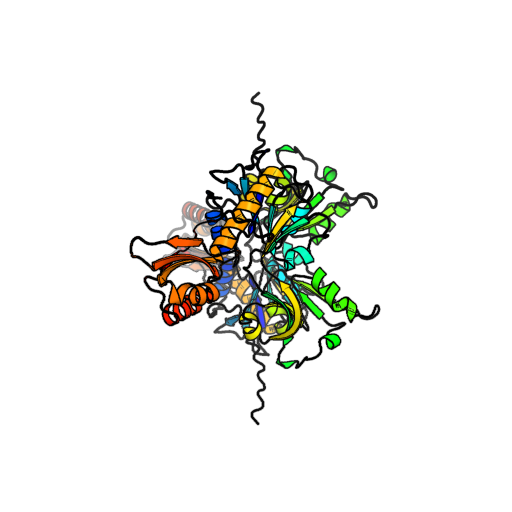74 ? -18.391 10.734 0.994 1 94.94 74 GLY B C 1
ATOM 2828 O O . GLY B 1 74 ? -18.797 11.891 0.928 1 94.94 74 GLY B O 1
ATOM 2829 N N . ASN B 1 75 ? -18.688 9.867 1.956 1 95.06 75 ASN B N 1
ATOM 2830 C CA . ASN B 1 75 ? -19.453 10.281 3.135 1 95.06 75 ASN B CA 1
ATOM 2831 C C . ASN B 1 75 ? -18.547 10.438 4.352 1 95.06 75 ASN B C 1
ATOM 2833 O O . ASN B 1 75 ? -18.906 10.047 5.461 1 95.06 75 ASN B O 1
ATOM 2837 N N . VAL B 1 76 ? -17.3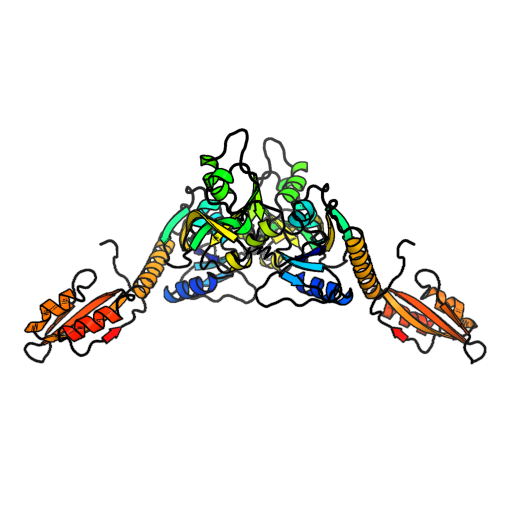28 10.852 4.133 1 97.44 76 VAL B N 1
ATOM 2838 C CA . VAL B 1 76 ? -16.406 11.18 5.219 1 97.44 76 VAL B CA 1
ATOM 2839 C C . VAL B 1 76 ? -16.422 12.688 5.48 1 97.44 76 VAL B C 1
ATOM 2841 O O . VAL B 1 76 ? -16.266 13.484 4.555 1 97.44 76 VAL B O 1
ATOM 2844 N N . ASP B 1 77 ? -16.625 13.047 6.703 1 98.44 77 ASP B N 1
ATOM 2845 C CA . ASP B 1 77 ? -16.828 14.453 7.035 1 98.44 77 ASP B CA 1
ATOM 2846 C C . ASP B 1 77 ? -15.5 15.18 7.207 1 98.44 77 ASP B C 1
ATOM 2848 O O . ASP B 1 77 ? -15.375 16.344 6.84 1 98.44 77 ASP B O 1
ATOM 2852 N N . ILE B 1 78 ? -14.578 14.539 7.82 1 98.62 78 ILE B N 1
ATOM 2853 C CA . ILE B 1 78 ? -13.305 15.117 8.234 1 98.62 78 ILE B CA 1
ATOM 2854 C C . ILE B 1 78 ? -12.195 14.078 8.086 1 98.62 78 ILE B C 1
ATOM 2856 O O . ILE B 1 78 ? -12.445 12.875 8.211 1 98.62 78 ILE B O 1
ATOM 2860 N N . GLY B 1 79 ? -10.977 14.5 7.719 1 98.38 79 GLY B N 1
ATOM 2861 C CA . GLY B 1 79 ? -9.891 13.547 7.551 1 98.38 79 GLY B CA 1
ATOM 2862 C C . GLY B 1 79 ? -8.523 14.156 7.801 1 98.38 79 GLY B C 1
ATOM 2863 O O . GLY B 1 79 ? -8.375 15.375 7.801 1 98.38 79 GLY B O 1
ATOM 2864 N N . ILE B 1 80 ? -7.602 13.32 8.086 1 98.69 80 ILE B N 1
ATOM 2865 C CA . ILE B 1 80 ? -6.199 13.703 8.211 1 98.69 80 ILE B CA 1
ATOM 2866 C C . ILE B 1 80 ? -5.383 13.07 7.09 1 98.69 80 ILE B C 1
ATOM 2868 O O . ILE B 1 80 ? -5.375 11.844 6.938 1 98.69 80 ILE B O 1
ATOM 2872 N N . THR B 1 81 ? -4.742 13.867 6.312 1 97.5 81 THR B N 1
ATOM 2873 C CA . THR B 1 81 ? -3.861 13.414 5.246 1 97.5 81 THR B CA 1
ATOM 2874 C C . THR B 1 81 ? -2.85 14.492 4.879 1 97.5 81 THR B C 1
ATOM 2876 O O . THR B 1 81 ? -2.754 15.516 5.559 1 97.5 81 THR B O 1
ATOM 2879 N N . GLY B 1 82 ? -2.07 14.219 3.891 1 96.88 82 GLY B N 1
ATOM 2880 C CA . GLY B 1 82 ? -1.041 15.172 3.498 1 96.88 82 GLY B CA 1
ATOM 2881 C C . GLY B 1 82 ? -1.494 16.125 2.41 1 96.88 82 GLY B C 1
ATOM 2882 O O . GLY B 1 82 ? -2.375 15.797 1.614 1 96.88 82 GLY B O 1
ATOM 2883 N N . LEU B 1 83 ? -0.828 17.297 2.404 1 97.12 83 LEU B N 1
ATOM 2884 C CA . LEU B 1 83 ? -1.071 18.25 1.33 1 97.12 83 LEU B CA 1
ATOM 2885 C C . LEU B 1 83 ? -0.803 17.625 -0.032 1 97.12 83 LEU B C 1
ATOM 2887 O O . LEU B 1 83 ? -1.511 17.906 -1.001 1 97.12 83 LEU B O 1
ATOM 2891 N N . ASP B 1 84 ? 0.264 16.812 -0.122 1 97 84 ASP B N 1
ATOM 2892 C CA . ASP B 1 84 ? 0.604 16.109 -1.361 1 97 84 ASP B CA 1
ATOM 2893 C C . ASP B 1 84 ? -0.572 15.281 -1.867 1 97 84 ASP B C 1
ATOM 2895 O O . ASP B 1 84 ? -0.852 15.258 -3.068 1 97 84 ASP B O 1
ATOM 2899 N N . VAL B 1 85 ? -1.271 14.609 -0.957 1 96.38 85 VAL B N 1
ATOM 2900 C CA . VAL B 1 85 ? -2.41 13.766 -1.319 1 96.38 85 VAL B CA 1
ATOM 2901 C C . VAL B 1 85 ? -3.572 14.648 -1.777 1 96.38 85 VAL B C 1
ATOM 2903 O O . VAL B 1 85 ? -4.238 14.336 -2.768 1 96.38 85 VAL B O 1
ATOM 2906 N N . VAL B 1 86 ? -3.822 15.711 -1.057 1 96.69 86 VAL B N 1
ATOM 2907 C CA . VAL B 1 86 ? -4.895 16.641 -1.413 1 96.69 86 VAL B CA 1
ATOM 2908 C C . VAL B 1 86 ? -4.66 17.188 -2.818 1 96.69 86 VAL B C 1
ATOM 2910 O O . VAL B 1 86 ? -5.582 17.234 -3.635 1 96.69 86 VAL B O 1
ATOM 2913 N N . LYS B 1 87 ? -3.422 17.562 -3.146 1 96.31 87 LYS B N 1
ATOM 2914 C CA . LYS B 1 87 ? -3.094 18.125 -4.457 1 96.31 87 LYS B CA 1
ATOM 2915 C C . LYS B 1 87 ? -3.191 17.062 -5.547 1 96.31 87 LYS B C 1
ATOM 2917 O O . LYS B 1 87 ? -3.547 17.359 -6.688 1 96.31 87 LYS B O 1
ATOM 2922 N N . GLU B 1 88 ? -2.926 15.797 -5.219 1 96.31 88 GLU B N 1
ATOM 2923 C CA . GLU B 1 88 ? -2.949 14.703 -6.184 1 96.31 88 GLU B CA 1
ATOM 2924 C C . GLU B 1 88 ? -4.383 14.32 -6.551 1 96.31 88 GLU B C 1
ATOM 2926 O O . GLU B 1 88 ? -4.656 13.953 -7.695 1 96.31 88 GLU B O 1
ATOM 2931 N N . THR B 1 89 ? -5.324 14.211 -5.617 1 88 89 THR B N 1
ATOM 2932 C CA . THR B 1 89 ? -6.617 13.562 -5.805 1 88 89 THR B CA 1
ATOM 2933 C C . THR B 1 89 ? -7.73 14.602 -5.918 1 88 89 THR B C 1
ATOM 2935 O O . THR B 1 89 ? -8.812 14.305 -6.426 1 88 89 THR B O 1
ATOM 2938 N N . SER B 1 90 ? -7.656 15.578 -5.219 1 68.19 90 SER B N 1
ATOM 2939 C CA . SER B 1 90 ? -8.844 16.391 -4.996 1 68.19 90 SER B CA 1
ATOM 2940 C C . SER B 1 90 ? -8.875 17.594 -5.941 1 68.19 90 SER B C 1
ATOM 2942 O O . SER B 1 90 ? -7.824 18.109 -6.34 1 68.19 90 SER B O 1
ATOM 2944 N N . ASP B 1 91 ? -10.094 17.609 -6.492 1 68.88 91 ASP B N 1
ATOM 2945 C CA . ASP B 1 91 ? -10.43 18.891 -7.082 1 68.88 91 ASP B CA 1
ATOM 2946 C C . ASP B 1 91 ? -10.742 19.922 -5.996 1 68.88 91 ASP B C 1
ATOM 2948 O O . ASP B 1 91 ? -11.398 19.609 -5.004 1 68.88 91 ASP B O 1
ATOM 2952 N N . ASP B 1 92 ? -9.859 20.688 -5.57 1 69.38 92 ASP B N 1
ATOM 2953 C CA . ASP B 1 92 ? -9.945 21.734 -4.547 1 69.38 92 ASP B CA 1
ATOM 2954 C C . ASP B 1 92 ? -11.398 22.141 -4.301 1 69.38 92 ASP B C 1
ATOM 2956 O O . ASP B 1 92 ? -11.695 22.812 -3.311 1 69.38 92 ASP B O 1
ATOM 2960 N N . SER B 1 93 ? -12.281 21.531 -4.965 1 82.5 93 SER B N 1
ATOM 2961 C CA . SER B 1 93 ? -13.617 22.094 -4.883 1 82.5 93 SER B CA 1
ATOM 2962 C C . SER B 1 93 ? -14.453 21.406 -3.814 1 82.5 93 SER B C 1
ATOM 2964 O O . SER B 1 93 ? -15.414 21.969 -3.297 1 82.5 93 SER B O 1
ATOM 2966 N N . GLU B 1 94 ? -14.117 20.281 -3.395 1 93.19 94 GLU B N 1
ATOM 2967 C CA . GLU B 1 94 ? -15.008 19.547 -2.506 1 93.19 94 GLU B CA 1
ATOM 2968 C C . GLU B 1 94 ? -14.43 19.438 -1.098 1 93.19 94 GLU B C 1
ATOM 2970 O O . GLU B 1 94 ? -15.094 18.953 -0.18 1 93.19 94 GLU B O 1
ATOM 2975 N N . ILE B 1 95 ? -13.211 19.922 -0.916 1 95.88 95 ILE B N 1
ATOM 2976 C CA . ILE B 1 95 ? -12.516 19.797 0.357 1 95.88 95 ILE B CA 1
ATOM 2977 C C . ILE B 1 95 ? -12.078 21.172 0.842 1 95.88 95 ILE B C 1
ATOM 2979 O O . ILE B 1 95 ? -11.719 22.031 0.038 1 95.88 95 ILE B O 1
ATOM 2983 N N . GLU B 1 96 ? -12.211 21.438 2.074 1 95.62 96 GLU B N 1
ATOM 2984 C CA . GLU B 1 96 ? -11.625 22.609 2.742 1 95.62 96 GLU B CA 1
ATOM 2985 C C . GLU B 1 96 ? -10.508 22.188 3.693 1 95.62 96 GLU B C 1
ATOM 2987 O O . GLU B 1 96 ? -10.633 21.203 4.414 1 95.62 96 GLU B O 1
ATOM 2992 N N . VAL B 1 97 ? -9.383 22.906 3.617 1 96.69 97 VAL B N 1
ATOM 2993 C CA . VAL B 1 97 ? -8.312 22.688 4.578 1 96.69 97 VAL B CA 1
ATOM 2994 C C . VAL B 1 97 ? -8.602 23.469 5.863 1 96.69 97 VAL B C 1
ATOM 2996 O O . VAL B 1 97 ? -8.523 24.688 5.891 1 96.69 97 VAL B O 1
ATOM 2999 N N . ALA B 1 98 ? -8.93 22.766 6.906 1 97.75 98 ALA B N 1
ATOM 3000 C CA . ALA B 1 98 ? -9.25 23.406 8.18 1 97.75 98 ALA B CA 1
ATOM 3001 C C . ALA B 1 98 ? -7.992 23.922 8.867 1 97.75 98 ALA B C 1
ATOM 3003 O O . ALA B 1 98 ? -7.996 25.016 9.43 1 97.75 98 ALA B O 1
ATOM 3004 N N . MET B 1 99 ? -6.871 23.109 8.844 1 96.69 99 MET B N 1
ATOM 3005 C CA . MET B 1 99 ? -5.625 23.562 9.461 1 96.69 99 MET B CA 1
ATOM 3006 C C . MET B 1 99 ? -4.457 22.672 9.055 1 96.69 99 MET B C 1
ATOM 3008 O O . MET B 1 99 ? -4.656 21.531 8.633 1 96.69 99 MET B O 1
ATOM 3012 N N . GLU B 1 100 ? -3.293 23.266 9.18 1 97.31 100 GLU B N 1
ATOM 3013 C CA . GLU B 1 100 ? -2.049 22.5 9.164 1 97.31 100 GLU B CA 1
ATOM 3014 C C . GLU B 1 100 ? -1.771 21.891 10.531 1 97.31 100 GLU B C 1
ATOM 3016 O O . GLU B 1 100 ? -1.966 22.531 11.562 1 97.31 100 GLU B O 1
ATOM 3021 N N . LEU B 1 101 ? -1.336 20.672 10.539 1 97.5 101 LEU B N 1
ATOM 3022 C CA . LEU B 1 101 ? -1.219 19.969 11.812 1 97.5 101 LEU B CA 1
ATOM 3023 C C . LEU B 1 101 ? 0.207 20.047 12.352 1 97.5 101 LEU B C 1
ATOM 3025 O O . LEU B 1 101 ? 0.457 19.734 13.516 1 97.5 101 LEU B O 1
ATOM 3029 N N . GLY B 1 102 ? 1.153 20.422 11.508 1 94.81 102 GLY B N 1
ATOM 3030 C CA . GLY B 1 102 ? 2.494 20.734 11.977 1 94.81 102 GLY B CA 1
ATOM 3031 C C . GLY B 1 102 ? 3.398 19.516 12.047 1 94.81 102 GLY B C 1
ATOM 3032 O O . GLY B 1 102 ? 4.52 19.609 12.547 1 94.81 102 GLY B O 1
ATOM 3033 N N . PHE B 1 103 ? 2.939 18.375 11.633 1 95.56 103 PHE B N 1
ATOM 3034 C CA . PHE B 1 103 ? 3.785 17.188 11.562 1 95.56 103 PHE B CA 1
ATOM 3035 C C . PHE B 1 103 ? 3.662 16.516 10.203 1 95.56 103 PHE B C 1
ATOM 3037 O O . PHE B 1 103 ? 2.865 16.953 9.359 1 95.56 103 PHE B O 1
ATOM 3044 N N . GLY B 1 104 ? 4.551 15.578 9.992 1 96.56 104 GLY B N 1
ATOM 3045 C CA . GLY B 1 104 ? 4.598 14.938 8.68 1 96.56 104 GLY B CA 1
ATOM 3046 C C . GLY B 1 104 ? 5.215 15.82 7.613 1 96.56 104 GLY B C 1
ATOM 3047 O O . GLY B 1 104 ? 4.797 15.789 6.453 1 96.56 104 GLY B O 1
ATOM 3048 N N . LYS B 1 105 ? 6.082 16.641 7.996 1 97.25 105 LYS B N 1
ATOM 3049 C CA . LYS B 1 105 ? 6.738 17.547 7.059 1 97.25 105 LYS B CA 1
ATOM 3050 C C . LYS B 1 105 ? 7.664 16.797 6.113 1 97.25 105 LYS B C 1
ATOM 3052 O O . LYS B 1 105 ? 8.445 15.945 6.551 1 97.25 105 LYS B O 1
ATOM 3057 N N . CYS B 1 106 ? 7.539 17.094 4.859 1 97.69 106 CYS B N 1
ATOM 3058 C CA . CYS B 1 106 ? 8.367 16.5 3.82 1 97.69 106 CYS B CA 1
ATOM 3059 C C . CYS B 1 106 ? 8.305 17.312 2.535 1 97.69 106 CYS B C 1
ATOM 3061 O O . CYS B 1 106 ? 7.699 18.391 2.508 1 97.69 106 CYS B O 1
ATOM 3063 N N . ARG B 1 107 ? 9.086 16.891 1.57 1 98.56 107 ARG B N 1
ATOM 3064 C CA . ARG B 1 107 ? 9.109 17.547 0.263 1 98.56 107 ARG B CA 1
ATOM 3065 C C . ARG B 1 107 ? 8.938 16.531 -0.857 1 98.56 107 ARG B C 1
ATOM 3067 O O . ARG B 1 107 ? 9.531 15.438 -0.812 1 98.56 107 ARG B O 1
ATOM 3074 N N . LEU B 1 108 ? 8.047 16.875 -1.72 1 98.81 108 LEU B N 1
ATOM 3075 C CA . LEU B 1 108 ? 7.992 16.125 -2.963 1 98.81 108 LEU B CA 1
ATOM 3076 C C . LEU B 1 108 ? 9.055 16.594 -3.943 1 98.81 108 LEU B C 1
ATOM 3078 O O . LEU B 1 108 ? 9.102 17.781 -4.285 1 98.81 108 LEU B O 1
ATOM 3082 N N . CYS B 1 109 ? 9.914 15.672 -4.445 1 98.88 109 CYS B N 1
ATOM 3083 C CA . CYS B 1 109 ? 11.078 16.094 -5.227 1 98.88 109 CYS B CA 1
ATOM 3084 C C . CYS B 1 109 ? 11.219 15.234 -6.48 1 98.88 109 CYS B C 1
ATOM 3086 O O . CYS B 1 109 ? 10.867 14.055 -6.48 1 98.88 109 CYS B O 1
ATOM 3088 N N . VAL B 1 110 ? 11.711 15.891 -7.504 1 98.88 110 VAL B N 1
ATOM 3089 C CA . VAL B 1 110 ? 12.273 15.148 -8.625 1 98.88 110 VAL B CA 1
ATOM 3090 C C . VAL B 1 110 ? 13.641 14.594 -8.25 1 98.88 110 VAL B C 1
ATOM 3092 O O . VAL B 1 110 ? 14.508 15.328 -7.762 1 98.88 110 VAL B O 1
ATOM 3095 N N . GLN B 1 111 ? 13.789 13.305 -8.367 1 98.81 111 GLN B N 1
ATOM 3096 C CA . GLN B 1 111 ? 15.023 12.617 -8.008 1 98.81 111 GLN B CA 1
ATOM 3097 C C . GLN B 1 111 ? 15.609 11.875 -9.203 1 98.81 111 GLN B C 1
ATOM 3099 O O . GLN B 1 111 ? 14.875 11.266 -9.984 1 98.81 111 GLN B O 1
ATOM 3104 N N . ALA B 1 112 ? 16.891 11.93 -9.367 1 98.69 112 ALA B N 1
ATOM 3105 C CA . ALA B 1 112 ? 17.562 11.219 -10.445 1 98.69 112 ALA B CA 1
ATOM 3106 C C . ALA B 1 112 ? 18.859 10.562 -9.938 1 98.69 112 ALA B C 1
ATOM 3108 O O . ALA B 1 112 ? 19.359 10.922 -8.875 1 98.69 112 ALA B O 1
ATOM 3109 N N . PRO B 1 113 ? 19.359 9.586 -10.688 1 98 113 PRO B N 1
ATOM 3110 C CA . PRO B 1 113 ? 20.625 8.953 -10.281 1 98 113 PRO B CA 1
ATOM 3111 C C . PRO B 1 113 ? 21.781 9.953 -10.188 1 98 113 PRO B C 1
ATOM 3113 O O . PRO B 1 113 ? 21.953 10.781 -11.086 1 98 113 PRO B O 1
ATOM 3116 N N . VAL B 1 114 ? 22.516 9.797 -9.094 1 97.75 114 VAL B N 1
ATOM 3117 C CA . VAL B 1 114 ? 23.703 10.625 -8.914 1 97.75 114 VAL B CA 1
ATOM 3118 C C . VAL B 1 114 ? 24.625 10.469 -10.117 1 97.75 114 VAL B C 1
ATOM 3120 O O . VAL B 1 114 ? 25.172 11.453 -10.617 1 97.75 114 VAL B O 1
ATOM 3123 N N . SER B 1 115 ? 24.719 9.312 -10.602 1 96 115 SER B N 1
ATOM 3124 C CA . SER B 1 115 ? 25.625 8.969 -11.688 1 96 115 SER B CA 1
ATOM 3125 C C . SER B 1 115 ? 25.234 9.68 -12.984 1 96 115 SER B C 1
ATOM 3127 O O . SER B 1 115 ? 26.078 9.852 -13.875 1 96 115 SER B O 1
ATOM 3129 N N . ALA B 1 116 ? 23.984 10.031 -13.102 1 96.19 116 ALA B N 1
ATOM 3130 C CA . ALA B 1 116 ? 23.531 10.688 -14.32 1 96.19 116 ALA B CA 1
ATOM 3131 C C . ALA B 1 116 ? 23.953 12.156 -14.352 1 96.19 116 ALA B C 1
ATOM 3133 O O . ALA B 1 116 ? 23.938 12.789 -15.406 1 96.19 116 ALA B O 1
ATOM 3134 N N . GLY B 1 117 ? 24.219 12.75 -13.234 1 96.56 117 GLY B N 1
ATOM 3135 C CA . GLY B 1 117 ? 24.734 14.109 -13.148 1 96.56 117 GLY B CA 1
ATOM 3136 C C . GLY B 1 117 ? 23.719 15.148 -13.617 1 96.56 117 GLY B C 1
ATOM 3137 O O . GLY B 1 117 ? 24.094 16.141 -14.25 1 96.56 117 GLY B O 1
ATOM 3138 N N . ILE B 1 118 ? 22.5 14.875 -13.445 1 97.19 118 ILE B N 1
ATOM 3139 C CA . ILE B 1 118 ? 21.469 15.797 -13.883 1 97.19 118 ILE B CA 1
ATOM 3140 C C . ILE B 1 118 ? 21.344 16.953 -12.891 1 97.19 118 ILE B C 1
ATOM 3142 O O . ILE B 1 118 ? 21.016 16.734 -11.719 1 97.19 118 ILE B O 1
ATOM 3146 N N . THR B 1 119 ? 21.516 18.188 -13.344 1 94.62 119 THR B N 1
ATOM 3147 C CA . THR B 1 119 ? 21.453 19.359 -12.461 1 94.62 119 THR B CA 1
ATOM 3148 C C . THR B 1 119 ? 20.312 20.281 -12.867 1 94.62 119 THR B C 1
ATOM 3150 O O . THR B 1 119 ? 19.891 21.141 -12.094 1 94.62 119 THR B O 1
ATOM 3153 N N . ASP B 1 120 ? 19.922 20.125 -14.094 1 97.62 120 ASP B N 1
ATOM 3154 C CA . ASP B 1 120 ? 18.828 20.922 -14.617 1 97.62 120 ASP B CA 1
ATOM 3155 C C . ASP B 1 120 ? 17.609 20.062 -14.906 1 97.62 120 ASP B C 1
ATOM 3157 O O . ASP B 1 120 ? 17.609 19.234 -15.828 1 97.62 120 ASP B O 1
ATOM 3161 N N . VAL B 1 121 ? 16.562 20.344 -14.211 1 97.94 121 VAL B N 1
ATOM 3162 C CA . VAL B 1 121 ? 15.344 19.531 -14.266 1 97.94 121 VAL B CA 1
ATOM 3163 C C . VAL B 1 121 ? 14.734 19.609 -15.664 1 97.94 121 VAL B C 1
ATOM 3165 O O . VAL B 1 121 ? 14.047 18.672 -16.094 1 97.94 121 VAL B O 1
ATOM 3168 N N . LYS B 1 122 ? 15 20.625 -16.438 1 97.38 122 LYS B N 1
ATOM 3169 C CA . LYS B 1 122 ? 14.461 20.812 -17.781 1 97.38 122 LYS B CA 1
ATOM 3170 C C . LYS B 1 122 ? 14.906 19.672 -18.703 1 97.38 122 LYS B C 1
ATOM 3172 O O . LYS B 1 122 ? 14.195 19.328 -19.641 1 97.38 122 LYS B O 1
ATOM 3177 N N . THR B 1 123 ? 16.031 19.109 -18.391 1 97.38 123 THR B N 1
ATOM 3178 C CA . THR B 1 123 ? 16.578 18.062 -19.234 1 97.38 123 THR B CA 1
ATOM 3179 C C . THR B 1 123 ? 15.758 16.781 -19.094 1 97.38 123 THR B C 1
ATOM 3181 O O . THR B 1 123 ? 15.914 15.844 -19.891 1 97.38 123 THR B O 1
ATOM 3184 N N . LEU B 1 124 ? 14.875 16.734 -18.109 1 98.25 124 LEU B N 1
ATOM 3185 C CA . LEU B 1 124 ? 14.07 15.547 -17.875 1 98.25 124 LEU B CA 1
ATOM 3186 C C . LEU B 1 124 ? 12.734 15.633 -18.594 1 98.25 124 LEU B C 1
ATOM 3188 O O . LEU B 1 124 ? 11.953 14.688 -18.578 1 98.25 124 LEU B O 1
ATOM 3192 N N . SER B 1 125 ? 12.492 16.812 -19.234 1 97.81 125 SER B N 1
ATOM 3193 C CA . SER B 1 125 ? 11.32 16.922 -20.094 1 97.81 125 SER B CA 1
ATOM 3194 C C . SER B 1 125 ? 11.344 15.859 -21.188 1 97.81 125 SER B C 1
ATOM 3196 O O . SER B 1 125 ? 12.391 15.617 -21.797 1 97.81 125 SER B O 1
ATOM 3198 N N . GLY B 1 126 ? 10.242 15.211 -21.359 1 97.88 126 GLY B N 1
ATOM 3199 C CA . GLY B 1 126 ? 10.141 14.188 -22.375 1 97.88 126 GLY B CA 1
ATOM 3200 C C . GLY B 1 126 ? 10.664 12.836 -21.938 1 97.88 126 GLY B C 1
ATOM 3201 O O . GLY B 1 126 ? 10.516 11.844 -22.641 1 97.88 126 GLY B O 1
ATOM 3202 N N . LYS B 1 127 ? 11.234 12.727 -20.828 1 98.31 127 LYS B N 1
ATOM 3203 C CA . LYS B 1 127 ? 11.859 11.492 -20.359 1 98.31 127 LYS B CA 1
ATOM 3204 C C . LYS B 1 127 ? 10.867 10.641 -19.578 1 98.31 127 LYS B C 1
ATOM 3206 O O . LYS B 1 127 ? 9.695 11 -19.453 1 98.31 127 LYS B O 1
ATOM 3211 N N . ARG B 1 128 ? 11.312 9.453 -19.203 1 98.38 128 ARG B N 1
ATOM 3212 C CA . ARG B 1 128 ? 10.492 8.531 -18.422 1 98.38 128 ARG B CA 1
ATOM 3213 C C . ARG B 1 128 ? 10.555 8.867 -16.938 1 98.38 128 ARG B C 1
ATOM 3215 O O . ARG B 1 128 ? 11.617 8.797 -16.328 1 98.38 128 ARG B O 1
ATOM 3222 N N . ILE B 1 129 ? 9.336 9.203 -16.312 1 98.88 129 ILE B N 1
ATOM 3223 C CA . ILE B 1 129 ? 9.234 9.539 -14.898 1 98.88 129 ILE B CA 1
ATOM 3224 C C . ILE B 1 129 ? 8.273 8.578 -14.203 1 98.88 129 ILE B C 1
ATOM 3226 O O . ILE B 1 129 ? 7.176 8.32 -14.695 1 98.88 129 ILE B O 1
ATOM 3230 N N . VAL B 1 130 ? 8.734 7.977 -13.117 1 98.75 130 VAL B N 1
ATOM 3231 C CA . VAL B 1 130 ? 7.875 7.121 -12.305 1 98.75 130 VAL B CA 1
ATOM 3232 C C . VAL B 1 130 ? 7.527 7.824 -10.992 1 98.75 130 VAL B C 1
ATOM 3234 O O . VAL B 1 130 ? 8.375 8.492 -10.398 1 98.75 130 VAL B O 1
ATOM 3237 N N . THR B 1 131 ? 6.258 7.715 -10.531 1 98.75 131 THR B N 1
ATOM 3238 C CA . THR B 1 131 ? 5.805 8.391 -9.32 1 98.75 131 THR B CA 1
ATOM 3239 C C . THR B 1 131 ? 4.543 7.727 -8.773 1 98.75 131 THR B C 1
ATOM 3241 O O . THR B 1 131 ? 3.9 6.938 -9.461 1 98.75 131 THR B O 1
ATOM 3244 N N . SER B 1 132 ? 4.285 7.969 -7.543 1 98.06 132 SER B N 1
ATOM 3245 C CA . SER B 1 132 ? 2.98 7.66 -6.965 1 98.06 132 SER B CA 1
ATOM 3246 C C . SER B 1 132 ? 2.051 8.867 -7.016 1 98.06 132 SER B C 1
ATOM 3248 O O . SER B 1 132 ? 0.917 8.805 -6.539 1 98.06 132 SER B O 1
ATOM 3250 N N . PHE B 1 133 ? 2.506 9.984 -7.605 1 97.94 133 PHE B N 1
ATOM 3251 C CA . PHE B 1 133 ? 1.755 11.234 -7.715 1 97.94 133 PHE B CA 1
ATOM 3252 C C . PHE B 1 133 ? 1.694 11.703 -9.164 1 97.94 133 PHE B C 1
ATOM 3254 O O . PHE B 1 133 ? 2.199 12.773 -9.5 1 97.94 133 PHE B O 1
ATOM 3261 N N . PRO B 1 134 ? 1 11.023 -9.977 1 97.75 134 PRO B N 1
ATOM 3262 C CA . PRO B 1 134 ? 1.033 11.328 -11.414 1 97.75 134 PRO B CA 1
ATOM 3263 C C . PRO B 1 134 ? 0.457 12.703 -11.734 1 97.75 134 PRO B C 1
ATOM 3265 O O . PRO B 1 134 ? 0.967 13.398 -12.617 1 97.75 134 PRO B O 1
ATOM 3268 N N . ALA B 1 135 ? -0.631 13.125 -11.102 1 96.62 135 ALA B N 1
ATOM 3269 C CA . ALA B 1 135 ? -1.254 14.406 -11.422 1 96.62 135 ALA B CA 1
ATOM 3270 C C . ALA B 1 135 ? -0.333 15.57 -11.062 1 96.62 135 ALA B C 1
ATOM 3272 O O . ALA B 1 135 ? -0.131 16.484 -11.875 1 96.62 135 ALA B O 1
ATOM 3273 N N . VAL B 1 136 ? 0.229 15.531 -9.875 1 97.62 136 VAL B N 1
ATOM 3274 C CA . VAL B 1 136 ? 1.143 16.578 -9.438 1 97.62 136 VAL B CA 1
ATOM 3275 C C . VAL B 1 136 ? 2.389 16.578 -10.32 1 97.62 136 VAL B C 1
ATOM 3277 O O . VAL B 1 136 ? 2.885 17.641 -10.703 1 97.62 136 VAL B O 1
ATOM 3280 N N . CYS B 1 137 ? 2.852 15.375 -10.633 1 98.44 137 CYS B N 1
ATOM 3281 C CA . CYS B 1 137 ? 4.02 15.227 -11.492 1 98.44 137 CYS B CA 1
ATOM 3282 C C . CYS B 1 137 ? 3.768 15.828 -12.875 1 98.44 137 CYS B C 1
ATOM 3284 O O . CYS B 1 137 ? 4.602 16.578 -13.391 1 98.44 137 CYS B O 1
ATOM 3286 N N . LYS B 1 138 ? 2.639 15.555 -13.43 1 98 138 LYS B N 1
ATOM 3287 C CA . LYS B 1 138 ? 2.275 16.094 -14.734 1 98 138 LYS B CA 1
ATOM 3288 C C . LYS B 1 138 ? 2.219 17.625 -14.703 1 98 138 LYS B C 1
ATOM 3290 O O . LYS B 1 138 ? 2.771 18.281 -15.586 1 98 138 LYS B O 1
ATOM 3295 N N . ALA B 1 139 ? 1.5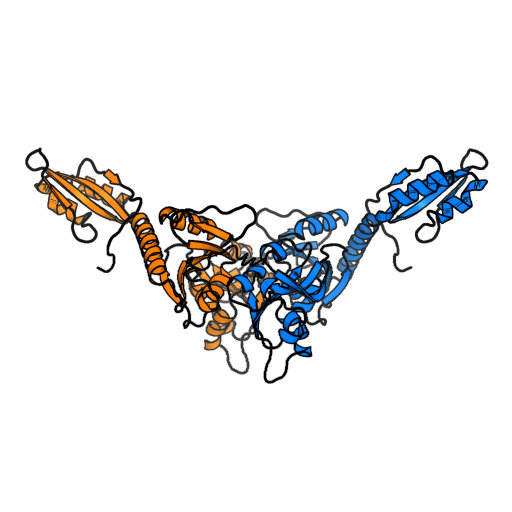48 18.156 -13.742 1 97.06 139 ALA B N 1
ATOM 3296 C CA . ALA B 1 139 ? 1.439 19.594 -13.609 1 97.06 139 ALA B CA 1
ATOM 3297 C C . ALA B 1 139 ? 2.818 20.25 -13.516 1 97.06 139 ALA B C 1
ATOM 3299 O O . ALA B 1 139 ? 3.051 21.312 -14.094 1 97.06 139 ALA B O 1
ATOM 3300 N N . PHE B 1 140 ? 3.717 19.656 -12.805 1 98.31 140 PHE B N 1
ATOM 3301 C CA . PHE B 1 140 ? 5.066 20.188 -12.625 1 98.31 140 PHE B CA 1
ATOM 3302 C C . PHE B 1 140 ? 5.812 20.219 -13.953 1 98.31 140 PHE B C 1
ATOM 3304 O O . PHE B 1 140 ? 6.465 21.219 -14.281 1 98.31 140 PHE B O 1
ATOM 3311 N N . PHE B 1 141 ? 5.715 19.156 -14.75 1 98.44 141 PHE B N 1
ATOM 3312 C CA . PHE B 1 141 ? 6.516 19.047 -15.969 1 98.44 141 PHE B CA 1
ATOM 3313 C C . PHE B 1 141 ? 5.848 19.766 -17.125 1 98.44 141 PHE B C 1
ATOM 3315 O O . PHE B 1 141 ? 6.488 20.047 -18.141 1 98.44 141 PHE B O 1
ATOM 3322 N N . ASP B 1 142 ? 4.57 20 -17.031 1 97.56 142 ASP B N 1
ATOM 3323 C CA . ASP B 1 142 ? 3.846 20.719 -18.078 1 97.56 142 ASP B CA 1
ATOM 3324 C C . ASP B 1 142 ? 4.531 22.031 -18.438 1 97.56 142 ASP B C 1
ATOM 3326 O O . ASP B 1 142 ? 4.473 22.484 -19.578 1 97.56 142 ASP B O 1
ATOM 3330 N N . GLN B 1 143 ? 5.207 22.641 -17.516 1 96.69 143 GLN B N 1
ATOM 3331 C CA . GLN B 1 143 ? 5.859 23.922 -17.75 1 96.69 143 GLN B CA 1
ATOM 3332 C C . GLN B 1 143 ? 7.09 23.766 -18.641 1 96.69 143 GLN B C 1
ATOM 3334 O O . GLN B 1 143 ? 7.566 24.734 -19.234 1 96.69 143 GLN B O 1
ATOM 3339 N N . TYR B 1 144 ? 7.562 22.547 -18.719 1 96.94 144 TYR B N 1
ATOM 3340 C CA . TYR B 1 144 ? 8.773 22.281 -19.5 1 96.94 144 TYR B CA 1
ATOM 3341 C C . TYR B 1 144 ? 8.453 21.531 -20.781 1 96.94 144 TYR B C 1
ATOM 3343 O O . TYR B 1 144 ? 9.227 21.562 -21.734 1 96.94 144 TYR B O 1
ATOM 3351 N N . ASP B 1 145 ? 7.398 20.781 -20.75 1 97.31 145 ASP B N 1
ATOM 3352 C CA . ASP B 1 145 ? 7.039 19.875 -21.828 1 97.31 145 ASP B CA 1
ATOM 3353 C C . ASP B 1 145 ? 6.566 20.641 -23.062 1 97.31 145 ASP B C 1
ATOM 3355 O O . ASP B 1 145 ? 6.098 21.781 -22.938 1 97.31 145 ASP B O 1
ATOM 3359 N N . THR B 1 146 ? 6.777 20.109 -24.281 1 95.19 146 THR B N 1
ATOM 3360 C CA . THR B 1 146 ? 6.164 20.547 -25.516 1 95.19 146 THR B CA 1
ATOM 3361 C C . THR B 1 146 ? 5.105 19.547 -25.984 1 95.19 146 THR B C 1
ATOM 3363 O O . THR B 1 146 ? 5.16 18.375 -25.625 1 95.19 146 THR B O 1
ATOM 3366 N N . PRO B 1 147 ? 4.133 20.047 -26.703 1 93.31 147 PRO B N 1
ATOM 3367 C CA . PRO B 1 147 ? 3.066 19.156 -27.156 1 93.31 147 PRO B CA 1
ATOM 3368 C C . PRO B 1 147 ? 3.602 17.922 -27.891 1 93.31 147 PRO B C 1
ATOM 3370 O O . PRO B 1 147 ? 3.031 16.828 -27.766 1 93.31 147 PRO B O 1
ATOM 3373 N N . ASP B 1 148 ? 4.727 18.062 -28.516 1 94.69 148 ASP B N 1
ATOM 3374 C CA . ASP B 1 148 ? 5.277 16.984 -29.328 1 94.69 148 ASP B CA 1
ATOM 3375 C C . ASP B 1 148 ? 6.195 16.078 -28.5 1 94.69 148 ASP B C 1
ATOM 3377 O O . ASP B 1 148 ? 6.602 15.016 -28.969 1 94.69 148 ASP B O 1
ATOM 3381 N N . ASN B 1 149 ? 6.492 16.516 -27.344 1 95.56 149 ASN B N 1
ATOM 3382 C CA . ASN B 1 149 ? 7.402 15.742 -26.516 1 95.56 149 ASN B CA 1
ATOM 3383 C C . ASN B 1 149 ? 7.031 15.844 -25.031 1 95.56 149 ASN B C 1
ATOM 3385 O O . ASN B 1 149 ? 7.805 16.359 -24.234 1 95.56 149 ASN B O 1
ATOM 3389 N N . PRO B 1 150 ? 5.941 15.227 -24.656 1 97.44 150 PRO B N 1
ATOM 3390 C CA . PRO B 1 150 ? 5.535 15.242 -23.25 1 97.44 150 PRO B CA 1
ATOM 3391 C C . PRO B 1 150 ? 6.312 14.234 -22.406 1 97.44 150 PRO B C 1
ATOM 3393 O O . PRO B 1 150 ? 6.703 13.18 -22.906 1 97.44 150 PRO B O 1
ATOM 3396 N N . THR B 1 151 ? 6.539 14.586 -21.156 1 98.31 151 THR B N 1
ATOM 3397 C CA . THR B 1 151 ? 7.102 13.656 -20.188 1 98.31 151 THR B CA 1
ATOM 3398 C C . THR B 1 151 ? 6.242 12.398 -20.078 1 98.31 151 THR B C 1
ATOM 3400 O O . THR B 1 151 ? 5.012 12.484 -20.062 1 98.31 151 THR B O 1
ATOM 3403 N N . LYS B 1 152 ? 6.848 11.227 -20.062 1 98.12 152 LYS B N 1
ATOM 3404 C CA . LYS B 1 152 ? 6.152 9.953 -19.938 1 98.12 152 LYS B CA 1
ATOM 3405 C C . LYS B 1 152 ? 6.047 9.539 -18.469 1 98.12 152 LYS B C 1
ATOM 3407 O O . LYS B 1 152 ? 7.02 9.055 -17.875 1 98.12 152 LYS B O 1
ATOM 3412 N N . ILE B 1 153 ? 4.891 9.672 -17.906 1 98.31 153 ILE B N 1
ATOM 3413 C CA . ILE B 1 153 ? 4.699 9.469 -16.484 1 98.31 153 ILE B CA 1
ATOM 3414 C C . ILE B 1 153 ? 4.035 8.117 -16.234 1 98.31 153 ILE B C 1
ATOM 3416 O O . ILE B 1 153 ? 3.008 7.801 -16.844 1 98.31 153 ILE B O 1
ATOM 3420 N N . LYS B 1 154 ? 4.621 7.301 -15.391 1 97.06 154 LYS B N 1
ATOM 3421 C CA . LYS B 1 154 ? 4.059 6.016 -14.984 1 97.06 154 LYS B CA 1
ATOM 3422 C C . LYS B 1 154 ? 3.83 5.969 -13.477 1 97.06 154 LYS B C 1
ATOM 3424 O O . LYS B 1 154 ? 4.656 6.461 -12.703 1 97.06 154 LYS B O 1
ATOM 3429 N N . TYR B 1 155 ? 2.771 5.324 -13.109 1 96.62 155 TYR B N 1
ATOM 3430 C CA . TYR B 1 155 ? 2.396 5.203 -11.703 1 96.62 155 TYR B CA 1
ATOM 3431 C C . TYR B 1 155 ? 2.939 3.91 -11.102 1 96.62 155 TYR B C 1
ATOM 3433 O O . TYR B 1 155 ? 2.895 2.855 -11.742 1 96.62 155 TYR B O 1
ATOM 3441 N N . VAL B 1 156 ? 3.494 3.996 -9.891 1 96.75 156 VAL B N 1
ATOM 3442 C CA . VAL B 1 156 ? 3.725 2.828 -9.047 1 96.75 156 VAL B CA 1
ATOM 3443 C C . VAL B 1 156 ? 3.152 3.074 -7.656 1 96.75 156 VAL B C 1
ATOM 3445 O O . VAL B 1 156 ? 3.021 4.223 -7.227 1 96.75 156 VAL B O 1
ATOM 3448 N N . SER B 1 157 ? 2.852 2.018 -6.949 1 95 157 SER B N 1
ATOM 3449 C CA . SER B 1 157 ? 2.174 2.131 -5.66 1 95 157 SER B CA 1
ATOM 3450 C C . SER B 1 157 ? 3.176 2.283 -4.52 1 95 157 SER B C 1
ATOM 3452 O O . SER B 1 157 ? 2.801 2.646 -3.404 1 95 157 SER B O 1
ATOM 3454 N N . GLY B 1 158 ? 4.395 1.995 -4.777 1 94.75 158 GLY B N 1
ATOM 3455 C CA . GLY B 1 158 ? 5.449 2.078 -3.779 1 94.75 158 GLY B CA 1
ATOM 3456 C C . GLY B 1 158 ? 6.82 1.729 -4.332 1 94.75 158 GLY B C 1
ATOM 3457 O O . GLY B 1 158 ? 6.953 1.391 -5.512 1 94.75 158 GLY B O 1
ATOM 3458 N N . SER B 1 159 ? 7.82 1.931 -3.43 1 95 159 SER B N 1
ATOM 3459 C CA . SER B 1 159 ? 9.203 1.66 -3.814 1 95 159 SER B CA 1
ATOM 3460 C C . SER B 1 159 ? 9.594 2.449 -5.059 1 95 159 SER B C 1
ATOM 3462 O O . SER B 1 159 ? 10.188 1.9 -5.984 1 95 159 SER B O 1
ATOM 3464 N N . VAL B 1 160 ? 9.203 3.654 -5.039 1 97.56 160 VAL B N 1
ATOM 3465 C CA . VAL B 1 160 ? 9.398 4.52 -6.199 1 97.56 160 VAL B CA 1
ATOM 3466 C C . VAL B 1 160 ? 10.891 4.645 -6.504 1 97.56 160 VAL B C 1
ATOM 3468 O O . VAL B 1 160 ? 11.289 4.664 -7.672 1 97.56 160 VAL B O 1
ATOM 3471 N N . GLU B 1 161 ? 11.68 4.602 -5.453 1 95.81 161 GLU B N 1
ATOM 3472 C CA . GLU B 1 161 ? 13.117 4.82 -5.559 1 95.81 161 GLU B CA 1
ATOM 3473 C C . GLU B 1 161 ? 13.797 3.699 -6.344 1 95.81 161 GLU B C 1
ATOM 3475 O O . GLU B 1 161 ? 14.922 3.854 -6.816 1 95.81 161 GLU B O 1
ATOM 3480 N N . ALA B 1 162 ? 13.172 2.592 -6.512 1 95.75 162 ALA B N 1
ATOM 3481 C CA . ALA B 1 162 ? 13.758 1.443 -7.199 1 95.75 162 ALA B CA 1
ATOM 3482 C C . ALA B 1 162 ? 13.664 1.604 -8.711 1 95.75 162 ALA B C 1
ATOM 3484 O O . ALA B 1 162 ? 14.344 0.9 -9.461 1 95.75 162 ALA B O 1
ATOM 3485 N N . ALA B 1 163 ? 12.859 2.533 -9.164 1 97.88 163 ALA B N 1
ATOM 3486 C CA . ALA B 1 163 ? 12.453 2.584 -10.562 1 97.88 163 ALA B CA 1
ATOM 3487 C C . ALA B 1 163 ? 13.641 2.896 -11.469 1 97.88 163 ALA B C 1
ATOM 3489 O O . ALA B 1 163 ? 13.805 2.285 -12.523 1 97.88 163 ALA B O 1
ATOM 3490 N N . CYS B 1 164 ? 14.492 3.812 -11.062 1 97.5 164 CYS B N 1
ATOM 3491 C CA . CYS B 1 164 ? 15.641 4.156 -11.898 1 97.5 164 CYS B CA 1
ATOM 3492 C C . CYS B 1 164 ? 16.641 3.006 -11.961 1 97.5 164 CYS B C 1
ATOM 3494 O O . CYS B 1 164 ? 17.062 2.609 -13.039 1 97.5 164 CYS B O 1
ATOM 3496 N N . GLY B 1 165 ? 16.953 2.447 -10.812 1 95.31 165 GLY B N 1
ATOM 3497 C CA . GLY B 1 165 ? 17.906 1.358 -10.75 1 95.31 165 GLY B CA 1
ATOM 3498 C C . GLY B 1 165 ? 17.453 0.119 -11.5 1 95.31 165 GLY B C 1
ATOM 3499 O O . GLY B 1 165 ? 18.281 -0.653 -11.992 1 95.31 165 GLY B O 1
ATOM 3500 N N . LEU B 1 166 ? 16.156 0.004 -11.625 1 96.88 166 LEU B N 1
ATOM 3501 C CA . LEU B 1 166 ? 15.602 -1.176 -12.273 1 96.88 166 LEU B CA 1
ATOM 3502 C C . LEU B 1 166 ? 15.148 -0.85 -13.695 1 96.88 166 LEU B C 1
ATOM 3504 O O . LEU B 1 166 ? 14.352 -1.589 -14.281 1 96.88 166 LEU B O 1
ATOM 3508 N N . GLY B 1 167 ? 15.5 0.264 -14.164 1 96.19 167 GLY B N 1
ATOM 3509 C CA . GLY B 1 167 ? 15.422 0.571 -15.578 1 96.19 167 GLY B CA 1
ATOM 3510 C C . GLY B 1 167 ? 14.047 1.042 -16.016 1 96.19 167 GLY B C 1
ATOM 3511 O O . GLY B 1 167 ? 13.781 1.185 -17.203 1 96.19 167 GLY B O 1
ATOM 3512 N N . LEU B 1 168 ? 13.219 1.285 -15.086 1 96.69 168 LEU B N 1
ATOM 3513 C CA . LEU B 1 168 ? 11.844 1.647 -15.422 1 96.69 168 LEU B CA 1
ATOM 3514 C C . LEU B 1 168 ? 11.727 3.145 -15.688 1 96.69 168 LEU B C 1
ATOM 3516 O O . LEU B 1 168 ? 10.797 3.586 -16.375 1 96.69 168 LEU B O 1
ATOM 3520 N N . ALA B 1 169 ? 12.656 3.953 -15.203 1 98.38 169 ALA B N 1
ATOM 3521 C CA . ALA B 1 169 ? 12.523 5.406 -15.281 1 98.38 169 ALA B CA 1
ATOM 3522 C C . ALA B 1 169 ? 13.883 6.074 -15.422 1 98.38 169 ALA B C 1
ATOM 3524 O O . ALA B 1 169 ? 14.906 5.504 -15.031 1 98.38 169 ALA B O 1
ATOM 3525 N N . ASP B 1 170 ? 13.875 7.25 -16 1 98.5 170 ASP B N 1
ATOM 3526 C CA . ASP B 1 170 ? 15.055 8.109 -16.016 1 98.5 170 ASP B CA 1
ATOM 3527 C C . ASP B 1 170 ? 15.164 8.922 -14.727 1 98.5 170 ASP B C 1
ATOM 3529 O O . ASP B 1 170 ? 16.266 9.266 -14.297 1 98.5 170 ASP B O 1
ATOM 3533 N N . ALA B 1 171 ? 14.078 9.211 -14.148 1 98.75 171 ALA B N 1
ATOM 3534 C CA . ALA B 1 171 ? 13.961 9.898 -12.859 1 98.75 171 ALA B CA 1
ATOM 3535 C C . ALA B 1 171 ? 12.648 9.539 -12.164 1 98.75 171 ALA B C 1
ATOM 3537 O O . ALA B 1 171 ? 11.766 8.914 -12.773 1 98.75 171 ALA B O 1
ATOM 3538 N N . VAL B 1 172 ? 12.602 9.867 -10.875 1 98.81 172 VAL B N 1
ATOM 3539 C CA . VAL B 1 172 ? 11.367 9.609 -10.125 1 98.81 172 VAL B CA 1
ATOM 3540 C C . VAL B 1 172 ? 10.922 10.891 -9.422 1 98.81 172 VAL B C 1
ATOM 3542 O O . VAL B 1 172 ? 11.711 11.82 -9.258 1 98.81 172 VAL B O 1
ATOM 3545 N N . VAL B 1 173 ? 9.648 11.016 -9.133 1 98.88 173 VAL B N 1
ATOM 3546 C CA . VAL B 1 173 ? 9.086 12.031 -8.25 1 98.88 173 VAL B CA 1
ATOM 3547 C C . VAL B 1 173 ? 8.516 11.367 -6.996 1 98.88 173 VAL B C 1
ATOM 3549 O O . VAL B 1 173 ? 7.566 10.586 -7.078 1 98.88 173 VAL B O 1
ATOM 3552 N N . ASP B 1 174 ? 9.062 11.719 -5.855 1 98.62 174 ASP B N 1
ATOM 3553 C CA . ASP B 1 174 ? 8.68 11.062 -4.609 1 98.62 174 ASP B CA 1
ATOM 3554 C C . ASP B 1 174 ? 8.938 11.969 -3.408 1 98.62 174 ASP B C 1
ATOM 3556 O O . ASP B 1 174 ? 9.57 13.016 -3.541 1 98.62 174 ASP B O 1
ATOM 3560 N N . LEU B 1 175 ? 8.383 11.57 -2.365 1 98.25 175 LEU B N 1
ATOM 3561 C CA . LEU B 1 175 ? 8.516 12.328 -1.124 1 98.25 175 LEU B CA 1
ATOM 3562 C C . LEU B 1 175 ? 9.898 12.117 -0.506 1 98.25 175 LEU B C 1
ATOM 3564 O O . LEU B 1 175 ? 10.422 11 -0.52 1 98.25 175 LEU B O 1
ATOM 3568 N N . VAL B 1 176 ? 10.484 13.211 0.072 1 98.31 176 VAL B N 1
ATOM 3569 C CA . VAL B 1 176 ? 11.781 13.195 0.745 1 98.31 176 VAL B CA 1
ATOM 3570 C C . VAL B 1 176 ? 11.648 13.812 2.137 1 98.31 176 VAL B C 1
ATOM 3572 O O . VAL B 1 176 ? 11.234 14.961 2.273 1 98.31 176 VAL B O 1
ATOM 3575 N N . GLU B 1 177 ? 11.891 13.047 3.078 1 95.5 177 GLU B N 1
ATOM 3576 C CA . GLU B 1 177 ? 11.977 13.562 4.441 1 95.5 177 GLU B CA 1
ATOM 3577 C C . GLU B 1 177 ? 13.43 13.719 4.883 1 95.5 177 GLU B C 1
ATOM 3579 O O . GLU B 1 177 ? 14.039 14.766 4.656 1 95.5 177 GLU B O 1
ATOM 3584 N N . THR B 1 178 ? 14.133 12.609 5.234 1 94.19 178 THR B N 1
ATOM 3585 C CA . THR B 1 178 ? 15.547 12.672 5.598 1 94.19 178 THR B CA 1
ATOM 3586 C C . THR B 1 178 ? 16.438 12.414 4.383 1 94.19 178 THR B C 1
ATOM 3588 O O . THR B 1 178 ? 17.609 12.758 4.387 1 94.19 178 THR B O 1
ATOM 3591 N N . GLY B 1 179 ? 15.891 11.766 3.467 1 95.62 179 GLY B N 1
ATOM 3592 C CA . GLY B 1 179 ? 16.625 11.445 2.256 1 95.62 179 GLY B CA 1
ATOM 3593 C C . GLY B 1 179 ? 17.391 10.133 2.35 1 95.62 179 GLY B C 1
ATOM 3594 O O . GLY B 1 179 ? 18.078 9.75 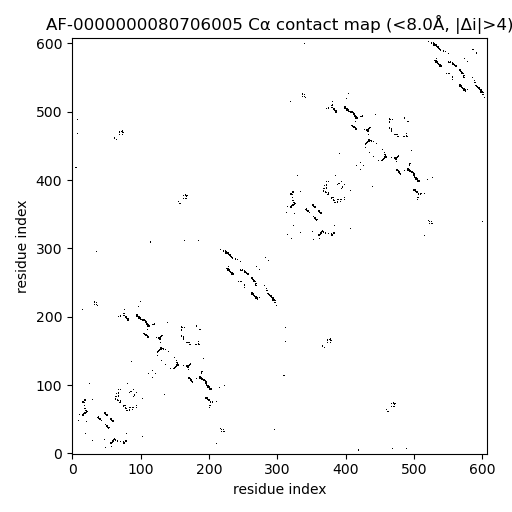1.409 1 95.62 179 GLY B O 1
ATOM 3595 N N . THR B 1 180 ? 17.234 9.406 3.369 1 93.12 180 THR B N 1
ATOM 3596 C CA . THR B 1 180 ? 18 8.188 3.6 1 93.12 180 THR B CA 1
ATOM 3597 C C . THR B 1 180 ? 17.672 7.137 2.541 1 93.12 180 THR B C 1
ATOM 3599 O O . THR B 1 180 ? 18.578 6.555 1.933 1 93.12 180 THR B O 1
ATOM 3602 N N . THR B 1 181 ? 16.391 6.84 2.283 1 92.06 181 THR B N 1
ATOM 3603 C CA . THR B 1 181 ? 15.969 5.844 1.303 1 92.06 181 THR B CA 1
ATOM 3604 C C . THR B 1 181 ? 16.406 6.254 -0.102 1 92.06 181 THR B C 1
ATOM 3606 O O . THR B 1 181 ? 16.844 5.414 -0.89 1 92.06 181 THR B O 1
ATOM 3609 N N . MET B 1 182 ? 16.297 7.523 -0.404 1 95.12 182 MET B N 1
ATOM 3610 C CA . MET B 1 182 ? 16.719 8.07 -1.692 1 95.12 182 MET B CA 1
ATOM 3611 C C . MET B 1 182 ? 18.203 7.836 -1.929 1 95.12 182 MET B C 1
ATOM 3613 O O . MET B 1 182 ? 18.609 7.34 -2.984 1 95.12 182 MET B O 1
ATOM 3617 N N . LYS B 1 183 ? 19 8.172 -0.951 1 95.19 183 LYS B N 1
ATOM 3618 C CA . LYS B 1 183 ? 20.453 8.031 -1.059 1 95.19 183 LYS B CA 1
ATOM 3619 C C . LYS B 1 183 ? 20.844 6.562 -1.188 1 95.19 183 LYS B C 1
ATOM 3621 O O . LYS B 1 183 ? 21.734 6.227 -1.97 1 95.19 183 LYS B O 1
ATOM 3626 N N . ALA B 1 184 ? 20.219 5.723 -0.401 1 91.12 184 ALA B N 1
ATOM 3627 C CA . ALA B 1 184 ? 20.484 4.289 -0.473 1 91.12 184 ALA B CA 1
ATOM 3628 C C . ALA B 1 184 ? 20.219 3.752 -1.876 1 91.12 184 ALA B C 1
ATOM 3630 O O . ALA B 1 184 ? 20.875 2.807 -2.32 1 91.12 184 ALA B O 1
ATOM 3631 N N . ALA B 1 185 ? 19.312 4.379 -2.615 1 93.31 185 ALA B N 1
ATOM 3632 C CA . ALA B 1 185 ? 18.953 3.949 -3.967 1 93.31 185 ALA B CA 1
ATOM 3633 C C . ALA B 1 185 ? 19.844 4.617 -5.004 1 93.31 185 ALA B C 1
ATOM 3635 O O . ALA B 1 185 ? 19.672 4.426 -6.211 1 93.31 185 ALA B O 1
ATOM 3636 N N . GLY B 1 186 ? 20.797 5.449 -4.523 1 95 186 GLY B N 1
ATOM 3637 C CA . GLY B 1 186 ? 21.719 6.113 -5.426 1 95 186 GLY B CA 1
ATOM 3638 C C . GLY B 1 186 ? 21.109 7.32 -6.121 1 95 186 GLY B C 1
ATOM 3639 O O . GLY B 1 186 ? 21.516 7.68 -7.227 1 95 186 GLY B O 1
ATOM 3640 N N . LEU B 1 187 ? 20.109 7.871 -5.535 1 97.5 187 LEU B N 1
ATOM 3641 C CA . LEU B 1 187 ? 19.422 9.016 -6.121 1 97.5 187 LEU B CA 1
ATOM 3642 C C . LEU B 1 187 ? 19.781 10.305 -5.383 1 97.5 187 LEU B C 1
ATOM 3644 O O . LEU B 1 187 ? 20.297 10.258 -4.266 1 97.5 187 LEU B O 1
ATOM 3648 N N . GLU B 1 188 ? 19.547 11.414 -6.047 1 98.31 188 GLU B N 1
ATOM 3649 C CA . GLU B 1 188 ? 19.672 12.742 -5.453 1 98.31 188 GLU B CA 1
ATOM 3650 C C . GLU B 1 188 ? 18.562 13.672 -5.949 1 98.31 188 GLU B C 1
ATOM 3652 O O . GLU B 1 188 ? 17.938 13.406 -6.977 1 98.31 188 GLU B O 1
ATOM 3657 N N . VAL B 1 189 ? 18.344 14.75 -5.223 1 98.69 189 VAL B N 1
ATOM 3658 C CA . VAL B 1 189 ? 17.312 15.719 -5.582 1 98.69 189 VAL B CA 1
ATOM 3659 C C . VAL B 1 189 ? 17.781 16.578 -6.754 1 98.69 189 VAL B C 1
ATOM 3661 O O . VAL B 1 189 ? 18.906 17.094 -6.738 1 98.69 189 VAL B O 1
ATOM 3664 N N . VAL B 1 190 ? 16.938 16.672 -7.723 1 98.62 190 VAL B N 1
ATOM 3665 C CA . VAL B 1 190 ? 17.203 17.531 -8.867 1 98.62 190 VAL B CA 1
ATOM 3666 C C . VAL B 1 190 ? 16.391 18.828 -8.742 1 98.62 190 VAL B C 1
ATOM 3668 O O . VAL B 1 190 ? 16.859 19.891 -9.125 1 98.62 190 VAL B O 1
ATOM 3671 N N . ALA B 1 191 ? 15.211 18.719 -8.25 1 98.69 191 ALA B N 1
ATOM 3672 C CA . ALA B 1 191 ? 14.312 19.844 -8.07 1 98.69 191 ALA B CA 1
ATOM 3673 C C . ALA B 1 191 ? 13.258 19.547 -7.012 1 98.69 191 ALA B C 1
ATOM 3675 O O . ALA B 1 191 ? 12.898 18.375 -6.797 1 98.69 191 ALA B O 1
ATOM 3676 N N . GLU B 1 192 ? 12.828 20.562 -6.383 1 98.44 192 GLU B N 1
ATOM 3677 C CA . GLU B 1 192 ? 11.711 20.438 -5.449 1 98.44 192 GLU B CA 1
ATOM 3678 C C . GLU B 1 192 ? 10.383 20.766 -6.133 1 98.44 192 GLU B C 1
ATOM 3680 O O . GLU B 1 192 ? 10.273 21.766 -6.844 1 98.44 192 GLU B O 1
ATOM 3685 N N . VAL B 1 193 ? 9.453 19.922 -5.953 1 98.69 193 VAL B N 1
ATOM 3686 C CA . VAL B 1 193 ? 8.133 20.109 -6.547 1 98.69 193 VAL B CA 1
ATOM 3687 C C . VAL B 1 193 ? 7.234 20.891 -5.582 1 98.69 193 VAL B C 1
ATOM 3689 O O . VAL B 1 193 ? 6.57 21.844 -5.977 1 98.69 193 VAL B O 1
ATOM 3692 N N . MET B 1 194 ? 7.191 20.5 -4.34 1 98.25 194 MET B N 1
ATOM 3693 C CA . MET B 1 194 ? 6.371 21.172 -3.334 1 98.25 194 MET B CA 1
ATOM 3694 C C . MET B 1 194 ? 6.75 20.703 -1.93 1 98.25 194 MET B C 1
ATOM 3696 O O . MET B 1 194 ? 7.281 19.609 -1.754 1 98.25 194 MET B O 1
ATOM 3700 N N . ASP B 1 195 ? 6.461 21.531 -1.014 1 98.38 195 ASP B N 1
ATOM 3701 C CA . ASP B 1 195 ? 6.469 21.125 0.392 1 98.38 195 ASP B CA 1
ATOM 3702 C C . ASP B 1 195 ? 5.145 20.484 0.789 1 98.38 195 ASP B C 1
ATOM 3704 O O . ASP B 1 195 ? 4.113 20.734 0.168 1 98.38 195 ASP B O 1
ATOM 3708 N N . SER B 1 196 ? 5.25 19.609 1.75 1 97.81 196 SER B N 1
ATOM 3709 C CA . SER B 1 196 ? 4.023 18.984 2.246 1 97.81 196 SER B CA 1
ATOM 3710 C C . SER B 1 196 ? 4.078 18.781 3.756 1 97.81 196 SER B C 1
ATOM 3712 O O . SER B 1 196 ? 5.164 18.734 4.344 1 97.81 196 SER B O 1
ATOM 3714 N N . GLN B 1 197 ? 2.926 18.688 4.355 1 97.94 197 GLN B N 1
ATOM 3715 C CA . GLN B 1 197 ? 2.711 18.312 5.75 1 97.94 197 GLN B CA 1
ATOM 3716 C C . GLN B 1 197 ? 1.302 17.766 5.965 1 97.94 197 GLN B C 1
ATOM 3718 O O . GLN B 1 197 ? 0.459 17.844 5.066 1 97.94 197 GLN B O 1
ATOM 3723 N N . CYS B 1 198 ? 1.06 17.297 7.129 1 98.12 198 CYS B N 1
ATOM 3724 C CA . CYS B 1 198 ? -0.266 16.766 7.43 1 98.12 198 CYS B CA 1
ATOM 3725 C C . CYS B 1 198 ? -1.28 17.891 7.582 1 98.12 198 CYS B C 1
ATOM 3727 O O . CYS B 1 198 ? -0.978 18.938 8.18 1 98.12 198 CYS B O 1
ATOM 3729 N N . LEU B 1 199 ? -2.447 17.609 7.066 1 98.12 199 LEU B N 1
ATOM 3730 C CA . LEU B 1 199 ? -3.572 18.547 7.109 1 98.12 199 LEU B CA 1
ATOM 3731 C C . LEU B 1 199 ? -4.789 17.891 7.754 1 98.12 199 LEU B C 1
ATOM 3733 O O . LEU B 1 199 ? -4.961 16.672 7.672 1 98.12 199 LEU B O 1
ATOM 3737 N N . LEU B 1 200 ? -5.512 18.719 8.414 1 98.69 200 LEU B N 1
ATOM 3738 C CA . LEU B 1 200 ? -6.902 18.391 8.703 1 98.69 200 LEU B CA 1
ATOM 3739 C C . LEU B 1 200 ? -7.824 18.938 7.617 1 98.69 200 LEU B C 1
ATOM 3741 O O . LEU B 1 200 ? -7.844 20.141 7.352 1 98.69 200 LEU B O 1
ATOM 3745 N N . ILE B 1 201 ? -8.547 18 7.004 1 98.38 201 ILE B N 1
ATOM 3746 C CA . ILE B 1 201 ? -9.398 18.438 5.898 1 98.38 201 ILE B CA 1
ATOM 3747 C C . ILE B 1 201 ? -10.859 18.125 6.223 1 98.38 201 ILE B C 1
ATOM 3749 O O . ILE B 1 201 ? -11.148 17.188 6.969 1 98.38 201 ILE B O 1
ATOM 3753 N N . VAL B 1 202 ? -11.758 18.953 5.68 1 98.38 202 VAL B N 1
ATOM 3754 C CA . VAL B 1 202 ? -13.195 18.828 5.918 1 98.38 202 VAL B CA 1
ATOM 3755 C C . VAL B 1 202 ? -13.938 18.812 4.586 1 98.38 202 VAL B C 1
ATOM 3757 O O . VAL B 1 202 ? -13.625 19.594 3.686 1 98.38 202 VAL B O 1
ATOM 3760 N N . GLY B 1 203 ? -14.867 17.891 4.449 1 97.5 203 GLY B N 1
ATOM 3761 C CA . GLY B 1 203 ? -15.742 17.922 3.285 1 97.5 203 GLY B CA 1
ATOM 3762 C C . GLY B 1 203 ? -16.672 19.109 3.277 1 97.5 203 GLY B C 1
ATOM 3763 O O . GLY B 1 203 ? -17.391 19.359 4.254 1 97.5 203 GLY B O 1
ATOM 3764 N N . LYS B 1 204 ? -16.734 19.828 2.23 1 95.75 204 LYS B N 1
ATOM 3765 C CA . LYS B 1 204 ? -17.562 21.016 2.143 1 95.75 204 LYS B CA 1
ATOM 3766 C C . LYS B 1 204 ? -19.047 20.672 2.252 1 95.75 204 LYS B C 1
ATOM 3768 O O . LYS B 1 204 ? -19.859 21.5 2.691 1 95.75 204 LYS B O 1
ATOM 3773 N N . GLY B 1 205 ? -19.422 19.484 1.896 1 94.12 205 GLY B N 1
ATOM 3774 C CA . GLY B 1 205 ? -20.812 19.078 1.896 1 94.12 205 GLY B CA 1
ATOM 3775 C C . GLY B 1 205 ? -21.25 18.422 3.195 1 94.12 205 GLY B C 1
ATOM 3776 O O . GLY B 1 205 ? -22.344 17.859 3.279 1 94.12 205 GLY B O 1
ATOM 3777 N N . THR B 1 206 ? -20.406 18.5 4.242 1 96.88 206 THR B N 1
ATOM 3778 C CA . THR B 1 206 ? -20.734 17.797 5.48 1 96.88 206 THR B CA 1
ATOM 3779 C C . THR B 1 206 ? -22.031 18.344 6.078 1 96.88 206 THR B C 1
ATOM 3781 O O . THR B 1 206 ? -22.281 19.547 6.055 1 96.88 206 THR B O 1
ATOM 3784 N N . LYS B 1 207 ? -22.828 17.453 6.613 1 96 207 LYS B N 1
ATOM 3785 C CA . LYS B 1 207 ? -24.062 17.828 7.281 1 96 207 LYS B CA 1
ATOM 3786 C C . LYS B 1 207 ? -23.859 18 8.781 1 96 207 LYS B C 1
ATOM 3788 O O . LYS B 1 207 ? -24.797 18.297 9.516 1 96 207 LYS B O 1
ATOM 3793 N N . HIS B 1 208 ? -22.625 17.781 9.234 1 97.62 208 HIS B N 1
ATOM 3794 C CA . HIS B 1 208 ? -22.312 17.812 10.656 1 97.62 208 HIS B CA 1
ATOM 3795 C C . HIS B 1 208 ? -21.391 18.984 10.992 1 97.62 208 HIS B C 1
ATOM 3797 O O . HIS B 1 208 ? -20.422 18.828 11.727 1 97.62 208 HIS B O 1
ATOM 3803 N N . ARG B 1 209 ? -21.703 20.125 10.461 1 97 209 ARG B N 1
ATOM 3804 C CA . ARG B 1 209 ? -20.812 21.281 10.531 1 97 209 ARG B CA 1
ATOM 3805 C C . ARG B 1 209 ? -20.516 21.656 11.977 1 97 209 ARG B C 1
ATOM 3807 O O . ARG B 1 209 ? -19.375 21.906 12.336 1 97 209 ARG B O 1
ATOM 3814 N N . GLU B 1 210 ? -21.516 21.641 12.797 1 97.25 210 GLU B N 1
ATOM 3815 C CA . GLU B 1 210 ? -21.328 22.047 14.188 1 97.25 210 GLU B CA 1
ATOM 3816 C C . GLU B 1 210 ? -20.359 21.109 14.914 1 97.25 210 GLU B C 1
ATOM 3818 O O . GLU B 1 210 ? -19.422 21.578 15.586 1 97.25 210 GLU B O 1
ATOM 3823 N N . MET B 1 211 ? -20.609 19.844 14.758 1 97.44 211 MET B N 1
ATOM 3824 C CA . MET B 1 211 ? -19.75 18.859 15.398 1 97.44 211 MET B CA 1
ATOM 3825 C C . MET B 1 211 ? -18.344 18.906 14.805 1 97.44 211 MET B C 1
ATOM 3827 O O . MET B 1 211 ? -17.359 18.797 15.531 1 97.44 211 MET B O 1
ATOM 3831 N N . VAL B 1 212 ? -18.203 19.062 13.539 1 98.38 212 VAL B N 1
ATOM 3832 C CA . VAL B 1 212 ? -16.922 19.172 12.867 1 98.38 212 VAL B CA 1
ATOM 3833 C C . VAL B 1 212 ? -16.141 20.375 13.406 1 98.38 212 VAL B C 1
ATOM 3835 O O . VAL B 1 212 ? -14.953 20.266 13.703 1 98.38 212 VAL B O 1
ATOM 3838 N N . ASP B 1 213 ? -16.844 21.469 13.578 1 97.5 213 ASP B N 1
ATOM 3839 C CA . ASP B 1 213 ? -16.203 22.672 14.117 1 97.5 213 ASP B CA 1
ATOM 3840 C C . ASP B 1 213 ? -15.695 22.438 15.539 1 97.5 213 ASP B C 1
ATOM 3842 O O . ASP B 1 213 ? -14.625 22.922 15.906 1 97.5 213 ASP B O 1
ATOM 3846 N N . LEU B 1 214 ? -16.484 21.75 16.266 1 97.12 214 LEU B N 1
ATOM 3847 C CA . LEU B 1 214 ? -16.062 21.391 17.609 1 97.12 214 LEU B CA 1
ATOM 3848 C C . LEU B 1 214 ? -14.781 20.562 17.578 1 97.12 214 LEU B C 1
ATOM 3850 O O . LEU B 1 214 ? -13.844 20.828 18.344 1 97.12 214 LEU B O 1
ATOM 3854 N N . ILE B 1 215 ? -14.734 19.578 16.75 1 97.62 215 ILE B N 1
ATOM 3855 C CA . ILE B 1 215 ? -13.562 18.703 16.609 1 97.62 215 ILE B CA 1
ATOM 3856 C C . ILE B 1 215 ? -12.352 19.531 16.203 1 97.62 215 ILE B C 1
ATOM 3858 O O . ILE B 1 215 ? -11.266 19.375 16.766 1 97.62 215 ILE B O 1
ATOM 3862 N N . VAL B 1 216 ? -12.516 20.391 15.266 1 97.94 216 VAL B N 1
ATOM 3863 C CA . VAL B 1 216 ? -11.445 21.25 14.789 1 97.94 216 VAL B CA 1
ATOM 3864 C C . VAL B 1 216 ? -10.898 22.094 15.938 1 97.94 216 VAL B C 1
ATOM 3866 O O . VAL B 1 216 ? -9.688 22.203 16.109 1 97.94 216 VAL B O 1
ATOM 3869 N N . ARG B 1 217 ? -11.797 22.625 16.75 1 96.62 217 ARG B N 1
ATOM 3870 C CA . ARG B 1 217 ? -11.383 23.453 17.875 1 96.62 217 ARG B CA 1
ATOM 3871 C C . ARG B 1 217 ? -10.617 22.641 18.906 1 96.62 217 ARG B C 1
ATOM 3873 O O . ARG B 1 217 ? -9.641 23.125 19.5 1 96.62 217 ARG B O 1
ATOM 3880 N N . ARG B 1 218 ? -11.055 21.469 19.109 1 96.19 218 ARG B N 1
ATOM 3881 C CA . ARG B 1 218 ? -10.352 20.609 20.062 1 96.19 218 ARG B CA 1
ATOM 3882 C C . ARG B 1 218 ? -8.938 20.312 19.578 1 96.19 218 ARG B C 1
ATOM 3884 O O . ARG B 1 218 ? -7.984 20.375 20.359 1 96.19 218 ARG B O 1
ATOM 3891 N N . ILE B 1 219 ? -8.852 19.969 18.328 1 97.5 219 ILE B N 1
ATOM 3892 C CA . ILE B 1 219 ? -7.551 19.641 17.75 1 97.5 219 ILE B CA 1
ATOM 3893 C C . ILE B 1 219 ? -6.648 20.875 17.781 1 97.5 219 ILE B C 1
ATOM 3895 O O . ILE B 1 219 ? -5.473 20.781 18.141 1 97.5 219 ILE B O 1
ATOM 3899 N N . GLU B 1 220 ? -7.164 21.938 17.438 1 96.44 220 GLU B N 1
ATOM 3900 C CA . GLU B 1 220 ? -6.406 23.188 17.469 1 96.44 220 GLU B CA 1
ATOM 3901 C C . GLU B 1 220 ? -5.887 23.484 18.875 1 96.44 220 GLU B C 1
ATOM 3903 O O . GLU B 1 220 ? -4.738 23.891 19.047 1 96.44 220 GLU B O 1
ATOM 3908 N N . GLY B 1 221 ? -6.73 23.312 19.828 1 95.62 221 GLY B N 1
ATOM 3909 C CA . GLY B 1 221 ? -6.324 23.516 21.219 1 95.62 221 GLY B CA 1
ATOM 3910 C C . GLY B 1 221 ? -5.148 22.641 21.609 1 95.62 221 GLY B C 1
ATOM 3911 O O . GLY B 1 221 ? -4.223 23.109 22.281 1 95.62 221 GLY B O 1
ATOM 3912 N N . TYR B 1 222 ? -5.293 21.406 21.234 1 95.81 222 TYR B N 1
ATOM 3913 C CA . TYR B 1 222 ? -4.215 20.484 21.547 1 95.81 222 TYR B CA 1
ATOM 3914 C C . TYR B 1 222 ? -2.92 20.891 20.859 1 95.81 222 TYR B C 1
ATOM 3916 O O . TYR B 1 222 ? -1.847 20.859 21.469 1 95.81 222 TYR B O 1
ATOM 3924 N N . ILE B 1 223 ? -2.967 21.234 19.594 1 95.25 223 ILE B N 1
ATOM 3925 C CA . ILE B 1 223 ? -1.789 21.625 18.828 1 95.25 223 ILE B CA 1
ATOM 3926 C C . ILE B 1 223 ? -1.146 22.859 19.469 1 95.25 223 ILE B C 1
ATOM 3928 O O . ILE B 1 223 ? 0.077 22.922 19.609 1 95.25 223 ILE B O 1
ATOM 3932 N N . THR B 1 224 ? -1.943 23.734 19.875 1 92.81 224 THR B N 1
ATOM 3933 C CA . THR B 1 224 ? -1.447 24.953 20.531 1 92.81 224 THR B CA 1
ATOM 3934 C C . THR B 1 224 ? -0.753 24.609 21.844 1 92.81 224 THR B C 1
ATOM 3936 O O . THR B 1 224 ? 0.324 25.125 22.141 1 92.81 224 THR B O 1
ATOM 3939 N N . ALA B 1 225 ? -1.39 23.75 22.547 1 93.81 225 ALA B N 1
ATOM 3940 C CA . ALA B 1 225 ? -0.814 23.328 23.828 1 93.81 225 ALA B CA 1
ATOM 3941 C C . ALA B 1 225 ? 0.551 22.688 23.625 1 93.81 225 ALA B C 1
ATOM 3943 O O . ALA B 1 225 ? 1.438 22.812 24.469 1 93.81 225 ALA B O 1
ATOM 3944 N N . GLU B 1 226 ? 0.624 22.016 22.531 1 93.19 226 GLU B N 1
ATOM 3945 C CA . GLU B 1 226 ? 1.882 21.328 22.234 1 93.19 226 GLU B CA 1
ATOM 3946 C C . GLU B 1 226 ? 2.953 22.312 21.781 1 93.19 226 GLU B C 1
ATOM 3948 O O . GLU B 1 226 ? 4.148 22.047 21.938 1 93.19 226 GLU B O 1
ATOM 3953 N N . LYS B 1 227 ? 2.564 23.422 21.359 1 92.75 227 LYS B N 1
ATOM 3954 C CA . LYS B 1 227 ? 3.488 24.406 20.781 1 92.75 227 LYS B CA 1
ATOM 3955 C C . LYS B 1 227 ? 3.994 25.375 21.844 1 92.75 227 LYS B C 1
ATOM 3957 O O . LYS B 1 227 ? 5.055 25.984 21.688 1 92.75 227 LYS B O 1
ATOM 3962 N N . TYR B 1 228 ? 3.217 25.438 22.953 1 93.62 228 TYR B N 1
ATOM 3963 C CA . TYR B 1 228 ? 3.527 26.469 23.938 1 93.62 228 TYR B CA 1
ATOM 3964 C C . TYR B 1 228 ? 3.701 25.859 25.328 1 93.62 228 TYR B C 1
ATOM 3966 O O . TYR B 1 228 ? 3.238 24.75 25.578 1 93.62 228 TYR B O 1
ATOM 3974 N N . LEU B 1 229 ? 4.422 26.594 26.156 1 95.19 229 LEU B N 1
ATOM 3975 C CA . LEU B 1 229 ? 4.555 26.344 27.594 1 95.19 229 LEU B CA 1
ATOM 3976 C C . LEU B 1 229 ? 4.168 27.594 28.391 1 95.19 229 LEU B C 1
ATOM 3978 O O . LEU B 1 229 ? 4.246 28.703 27.875 1 95.19 229 LEU B O 1
ATOM 3982 N N . MET B 1 230 ? 3.746 27.297 29.609 1 95.38 230 MET B N 1
ATOM 3983 C CA . MET B 1 230 ? 3.561 28.391 30.562 1 95.38 230 MET B CA 1
ATOM 3984 C C . MET B 1 230 ? 4.789 28.562 31.438 1 95.38 230 MET B C 1
ATOM 3986 O O . MET B 1 230 ? 5.219 27.609 32.094 1 95.38 230 MET B O 1
ATOM 3990 N N . VAL B 1 231 ? 5.371 29.703 31.438 1 96.81 231 VAL B N 1
ATOM 3991 C CA . VAL B 1 231 ? 6.469 29.984 32.344 1 96.81 231 VAL B CA 1
ATOM 3992 C C . VAL B 1 231 ? 5.957 30.812 33.531 1 96.81 231 VAL B C 1
ATOM 3994 O O . VAL B 1 231 ? 5.129 31.719 33.344 1 96.81 231 VAL B O 1
ATOM 3997 N N . SER B 1 232 ? 6.363 30.406 34.656 1 97.62 232 SER B N 1
ATOM 3998 C CA . SER B 1 232 ? 6.109 31.141 35.906 1 97.62 232 SER B CA 1
ATOM 3999 C C . SER B 1 232 ? 7.414 31.484 36.625 1 97.62 232 SER B C 1
ATOM 4001 O O . SER B 1 232 ? 8.305 30.656 36.75 1 97.62 232 SER B O 1
ATOM 4003 N N . TYR B 1 233 ? 7.48 32.688 37.031 1 97.81 233 TYR B N 1
ATOM 4004 C CA . TYR B 1 233 ? 8.688 33.125 37.75 1 97.81 233 TYR B CA 1
ATOM 4005 C C . TYR B 1 233 ? 8.391 34.25 38.719 1 97.81 233 TYR B C 1
ATOM 4007 O O . TYR B 1 233 ? 7.348 34.906 38.625 1 97.81 233 TYR B O 1
ATOM 4015 N N . ASN B 1 234 ? 9.312 34.438 39.594 1 97.94 234 ASN B N 1
ATOM 4016 C CA . ASN B 1 234 ? 9.305 35.562 40.5 1 97.94 234 ASN B CA 1
ATOM 4017 C C . ASN B 1 234 ? 10.406 36.562 40.188 1 97.94 234 ASN B C 1
ATOM 4019 O O . ASN B 1 234 ? 11.469 36.156 39.688 1 97.94 234 ASN B O 1
ATOM 4023 N N . THR B 1 235 ? 10.039 37.812 40.438 1 97.88 235 THR B N 1
ATOM 4024 C CA . THR B 1 235 ? 11.062 38.812 40.188 1 97.88 235 THR B CA 1
ATOM 4025 C C . THR B 1 235 ? 10.797 40.062 41.031 1 97.88 235 THR B C 1
ATOM 4027 O O . THR B 1 235 ? 9.688 40.25 41.531 1 97.88 235 THR B O 1
ATOM 4030 N N . SER B 1 236 ? 11.883 40.844 41.156 1 97.44 236 SER B N 1
ATOM 4031 C CA . SER B 1 236 ? 11.766 42.094 41.875 1 97.44 236 SER B CA 1
ATOM 4032 C C . SER B 1 236 ? 11.195 43.188 41 1 97.44 236 SER B C 1
ATOM 4034 O O . SER B 1 236 ? 11.188 43.062 39.75 1 97.44 236 SER B O 1
ATOM 4036 N N . LYS B 1 237 ? 10.734 44.281 41.688 1 96.75 237 LYS B N 1
ATOM 4037 C CA . LYS B 1 237 ? 10.219 45.469 40.969 1 96.75 237 LYS B CA 1
ATOM 4038 C C . LYS B 1 237 ? 11.266 46 40 1 96.75 237 LYS B C 1
ATOM 4040 O O . LYS B 1 237 ? 10.938 46.406 38.875 1 96.75 237 LYS B O 1
ATOM 4045 N N . GLU B 1 238 ? 12.484 46 40.438 1 96.75 238 GLU B N 1
ATOM 4046 C CA . GLU B 1 238 ? 13.578 46.531 39.656 1 96.75 238 GLU B CA 1
ATOM 4047 C C . GLU B 1 238 ? 13.797 45.75 38.375 1 96.75 238 GLU B C 1
ATOM 4049 O O . GLU B 1 238 ? 14.148 46.312 37.312 1 96.75 238 GLU B O 1
ATOM 4054 N N . ASN B 1 239 ? 13.547 44.438 38.438 1 97.44 239 ASN B N 1
ATOM 4055 C CA . ASN B 1 239 ? 13.867 43.562 37.312 1 97.44 239 ASN B CA 1
ATOM 4056 C C . ASN B 1 239 ? 12.633 43.25 36.5 1 97.44 239 ASN B C 1
ATOM 4058 O O . ASN B 1 239 ? 12.727 42.594 35.438 1 97.44 239 ASN B O 1
ATOM 4062 N N . LEU B 1 240 ? 11.508 43.719 36.906 1 97.31 240 LEU B N 1
ATOM 4063 C CA . LEU B 1 240 ? 10.227 43.312 36.344 1 97.31 240 LEU B CA 1
ATOM 4064 C C . LEU B 1 240 ? 10.164 43.594 34.844 1 97.31 240 LEU B C 1
ATOM 4066 O O . LEU B 1 240 ? 9.805 42.719 34.062 1 97.31 240 LEU B O 1
ATOM 4070 N N . GLU B 1 241 ? 10.5 44.75 34.438 1 96.5 241 GLU B N 1
ATOM 4071 C CA . GLU B 1 241 ? 10.383 45.156 33.031 1 96.5 241 GLU B CA 1
ATOM 4072 C C . GLU B 1 241 ? 11.344 44.375 32.156 1 96.5 241 GLU B C 1
ATOM 4074 O O . GLU B 1 241 ? 11 44 31.031 1 96.5 241 GLU B O 1
ATOM 4079 N N . ALA B 1 242 ? 12.5 44.156 32.625 1 96.88 242 ALA B N 1
ATOM 4080 C CA . ALA B 1 242 ? 13.484 43.375 31.891 1 96.88 242 ALA B CA 1
ATOM 4081 C C . ALA B 1 242 ? 13.008 41.938 31.672 1 96.88 242 ALA B C 1
ATOM 4083 O O . ALA B 1 242 ? 13.164 41.375 30.594 1 96.88 242 ALA B O 1
ATOM 4084 N N . CYS B 1 243 ? 12.484 41.344 32.719 1 97.38 243 CYS B N 1
ATOM 4085 C CA . CYS B 1 243 ? 12.016 39.938 32.656 1 97.38 243 CYS B CA 1
ATOM 4086 C C . CYS B 1 243 ? 10.805 39.844 31.734 1 97.38 243 CYS B C 1
ATOM 4088 O O . CYS B 1 243 ? 10.688 38.875 30.984 1 97.38 243 CYS B O 1
ATOM 4090 N N . LYS B 1 244 ? 9.914 40.781 31.75 1 96.62 244 LYS B N 1
ATOM 4091 C CA . LYS B 1 244 ? 8.75 40.781 30.875 1 96.62 244 LYS B CA 1
ATOM 4092 C C . LYS B 1 244 ? 9.156 40.812 29.406 1 96.62 244 LYS B C 1
ATOM 4094 O O . LYS B 1 244 ? 8.484 40.219 28.562 1 96.62 244 LYS B O 1
ATOM 4099 N N . GLN B 1 245 ? 10.211 41.469 29.094 1 95.75 245 GLN B N 1
ATOM 4100 C CA . GLN B 1 245 ? 10.688 41.562 27.719 1 95.75 245 GLN B CA 1
ATOM 4101 C C . GLN B 1 245 ? 11.195 40.188 27.219 1 95.75 245 GLN B C 1
ATOM 4103 O O . GLN B 1 245 ? 11.094 39.875 26.031 1 95.75 245 GLN B O 1
ATOM 4108 N N . VAL B 1 246 ? 11.695 39.469 28.156 1 96.31 246 VAL B N 1
ATOM 4109 C CA . VAL B 1 246 ? 12.211 38.156 27.828 1 96.31 246 VAL B CA 1
ATOM 4110 C C . VAL B 1 246 ? 11.062 37.188 27.484 1 96.31 246 VAL B C 1
ATOM 4112 O O . VAL B 1 246 ? 11.164 36.375 26.578 1 96.31 246 VAL B O 1
ATOM 4115 N N . ALA B 1 247 ? 9.992 37.312 28.234 1 95.56 247 ALA B N 1
ATOM 4116 C CA . ALA B 1 247 ? 8.812 36.469 28.047 1 95.56 247 ALA B CA 1
ATOM 4117 C C . ALA B 1 247 ? 7.539 37.312 28.031 1 95.56 247 ALA B C 1
ATOM 4119 O O . ALA B 1 247 ? 6.75 37.281 28.969 1 95.56 247 ALA B O 1
ATOM 4120 N N . PRO B 1 248 ? 7.328 38 26.969 1 91.75 248 PRO B N 1
ATOM 4121 C CA . PRO B 1 248 ? 6.207 38.969 26.891 1 91.75 248 PRO B CA 1
ATOM 4122 C C . PRO B 1 248 ? 4.855 38.25 26.812 1 91.75 248 PRO B C 1
ATOM 4124 O O . PRO B 1 248 ? 3.812 38.875 26.969 1 91.75 248 PRO B O 1
ATOM 4127 N N . GLY B 1 249 ? 4.883 36.969 26.609 1 88.62 249 GLY B N 1
ATOM 4128 C CA . GLY B 1 249 ? 3.637 36.25 26.438 1 88.62 249 GLY B CA 1
ATOM 4129 C C . GLY B 1 249 ? 3.008 36.438 25.078 1 88.62 249 GLY B C 1
ATOM 4130 O O . GLY B 1 249 ? 3.604 37.094 24.203 1 88.62 249 GLY B O 1
ATOM 4131 N N . LYS B 1 250 ? 1.878 35.781 24.734 1 80.25 250 LYS B N 1
ATOM 4132 C CA . LYS B 1 250 ? 1.154 35.938 23.484 1 80.25 250 LYS B CA 1
ATOM 4133 C C . LYS B 1 250 ? 0.482 37.281 23.391 1 80.25 250 LYS B C 1
ATOM 4135 O O . LYS B 1 250 ? 0.532 37.938 22.359 1 80.25 250 LYS B O 1
ATOM 4140 N N . ARG B 1 251 ? -0.138 37.812 24.406 1 80.38 251 ARG B N 1
ATOM 4141 C CA . ARG B 1 251 ? -0.715 39.156 24.484 1 80.38 251 ARG B CA 1
ATOM 4142 C C . ARG B 1 251 ? 0.019 40 25.516 1 80.38 251 ARG B C 1
ATOM 4144 O O . ARG B 1 251 ? 0.656 41 25.172 1 80.38 251 ARG B O 1
ATOM 4151 N N . SER B 1 252 ? -0.121 39.625 26.766 1 85 252 SER B N 1
ATOM 4152 C CA . SER B 1 252 ? 0.548 40.281 27.891 1 85 252 SER B CA 1
ATOM 4153 C C . SER B 1 252 ? 0.718 39.281 29.062 1 85 252 SER B C 1
ATOM 4155 O O . SER B 1 252 ? -0.139 38.438 29.281 1 85 252 SER B O 1
ATOM 4157 N N . PRO B 1 253 ? 1.884 39.375 29.672 1 92.88 253 PRO B N 1
ATOM 4158 C CA . PRO B 1 253 ? 2.068 38.5 30.812 1 92.88 253 PRO B CA 1
ATOM 4159 C C . PRO B 1 253 ? 1.134 38.844 31.984 1 92.88 253 PRO B C 1
ATOM 4161 O O . PRO B 1 253 ? 0.671 39.969 32.094 1 92.88 253 PRO B O 1
ATOM 4164 N N . THR B 1 254 ? 0.771 37.906 32.75 1 93.06 254 THR B N 1
ATOM 4165 C CA . THR B 1 254 ? 0.036 38.094 34 1 93.06 254 THR B CA 1
ATOM 4166 C C . THR B 1 254 ? 0.991 38.438 35.125 1 93.06 254 THR B C 1
ATOM 4168 O O . THR B 1 254 ? 1.927 37.656 35.406 1 93.06 254 THR B O 1
ATOM 4171 N N . VAL B 1 255 ? 0.79 39.562 35.781 1 95.81 255 VAL B N 1
ATOM 4172 C CA . VAL B 1 255 ? 1.649 40 36.875 1 95.81 255 VAL B CA 1
ATOM 4173 C C . VAL B 1 255 ? 0.835 40.094 38.188 1 95.81 255 VAL B C 1
ATOM 4175 O O . VAL B 1 255 ? -0.211 40.75 38.219 1 95.81 255 VAL B O 1
ATOM 4178 N N . SER B 1 256 ? 1.352 39.406 39.188 1 96.06 256 SER B N 1
ATOM 4179 C CA . SER B 1 256 ? 0.707 39.469 40.5 1 96.06 256 SER B CA 1
ATOM 4180 C C . SER B 1 256 ? 1.699 39.844 41.594 1 96.06 256 SER B C 1
ATOM 4182 O O . SER B 1 256 ? 2.854 39.438 41.562 1 96.06 256 SER B O 1
ATOM 4184 N N . GLN B 1 257 ? 1.239 40.688 42.531 1 94.69 257 GLN B N 1
ATOM 4185 C CA . GLN B 1 257 ? 2.105 41.062 43.656 1 94.69 257 GLN B CA 1
ATOM 4186 C C . GLN B 1 257 ? 2.223 39.938 44.688 1 94.69 257 GLN B C 1
ATOM 4188 O O . GLN B 1 257 ? 1.227 39.312 45 1 94.69 257 GLN B O 1
ATOM 4193 N N . LEU B 1 258 ? 3.408 39.75 45.094 1 94.06 258 LEU B N 1
ATOM 4194 C CA . LEU B 1 258 ? 3.645 38.75 46.156 1 94.06 258 LEU B CA 1
ATOM 4195 C C . LEU B 1 258 ? 3.514 39.375 47.531 1 94.06 258 LEU B C 1
ATOM 4197 O O . LEU B 1 258 ? 3.42 40.594 47.656 1 94.06 258 LEU B O 1
ATOM 4201 N N . ASP B 1 259 ? 3.426 38.469 48.531 1 92.12 259 ASP B N 1
ATOM 4202 C CA . ASP B 1 259 ? 3.355 38.938 49.906 1 92.12 259 ASP B CA 1
ATOM 4203 C C . ASP B 1 259 ? 4.621 39.719 50.281 1 92.12 259 ASP B C 1
ATOM 4205 O O . ASP B 1 259 ? 4.574 40.625 51.094 1 92.12 259 ASP B O 1
ATOM 4209 N N . THR B 1 260 ? 5.684 39.219 49.75 1 91.44 260 THR B N 1
ATOM 4210 C CA . THR B 1 260 ? 6.93 39.938 49.938 1 91.44 260 THR B CA 1
ATOM 4211 C C . THR B 1 260 ? 6.898 41.281 49.188 1 91.44 260 THR B C 1
ATOM 4213 O O . THR B 1 260 ? 6.758 41.312 47.969 1 91.44 260 THR B O 1
ATOM 4216 N N . GLU B 1 261 ? 7.09 42.344 49.875 1 90.62 261 GLU B N 1
ATOM 4217 C CA . GLU B 1 261 ? 7.008 43.688 49.312 1 90.62 261 GLU B CA 1
ATOM 4218 C C . GLU B 1 261 ? 8.039 43.875 48.188 1 90.62 261 GLU B C 1
ATOM 4220 O O . GLU B 1 261 ? 9.203 43.5 48.344 1 90.62 261 GLU B O 1
ATOM 4225 N N . GLY B 1 262 ? 7.566 44.281 47.062 1 94.31 262 GLY B N 1
ATOM 4226 C CA . GLY B 1 262 ? 8.453 44.625 45.969 1 94.31 262 GLY B CA 1
ATOM 4227 C C . GLY B 1 262 ? 8.672 43.469 45 1 94.31 262 GLY B C 1
ATOM 4228 O O . GLY B 1 262 ? 9.461 43.594 44.062 1 94.31 262 GLY B O 1
ATOM 4229 N N . TRP B 1 263 ? 8.055 42.375 45.375 1 96.44 263 TRP B N 1
ATOM 4230 C CA . TRP B 1 263 ? 8.234 41.188 44.5 1 96.44 263 TRP B CA 1
ATOM 4231 C C . TRP B 1 263 ? 6.938 40.844 43.812 1 96.44 263 TRP B C 1
ATOM 4233 O O . TRP B 1 263 ? 5.848 41.031 44.344 1 96.44 263 TRP B O 1
ATOM 4243 N N . PHE B 1 264 ? 7.141 40.281 42.562 1 97.94 264 PHE B N 1
ATOM 4244 C CA . PHE B 1 264 ? 6.004 39.938 41.719 1 97.94 264 PHE B CA 1
ATOM 4245 C C . PHE B 1 264 ? 6.121 38.531 41.188 1 97.94 264 PHE B C 1
ATOM 4247 O O . PHE B 1 264 ? 7.227 38.031 40.969 1 97.94 264 PHE B O 1
ATOM 4254 N N . ALA B 1 265 ? 4.988 37.875 41.094 1 97.75 265 ALA B N 1
ATOM 4255 C CA . ALA B 1 265 ? 4.871 36.625 40.312 1 97.75 265 ALA B CA 1
ATOM 4256 C C . ALA B 1 265 ? 4.387 36.906 38.906 1 97.75 265 ALA B C 1
ATOM 4258 O O . ALA B 1 265 ? 3.424 37.656 38.688 1 97.75 265 ALA B O 1
ATOM 4259 N N . VAL B 1 266 ? 5.082 36.375 37.906 1 97.62 266 VAL B N 1
ATOM 4260 C CA . VAL B 1 266 ? 4.75 36.625 36.5 1 97.62 266 VAL B CA 1
ATOM 4261 C C . VAL B 1 266 ? 4.504 35.312 35.781 1 97.62 266 VAL B C 1
ATOM 4263 O O . VAL B 1 266 ? 5.215 34.312 36.031 1 97.62 266 VAL B O 1
ATOM 4266 N N . GLN B 1 267 ? 3.451 35.25 34.969 1 96.88 267 GLN B N 1
ATOM 4267 C CA . GLN B 1 267 ? 3.162 34.125 34.125 1 96.88 267 GLN B CA 1
ATOM 4268 C C . GLN B 1 267 ? 2.984 34.531 32.688 1 96.88 267 GLN B C 1
ATOM 4270 O O . GLN B 1 267 ? 2.354 35.562 32.406 1 96.88 267 GLN B O 1
ATOM 4275 N N . ALA B 1 268 ? 3.568 33.75 31.812 1 96.19 268 ALA B N 1
ATOM 4276 C CA . ALA B 1 268 ? 3.467 34.062 30.391 1 96.19 268 ALA B CA 1
ATOM 4277 C C . ALA B 1 268 ? 3.592 32.812 29.547 1 96.19 268 ALA B C 1
ATOM 4279 O O . ALA B 1 268 ? 4.277 31.859 29.922 1 96.19 268 ALA B O 1
ATOM 4280 N N . LEU B 1 269 ? 2.883 32.875 28.375 1 94.31 269 LEU B N 1
ATOM 4281 C CA . LEU B 1 269 ? 3.049 31.812 27.391 1 94.31 269 LEU B CA 1
ATOM 4282 C C . LEU B 1 269 ? 4.316 32.031 26.578 1 94.31 269 LEU B C 1
ATOM 4284 O O . LEU B 1 269 ? 4.605 33.125 26.141 1 94.31 269 LEU B O 1
ATOM 4288 N N . ILE B 1 270 ? 5.078 30.906 26.438 1 95.06 270 ILE B N 1
ATOM 4289 C CA . ILE B 1 270 ? 6.266 30.969 25.594 1 95.06 270 ILE B CA 1
ATOM 4290 C C . ILE B 1 270 ? 6.27 29.781 24.625 1 95.06 270 ILE B C 1
ATOM 4292 O O . ILE B 1 270 ? 5.613 28.766 24.875 1 95.06 270 ILE B O 1
ATOM 4296 N N . LEU B 1 271 ? 6.98 29.953 23.516 1 94.88 271 LEU B N 1
ATOM 4297 C CA . LEU B 1 271 ? 7.141 28.844 22.594 1 94.88 271 LEU B CA 1
ATOM 4298 C C . LEU B 1 271 ? 8.008 27.75 23.219 1 94.88 271 LEU B C 1
ATOM 4300 O O . LEU B 1 271 ? 9.062 28.031 23.781 1 94.88 271 LEU B O 1
ATOM 4304 N N . LYS B 1 272 ? 7.562 26.562 23.062 1 94.81 272 LYS B N 1
ATOM 4305 C CA . LYS B 1 272 ? 8.289 25.422 23.594 1 94.81 272 LYS B CA 1
ATOM 4306 C C . LYS B 1 272 ? 9.711 25.359 23.047 1 94.81 272 LYS B C 1
ATOM 4308 O O . LYS B 1 272 ? 10.664 25.094 23.781 1 94.81 272 LYS B O 1
ATOM 4313 N N . LYS B 1 273 ? 9.883 25.641 21.812 1 93.81 273 LYS B N 1
ATOM 4314 C CA . LYS B 1 273 ? 11.188 25.562 21.156 1 93.81 273 LYS B CA 1
ATOM 4315 C C . LYS B 1 273 ? 12.172 26.562 21.75 1 93.81 273 LYS B C 1
ATOM 4317 O O . LYS B 1 273 ? 13.383 26.391 21.625 1 93.81 273 LYS B O 1
ATOM 4322 N N . ASP B 1 274 ? 11.672 27.562 22.484 1 95.75 274 ASP B N 1
ATOM 4323 C CA . ASP B 1 274 ? 12.5 28.625 23.016 1 95.75 274 ASP B CA 1
ATOM 4324 C C . ASP B 1 274 ? 12.656 28.5 24.531 1 95.75 274 ASP B C 1
ATOM 4326 O O . ASP B 1 274 ? 13.266 29.359 25.172 1 95.75 274 ASP B O 1
ATOM 4330 N N . SER B 1 275 ? 12.188 27.453 25.078 1 96.25 275 SER B N 1
ATOM 4331 C CA . SER B 1 275 ? 11.984 27.391 26.516 1 96.25 275 SER B CA 1
ATOM 4332 C C . SER B 1 275 ? 13.312 27.5 27.266 1 96.25 275 SER B C 1
ATOM 4334 O O . SER B 1 275 ? 13.422 28.234 28.234 1 96.25 275 SER B O 1
ATOM 4336 N N . SER B 1 276 ? 14.289 26.781 26.781 1 96.56 276 SER B N 1
ATOM 4337 C CA . SER B 1 276 ? 15.586 26.797 27.453 1 96.56 276 SER B CA 1
ATOM 4338 C C . SER B 1 276 ? 16.203 28.188 27.422 1 96.56 276 SER B C 1
ATOM 4340 O O . SER B 1 276 ? 16.688 28.688 28.438 1 96.56 276 SER B O 1
ATOM 4342 N N . ARG B 1 277 ? 16.141 28.703 26.281 1 97.25 277 ARG B N 1
ATOM 4343 C CA . ARG B 1 277 ? 16.688 30.047 26.109 1 97.25 277 ARG B CA 1
ATOM 4344 C C . ARG B 1 277 ? 15.977 31.047 27.016 1 97.25 277 ARG B C 1
ATOM 4346 O O . ARG B 1 277 ? 16.609 31.875 27.672 1 97.25 277 ARG B O 1
ATOM 4353 N N . VAL B 1 278 ? 14.703 31.016 27.031 1 97.44 278 VAL B N 1
ATOM 4354 C CA . VAL B 1 278 ? 13.891 31.938 27.812 1 97.44 278 VAL B CA 1
ATOM 4355 C C . VAL B 1 278 ? 14.203 31.766 29.297 1 97.44 278 VAL B C 1
ATOM 4357 O O . VAL B 1 278 ? 14.367 32.75 30.016 1 97.44 278 VAL B O 1
ATOM 4360 N N . MET B 1 279 ? 14.305 30.562 29.766 1 97.06 279 MET B N 1
ATOM 4361 C CA . MET B 1 279 ? 14.609 30.312 31.172 1 97.06 279 MET B CA 1
ATOM 4362 C C . MET B 1 279 ? 15.969 30.875 31.547 1 97.06 279 MET B C 1
ATOM 4364 O O . MET B 1 279 ? 16.109 31.516 32.594 1 97.06 279 MET B O 1
ATOM 4368 N N . ASP B 1 280 ? 16.906 30.672 30.641 1 97.56 280 ASP B N 1
ATOM 4369 C CA . ASP B 1 280 ? 18.25 31.219 30.875 1 97.56 280 ASP B CA 1
ATOM 4370 C C . ASP B 1 280 ? 18.219 32.75 30.953 1 97.56 280 ASP B C 1
ATOM 4372 O O . ASP B 1 280 ? 18.828 33.344 31.844 1 97.56 280 ASP B O 1
ATOM 4376 N N . GLU B 1 281 ? 17.547 33.281 30.109 1 98.12 281 GLU B N 1
ATOM 4377 C CA . GLU B 1 281 ? 17.484 34.75 30.047 1 98.12 281 GLU B CA 1
ATOM 4378 C C . GLU B 1 281 ? 16.75 35.312 31.266 1 98.12 281 GLU B C 1
ATOM 4380 O O . GLU B 1 281 ? 17.141 36.375 31.781 1 98.12 281 GLU B O 1
ATOM 4385 N N . LEU B 1 282 ? 15.758 34.656 31.656 1 97.88 282 LEU B N 1
ATOM 4386 C CA . LEU B 1 282 ? 15.031 35.094 32.844 1 97.88 282 LEU B CA 1
ATOM 4387 C C . LEU B 1 282 ? 15.922 35.031 34.062 1 97.88 282 LEU B C 1
ATOM 4389 O O . LEU B 1 282 ? 15.93 35.969 34.906 1 97.88 282 LEU B O 1
ATOM 4393 N N . GLN B 1 283 ? 16.578 33.969 34.156 1 97.56 283 GLN B N 1
ATOM 4394 C CA . GLN B 1 283 ? 17.516 33.844 35.25 1 97.56 283 GLN B CA 1
ATOM 4395 C C . GLN B 1 283 ? 18.562 34.969 35.219 1 97.56 283 GLN B C 1
ATOM 4397 O O . GLN B 1 283 ? 18.922 35.531 36.25 1 97.56 283 GLN B O 1
ATOM 4402 N N . GLY B 1 284 ? 19 35.25 34.062 1 97.38 284 GLY B N 1
ATOM 4403 C CA . GLY B 1 284 ? 20 36.312 33.844 1 97.38 284 GLY B CA 1
ATOM 4404 C C . GLY B 1 284 ? 19.5 37.688 34.25 1 97.38 284 GLY B C 1
ATOM 4405 O O . GLY B 1 284 ? 20.281 38.531 34.656 1 97.38 284 GLY B O 1
ATOM 4406 N N . CYS B 1 285 ? 18.25 37.875 34.125 1 96.44 285 CYS B N 1
ATOM 4407 C CA . CYS B 1 285 ? 17.688 39.156 34.438 1 96.44 285 CYS B CA 1
ATOM 4408 C C . CYS B 1 285 ? 17.281 39.25 35.938 1 96.44 285 CYS B C 1
ATOM 4410 O O . CYS B 1 285 ? 16.734 40.25 36.375 1 96.44 285 CYS B O 1
ATOM 4412 N N . GLY B 1 286 ? 17.531 38.156 36.625 1 96.94 286 GLY B N 1
ATOM 4413 C CA . GLY B 1 286 ? 17.312 38.219 38.062 1 96.94 286 GLY B CA 1
ATOM 4414 C C . GLY B 1 286 ? 16.031 37.531 38.5 1 96.94 286 GLY B C 1
ATOM 4415 O O . GLY B 1 286 ? 15.68 37.562 39.688 1 96.94 286 GLY B O 1
ATOM 4416 N N . ALA B 1 287 ? 15.344 36.875 37.562 1 97.75 287 ALA B N 1
ATOM 4417 C CA . ALA B 1 287 ? 14.156 36.125 37.938 1 97.75 287 ALA B CA 1
ATOM 4418 C C . ALA B 1 287 ? 14.539 34.906 38.812 1 97.75 287 ALA B C 1
ATOM 4420 O O . ALA B 1 287 ? 15.648 34.406 38.688 1 97.75 287 ALA B O 1
ATOM 4421 N N . THR B 1 288 ? 13.641 34.531 39.688 1 97.31 288 THR B N 1
ATOM 4422 C CA . THR B 1 288 ? 13.859 33.375 40.562 1 97.31 288 THR B CA 1
ATOM 4423 C C . THR B 1 288 ? 12.656 32.438 40.5 1 97.31 288 THR B C 1
ATOM 4425 O O . THR B 1 288 ? 11.594 32.812 40 1 97.31 288 THR B O 1
ATOM 4428 N N . ASP B 1 289 ? 12.836 31.188 40.969 1 97.31 289 ASP B N 1
ATOM 4429 C CA . ASP B 1 289 ? 11.773 30.188 41.031 1 97.31 289 ASP B CA 1
ATOM 4430 C C . ASP B 1 289 ? 11.094 30.031 39.656 1 97.31 289 ASP B C 1
ATOM 4432 O O . ASP B 1 289 ? 9.867 30.109 39.562 1 97.31 289 ASP B O 1
ATOM 4436 N N . ILE B 1 290 ? 11.852 29.891 38.688 1 98.06 290 ILE B N 1
ATOM 4437 C CA . ILE B 1 290 ? 11.383 29.766 37.312 1 98.06 290 ILE B CA 1
ATOM 4438 C C . ILE B 1 290 ? 10.852 28.359 37.062 1 98.06 290 ILE B C 1
ATOM 4440 O O . ILE B 1 290 ? 11.594 27.375 37.188 1 98.06 290 ILE B O 1
ATOM 4444 N N . LEU B 1 291 ? 9.602 28.281 36.781 1 97.5 291 LEU B N 1
ATOM 4445 C CA . LEU B 1 291 ? 8.938 27 36.531 1 97.5 291 LEU B CA 1
ATOM 4446 C C . LEU B 1 291 ? 8.328 26.969 35.125 1 97.5 291 LEU B C 1
ATOM 4448 O O . LEU B 1 291 ? 7.812 27.984 34.656 1 97.5 291 LEU B O 1
ATOM 4452 N N . LEU B 1 292 ? 8.461 25.828 34.469 1 96.88 292 LEU B N 1
ATOM 4453 C CA . LEU B 1 292 ? 7.793 25.578 33.188 1 96.88 292 LEU B CA 1
ATOM 4454 C C . LEU B 1 292 ? 6.68 24.547 33.344 1 96.88 292 LEU B C 1
ATOM 4456 O O . LEU B 1 292 ? 6.871 23.516 34 1 96.88 292 LEU B O 1
ATOM 4460 N N . PHE B 1 293 ? 5.523 24.891 32.75 1 95.62 293 PHE B N 1
ATOM 4461 C CA . PHE B 1 293 ? 4.387 23.984 32.812 1 95.62 293 PHE B CA 1
ATOM 4462 C C . PHE B 1 293 ? 3.949 23.609 31.391 1 95.62 293 PHE B C 1
ATOM 4464 O O . PHE B 1 293 ? 3.654 24.469 30.562 1 95.62 293 PHE B O 1
ATOM 4471 N N . ALA B 1 294 ? 3.918 22.281 31.172 1 93.88 294 ALA B N 1
ATOM 4472 C CA . ALA B 1 294 ? 3.26 21.812 29.953 1 93.88 294 ALA B CA 1
ATOM 4473 C C . ALA B 1 294 ? 1.742 21.922 30.062 1 93.88 294 ALA B C 1
ATOM 4475 O O . ALA B 1 294 ? 1.179 21.703 31.141 1 93.88 294 ALA B O 1
ATOM 4476 N N . MET B 1 295 ? 1.204 22.391 28.984 1 90.94 295 MET B N 1
ATOM 4477 C CA . MET B 1 295 ? -0.255 22.438 28.953 1 90.94 295 MET B CA 1
ATOM 4478 C C . MET B 1 295 ? -0.821 21.172 28.312 1 90.94 295 MET B C 1
ATOM 4480 O O . MET B 1 295 ? -0.324 20.734 27.281 1 90.94 295 MET B O 1
ATOM 4484 N N . HIS B 1 296 ? -1.819 20.688 28.969 1 88.88 296 HIS B N 1
ATOM 4485 C CA . HIS B 1 296 ? -2.463 19.484 28.438 1 88.88 296 HIS B CA 1
ATOM 4486 C C . HIS B 1 296 ? -3.352 19.828 27.25 1 88.88 296 HIS B C 1
ATOM 4488 O O . HIS B 1 296 ? -3.4 19.062 26.266 1 88.88 296 HIS B O 1
ATOM 4494 N N . ASN B 1 297 ? -4.078 20.938 27.344 1 90.62 297 ASN B N 1
ATOM 4495 C CA . ASN B 1 297 ? -4.938 21.453 26.281 1 90.62 297 ASN B CA 1
ATOM 4496 C C . ASN B 1 297 ? -5.242 22.938 26.484 1 90.62 297 ASN B C 1
ATOM 4498 O O . ASN B 1 297 ? -4.945 23.5 27.531 1 90.62 297 ASN B O 1
ATOM 4502 N N . THR B 1 298 ? -5.66 23.562 25.438 1 90.38 298 THR B N 1
ATOM 4503 C CA . THR B 1 298 ? -5.945 24.984 25.547 1 90.38 298 THR B CA 1
ATOM 4504 C C . THR B 1 298 ? -7.184 25.359 24.75 1 90.38 298 THR B C 1
ATOM 4506 O O . THR B 1 298 ? -7.594 24.625 23.844 1 90.38 298 THR B O 1
ATOM 4509 N N . ARG B 1 299 ? -7.863 26.359 25.141 1 88.25 299 ARG B N 1
ATOM 4510 C CA . ARG B 1 299 ? -8.844 27.109 24.375 1 88.25 299 ARG B CA 1
ATOM 4511 C C . ARG B 1 299 ? -8.445 28.578 24.266 1 88.25 299 ARG B C 1
ATOM 4513 O O . ARG B 1 299 ? -8.789 29.375 25.141 1 88.25 299 ARG B O 1
ATOM 4520 N N . ILE B 1 300 ? -7.496 28.812 23.328 1 77.38 300 ILE B N 1
ATOM 4521 C CA . ILE B 1 300 ? -7 30.172 23.188 1 77.38 300 ILE B CA 1
ATOM 4522 C C . ILE B 1 300 ? -7.352 30.703 21.812 1 77.38 300 ILE B C 1
ATOM 4524 O O . ILE B 1 300 ? -7.355 29.953 20.828 1 77.38 300 ILE B O 1
ATOM 4528 N N . ASN B 1 301 ? -7.992 31.844 21.672 1 63.22 301 ASN B N 1
ATOM 4529 C CA . ASN B 1 301 ? -8.258 32.469 20.391 1 63.22 301 ASN B CA 1
ATOM 4530 C C . ASN B 1 301 ? -6.961 32.875 19.672 1 63.22 301 ASN B C 1
ATOM 4532 O O . ASN B 1 301 ? -6.172 33.656 20.203 1 63.22 301 ASN B O 1
ATOM 4536 N N . THR B 1 302 ? -6.512 32.062 18.812 1 54.22 302 THR B N 1
ATOM 4537 C CA . THR B 1 302 ? -5.25 32.312 18.125 1 54.22 302 THR B CA 1
ATOM 4538 C C . THR B 1 302 ? -5.422 33.406 17.094 1 54.22 302 THR B C 1
ATOM 4540 O O . THR B 1 302 ? -4.461 33.781 16.406 1 54.22 302 THR B O 1
ATOM 4543 N N . SER B 1 303 ? -6.598 33.844 16.641 1 47.59 303 SER B N 1
ATOM 4544 C CA . SER B 1 303 ? -6.746 34.844 15.586 1 47.59 303 SER B CA 1
ATOM 4545 C C . SER B 1 303 ? -6.129 36.188 15.992 1 47.59 303 SER B C 1
ATOM 4547 O O . SER B 1 303 ? -6.23 37.156 15.258 1 47.59 303 SER B O 1
ATOM 4549 N N . SER B 1 304 ? -5.457 36.25 17.047 1 39.81 304 SER B N 1
ATOM 4550 C CA . SER B 1 304 ? -4.953 37.625 17.156 1 39.81 304 SER B CA 1
ATOM 4551 C C . SER B 1 304 ? -3.783 37.875 16.203 1 39.81 304 SER B C 1
ATOM 4553 O O . SER B 1 304 ? -2.955 36.969 16 1 39.81 304 SER B O 1
#

pLDDT: mean 92.86, std 12.7, range [19.19, 98.88]

Sequence (608 aa):
MATVTGNNSMIPADNVVMAVPKKGRLYDRCMKLLAGAGMDHRRPARVDIAQCSDLPVTLVFLPAHDIAMFVGEGNVDIGITGLDVVKETSDDSEIEVAMELGFGKCRLCVQAPVSAGITDVKTLSGKRIVTSFPAVCKAFFDQYDTPDNPTKIKYVSGSVEAACGLGLADAVVDLVETGTTMKAAGLEVVAEVMDSQCLLIVGKGTKHREMVDLIVRRIEGYITAEKYLMVSYNTSKENLEACKQVAPGKRSPTVSQLDTEGWFAVQALILKKDSSRVMDELQGCGATDILLFAMHNTRINTSSMATVTGNNSMIPADNVVMAVPKKGRLYDRCMKLLAGAGMDHRRPARVDIAQCSDLPVTLVFLPAHDIAMFVGEGNVDIGITGLDVVKETSDDSEIEVAMELGFGKCRLCVQAPVSAGITDVKTLSGKRIVTSFPAVCKAFFDQYDTPDNPTKIKYVSGSVEAACGLGLADAVVDLVETGTTMKAAGLEVVAEVMDSQCLLIVGKGTKHREMVDLIVRRIEGYITAEKYLMVSYNTSKENLEACKQVAPGKRSPTVSQLDTEGWFAVQALILKKDSSRVMDELQGCGATDILLFAMHNTRINTSS

Solvent-accessible surface area (backbone atoms only — not comparable to full-atom values): 32296 Å² total; per-residue (Å²): 131,82,78,78,77,67,78,64,58,96,58,66,90,83,38,45,30,32,35,35,37,61,58,70,88,56,24,63,57,51,50,50,49,33,46,53,34,64,51,44,62,56,64,54,87,98,45,59,48,26,48,31,76,83,49,70,36,33,40,34,45,36,51,45,79,43,37,49,45,36,22,41,62,25,60,26,33,30,30,42,32,39,46,60,38,39,65,43,65,39,64,76,79,30,46,39,79,77,42,77,67,85,42,71,63,35,29,34,24,36,29,30,44,54,86,71,66,66,72,55,62,69,76,52,46,41,35,38,32,32,16,74,41,59,58,49,50,46,62,64,44,54,82,61,33,44,96,90,40,52,56,43,76,42,78,41,93,52,71,54,61,49,31,45,81,34,50,56,19,67,28,29,42,45,77,37,71,88,42,60,71,42,45,73,53,40,34,39,79,40,42,79,75,43,78,29,31,28,27,36,35,31,18,69,82,45,90,49,56,68,61,50,51,51,52,51,51,33,41,49,13,23,54,49,18,70,47,31,27,40,38,34,31,32,29,40,64,88,31,40,68,63,38,40,68,67,45,40,28,88,83,63,49,50,79,41,79,44,89,55,84,62,29,32,40,38,38,24,48,42,52,47,94,44,42,67,60,42,52,52,51,30,46,72,48,58,38,40,80,73,42,78,39,81,43,75,55,46,90,68,85,71,87,112,133,80,78,78,76,69,76,64,59,95,57,67,89,84,40,44,30,34,34,36,38,60,59,69,88,56,24,65,56,50,52,50,48,33,46,52,37,66,50,45,63,57,64,54,85,97,45,60,47,25,47,31,76,83,48,70,36,32,40,33,45,36,53,44,79,42,39,48,44,35,22,42,63,24,60,25,33,30,30,43,33,40,46,60,38,40,64,46,65,40,64,75,78,31,48,41,81,77,42,78,66,85,42,69,65,34,28,34,26,36,29,31,44,55,85,68,66,65,71,56,61,68,76,51,46,40,35,38,33,32,17,74,41,59,58,49,52,47,61,63,44,54,81,62,32,45,95,92,40,53,54,43,76,44,79,41,94,52,70,54,63,49,32,45,80,34,51,56,20,66,27,29,42,46,78,38,72,88,41,61,70,41,46,74,53,41,31,40,80,41,40,78,74,44,78,29,31,28,29,35,34,31,18,69,82,46,89,49,55,70,61,51,51,51,52,51,50,32,41,48,14,24,53,49,17,70,47,30,28,39,38,34,31,30,30,39,64,88,32,40,68,62,37,39,68,67,45,41,28,87,83,63,48,48,78,41,80,44,92,54,84,61,31,32,39,40,36,23,48,41,50,46,94,45,43,68,61,43,52,53,50,30,47,71,47,58,37,40,80,73,42,81,40,81,44,76,55,44,91,70,86,70,88,114

InterPro domains:
  IPR001348 ATP phosphoribosyltransferase HisG [PTHR21403] (13-299)
  IPR011322 Nitrogen regulatory PII-like, alpha/beta [SSF54913] (228-299)
  IPR013115 Histidine biosynthesis HisG, C-terminal [PF08029] (225-297)
  IPR013115 Histidine biosynthesis HisG, C-terminal [TIGR03455] (208-297)
  IPR013820 ATP phosphoribosyltransferase, catalytic domain [PF01634] (64-221)
  IPR013820 ATP phosphoribosyltransferase, catalytic domain [TIGR00070] (18-202)
  IPR015867 Nitrogen regulatory protein PII/ATP phosphoribosyltransferase, C-terminal [G3DSA:3.30.70.120] (228-293)
  IPR018198 ATP phosphoribosyltransferase, conserved site [PS01316] (161-182)
  IPR020621 ATP phosphoribosyltransferase HisG, long form [MF_00079] (15-300)

Foldseek 3Di:
DPPCPCPVPPADPPAAEEEEAQDDDCRVVVQVLCVLLQQDWDDDPPAQWIAGDPGSYIYGHDHLLCRLVCQQPHQHFKYKHKPLSCQQDDDVPFKDFLDFLPAPKWFWFKKAAVVVVAQACLVQALWEEEEQRQVLVQVQNVVNYDPVRGYHYHYDPDPQLCCVVVPNTRIYIDIDDPCPSNVVSRMDGNGTSDIMGMTMMGGPPHPPVVVVVSSSQSSVFQSVLVFKKKKKWKDFLVLVVVLCVLAQAPPGWDWADDPPPRMIIIIHIDTPVCVVVSVVSNVVSPIHPIDIGRDSTDRDDPPD/DPPCPCPVPPADPPAAEEEEAQDDDCRVVVQVLCVLLQFDWDDDPPAQWIAGDPGRYIYGHDHLLCRLVCQQPNQHFKYKHKPLSCQQDDPVPFKDFLDFLPAPKWFWFKKAAVVVVAQACLVQALWEEEEQRQVLVQVQNVVNYDPVRGYHYHYDPDPQLCCVVVPNTRIYIDIDDPCPSNVVSRMDGNGTSDIMGMTMMGGPPHPPVV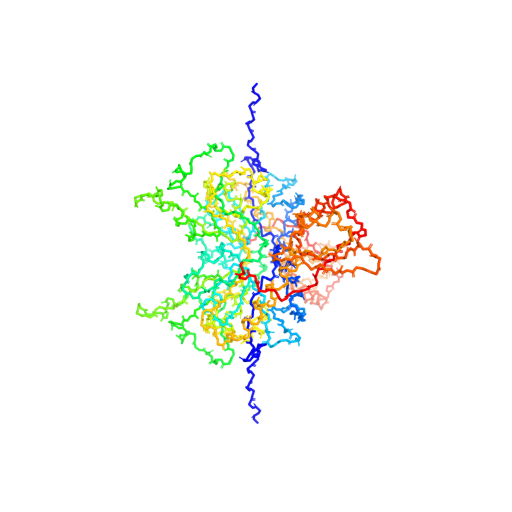SVVSSSQSSVFSSVLVFKKKKKWKAFLVLVVVLCVLAQAPPGWDWADDPPPRMIMIIHIDTPVCVVVSVVSNVVSPIPPIDIGRDSTDRDDPPD